Protein AF-A0A957TT31-F1 (afdb_monomer_lite)

Radius of gyration: 31.15 Å; chains: 1; bounding box: 66×62×93 Å

Secondary structure (DSSP, 8-state):
-PPPHHHHHHHHHHHHT--EEEE----GGG--GGG--TT--HHHHHHHHHHHHHHHHGGG-SEEE-BHHHHHTTHHHHHHHHHHHHTTS-TTS-BEEEEEE---HHHHHHHHHIIIIIS--SEEEE--TT-GGGTHHHHT-TTSEEEEEEE-SSTTGGGTTT-EE--TTSTTTS--EEHHHHHHHHHTTT-TTEEEEE-TT-HHHHHHHHHHSTT--EEEE-BTTT-B-HHHHHHHH--TTS-SEEEEESHHHHTSS-HHHHHHHHHHHHHTTSPPTTSS-S----------------PPPP--HHHHHHHHHHHHHTT-EEEEEEE-TTS-EEEEEE-GGGGGG-HHHHHHHHHHHHHHHTTS--S-EE--TTTHHHHHHHHHHHHTPPEE--

pLDDT: mean 89.49, std 16.85, range [23.06, 98.88]

Structure (mmCIF, N/CA/C/O backbone):
data_AF-A0A957TT31-F1
#
_entry.id   AF-A0A957TT31-F1
#
loop_
_atom_site.group_PDB
_atom_site.id
_atom_site.type_symbol
_atom_site.label_atom_id
_atom_site.label_alt_id
_atom_site.label_comp_id
_atom_site.label_asym_id
_atom_site.label_entity_id
_atom_site.label_seq_id
_atom_site.pdbx_PDB_ins_code
_atom_site.Cartn_x
_atom_site.Cartn_y
_atom_site.Cartn_z
_atom_site.occupancy
_atom_site.B_iso_or_equiv
_atom_site.auth_seq_id
_atom_site.auth_comp_id
_atom_site.auth_asym_id
_atom_site.auth_atom_id
_atom_site.pdbx_PDB_model_num
ATOM 1 N N . MET A 1 1 ? -16.024 -15.726 -14.349 1.00 43.94 1 MET A N 1
ATOM 2 C CA . MET A 1 1 ? -16.118 -14.706 -13.283 1.00 43.94 1 MET A CA 1
ATOM 3 C C . MET A 1 1 ? -14.703 -14.243 -13.011 1.00 43.94 1 MET A C 1
ATOM 5 O O . MET A 1 1 ? -13.843 -15.108 -12.925 1.00 43.94 1 MET A O 1
ATOM 9 N N . SER A 1 2 ? -14.451 -12.932 -12.979 1.00 58.69 2 SER A N 1
ATOM 10 C CA . SER A 1 2 ? -13.141 -12.396 -12.581 1.00 58.69 2 SER A CA 1
ATOM 11 C C . SER A 1 2 ? -12.835 -12.866 -11.155 1.00 58.69 2 SER A C 1
ATOM 13 O O . SER A 1 2 ? -13.702 -12.765 -10.284 1.00 58.69 2 SER A O 1
ATOM 15 N N . THR A 1 3 ? -11.665 -13.462 -10.931 1.00 79.94 3 THR A N 1
ATOM 16 C CA . THR A 1 3 ? -11.231 -13.902 -9.598 1.00 79.94 3 THR A CA 1
ATOM 17 C C . THR A 1 3 ? -10.870 -12.668 -8.774 1.00 79.94 3 THR A C 1
ATOM 19 O O . THR A 1 3 ? -10.092 -11.839 -9.233 1.00 79.94 3 THR A O 1
ATOM 22 N N . ASN A 1 4 ? -11.415 -12.544 -7.560 1.00 93.44 4 ASN A N 1
ATOM 23 C CA . ASN A 1 4 ? -11.081 -11.451 -6.640 1.00 93.44 4 ASN A CA 1
ATOM 24 C C . ASN A 1 4 ? -9.559 -11.382 -6.381 1.00 93.44 4 ASN A C 1
ATOM 26 O O . ASN A 1 4 ? -8.913 -12.422 -6.230 1.00 93.44 4 ASN A O 1
ATOM 30 N N . PHE A 1 5 ? -9.000 -10.170 -6.284 1.00 97.38 5 PHE A N 1
ATOM 31 C CA . PHE A 1 5 ? -7.570 -9.925 -6.058 1.00 97.38 5 PHE A CA 1
ATOM 32 C C . PHE A 1 5 ? -6.982 -10.749 -4.907 1.00 97.38 5 PHE A C 1
ATOM 34 O O . PHE A 1 5 ? -5.926 -11.350 -5.083 1.00 97.38 5 PHE A O 1
ATOM 41 N N . PHE A 1 6 ? -7.645 -10.813 -3.748 1.00 97.69 6 PHE A N 1
ATOM 42 C CA . PHE A 1 6 ? -7.110 -11.538 -2.592 1.00 97.69 6 PHE A CA 1
ATOM 43 C C . PHE A 1 6 ? -7.133 -13.049 -2.801 1.00 97.69 6 PHE A C 1
ATOM 45 O O . PHE A 1 6 ? -6.177 -13.713 -2.425 1.00 97.69 6 PHE A O 1
ATOM 52 N N . ALA A 1 7 ? -8.141 -13.583 -3.494 1.00 97.31 7 ALA A N 1
ATOM 53 C CA . ALA A 1 7 ? -8.153 -14.995 -3.878 1.00 97.31 7 ALA A CA 1
ATOM 54 C C . ALA A 1 7 ? -7.024 -15.318 -4.877 1.00 97.31 7 ALA A C 1
ATOM 56 O O . ALA A 1 7 ? -6.354 -16.343 -4.757 1.00 97.31 7 ALA A O 1
ATOM 57 N N . LYS A 1 8 ? -6.769 -14.422 -5.841 1.00 98.00 8 LYS A N 1
ATOM 58 C CA . LYS A 1 8 ? -5.638 -14.533 -6.778 1.00 98.00 8 LYS A CA 1
ATOM 59 C C . LYS A 1 8 ? -4.292 -14.461 -6.041 1.00 98.00 8 LYS A C 1
ATOM 61 O O . LYS A 1 8 ? -3.389 -15.241 -6.333 1.00 98.00 8 LYS A O 1
ATOM 66 N N . LEU A 1 9 ? -4.176 -13.562 -5.062 1.00 98.50 9 LEU A N 1
ATOM 67 C CA . LEU A 1 9 ? -2.997 -13.404 -4.213 1.00 98.50 9 LEU A CA 1
ATOM 68 C C . LEU A 1 9 ? -2.744 -14.642 -3.354 1.00 98.50 9 LEU A C 1
ATOM 70 O O . LEU A 1 9 ? -1.636 -15.160 -3.366 1.00 98.50 9 LEU A O 1
ATOM 74 N N . GLU A 1 10 ? -3.753 -15.149 -2.650 1.00 98.06 10 GLU A N 1
ATOM 75 C CA . GLU A 1 10 ? -3.643 -16.358 -1.826 1.00 98.06 10 GLU A CA 1
ATOM 76 C C . GLU A 1 10 ? -3.229 -17.569 -2.665 1.00 98.06 10 GLU A C 1
ATOM 78 O O . GLU A 1 10 ? -2.332 -18.318 -2.275 1.00 98.06 10 GLU A O 1
ATOM 83 N N . ALA A 1 11 ? -3.795 -17.716 -3.867 1.00 98.00 11 ALA A N 1
ATOM 84 C CA . ALA A 1 11 ? -3.382 -18.755 -4.803 1.00 98.00 11 ALA A CA 1
ATOM 85 C C . ALA A 1 11 ? -1.902 -18.622 -5.210 1.00 98.00 11 ALA A C 1
ATOM 87 O O . ALA A 1 11 ? -1.191 -19.628 -5.241 1.00 98.00 11 ALA A O 1
ATOM 88 N N . ALA A 1 12 ? -1.416 -17.406 -5.484 1.00 98.31 12 ALA A N 1
ATOM 89 C CA . ALA A 1 12 ? -0.005 -17.163 -5.790 1.00 98.31 12 ALA A CA 1
ATOM 90 C C . ALA A 1 12 ? 0.906 -17.430 -4.578 1.00 98.31 12 ALA A C 1
ATOM 92 O O . ALA A 1 12 ? 1.937 -18.085 -4.719 1.00 98.31 12 ALA A O 1
ATOM 93 N N . VAL A 1 13 ? 0.499 -17.004 -3.378 1.00 98.25 13 VAL A N 1
ATOM 94 C CA . VAL A 1 13 ? 1.218 -17.244 -2.116 1.00 98.25 13 VAL A CA 1
ATOM 95 C C . VAL A 1 13 ? 1.392 -18.737 -1.860 1.00 98.25 13 VAL A C 1
ATOM 97 O O . VAL A 1 13 ? 2.490 -19.177 -1.521 1.00 98.25 13 VAL A O 1
ATOM 100 N N . LEU A 1 14 ? 0.330 -19.523 -2.049 1.00 97.56 14 LEU A N 1
ATOM 101 C CA . LEU A 1 14 ? 0.353 -20.973 -1.868 1.00 97.56 14 LEU A CA 1
ATOM 102 C C . LEU A 1 14 ? 1.168 -21.679 -2.956 1.00 97.56 14 LEU A C 1
ATOM 104 O O . LEU A 1 14 ? 1.984 -22.544 -2.643 1.00 97.56 14 LEU A O 1
ATOM 108 N N . ARG A 1 15 ? 0.986 -21.301 -4.226 1.00 97.94 15 ARG A N 1
ATOM 109 C CA . ARG A 1 15 ? 1.692 -21.914 -5.361 1.00 97.94 15 ARG A CA 1
ATOM 110 C C . ARG A 1 15 ? 3.197 -21.657 -5.312 1.00 97.94 15 ARG A C 1
ATOM 112 O O . ARG A 1 15 ? 3.978 -22.586 -5.481 1.00 97.94 15 ARG A O 1
ATOM 119 N N . ASN A 1 16 ? 3.590 -20.417 -5.040 1.00 98.19 16 ASN A N 1
ATOM 120 C CA . ASN A 1 16 ? 4.989 -19.986 -5.074 1.00 98.19 16 ASN A CA 1
ATOM 121 C C . ASN A 1 16 ? 5.668 -20.058 -3.697 1.00 98.19 16 ASN A C 1
ATOM 123 O O . ASN A 1 16 ? 6.864 -19.767 -3.580 1.00 98.19 16 ASN A O 1
ATOM 127 N N . GLN A 1 17 ? 4.906 -20.427 -2.656 1.00 97.44 17 GLN A N 1
ATOM 128 C CA . GLN A 1 17 ? 5.329 -20.442 -1.253 1.00 97.44 17 GLN A CA 1
ATOM 129 C C . GLN A 1 17 ? 6.017 -19.128 -0.879 1.00 97.44 17 GLN A C 1
ATOM 131 O O . GLN A 1 17 ? 7.173 -19.108 -0.461 1.00 97.44 17 GLN A O 1
ATOM 136 N N . SER A 1 18 ? 5.333 -18.007 -1.107 1.00 98.00 18 SER A N 1
ATOM 137 C CA . SER A 1 18 ? 5.964 -16.690 -1.065 1.00 98.00 18 SER A CA 1
ATOM 138 C C . SER A 1 18 ? 5.025 -15.609 -0.558 1.00 98.00 18 SER A C 1
ATOM 140 O O . SER A 1 18 ? 3.854 -15.597 -0.905 1.00 98.00 18 SER A O 1
ATOM 142 N N . LEU A 1 19 ? 5.565 -14.665 0.215 1.00 98.06 19 LEU A N 1
ATOM 143 C CA . LEU A 1 19 ? 4.933 -13.372 0.518 1.00 98.06 19 LEU A CA 1
ATOM 144 C C . LEU A 1 19 ? 5.690 -12.211 -0.160 1.00 98.06 19 LEU A C 1
ATOM 146 O O . LEU A 1 19 ? 5.476 -11.042 0.163 1.00 98.06 19 LEU A O 1
ATOM 150 N N . LEU A 1 20 ? 6.622 -12.524 -1.066 1.00 97.88 20 LEU A N 1
ATOM 151 C CA . LEU A 1 20 ? 7.483 -11.549 -1.727 1.00 97.88 20 LEU A CA 1
ATOM 152 C C . LEU A 1 20 ? 6.703 -10.750 -2.773 1.00 97.88 20 LEU A C 1
ATOM 154 O O . LEU A 1 20 ? 6.063 -11.313 -3.657 1.00 97.88 20 LEU A O 1
ATOM 158 N N . CYS A 1 21 ? 6.838 -9.432 -2.722 1.00 98.31 21 CYS A N 1
ATOM 159 C CA . CYS A 1 21 ? 6.385 -8.517 -3.755 1.00 98.31 21 CYS A CA 1
ATOM 160 C C . CYS A 1 21 ? 7.582 -7.892 -4.462 1.00 98.31 21 CYS A C 1
ATOM 162 O O . CYS A 1 21 ? 8.368 -7.184 -3.831 1.00 98.31 21 CYS A O 1
ATOM 164 N N . VAL A 1 22 ? 7.691 -8.091 -5.774 1.00 98.19 22 VAL A N 1
ATOM 165 C CA . VAL A 1 22 ? 8.746 -7.457 -6.576 1.00 98.19 22 VAL A CA 1
ATOM 166 C C . VAL A 1 22 ? 8.247 -6.132 -7.139 1.00 98.19 22 VAL A C 1
ATOM 168 O O . VAL A 1 22 ? 7.262 -6.077 -7.876 1.00 98.19 22 VAL A O 1
ATOM 171 N N . GLY A 1 23 ? 8.933 -5.048 -6.783 1.00 97.44 23 GLY A N 1
ATOM 172 C CA . GLY A 1 23 ? 8.699 -3.726 -7.355 1.00 97.44 23 GLY A CA 1
ATOM 173 C C . GLY A 1 23 ? 9.363 -3.573 -8.722 1.00 97.44 23 GLY A C 1
ATOM 174 O O . GLY A 1 23 ? 10.506 -3.989 -8.907 1.00 97.44 23 GLY A O 1
ATOM 175 N N . LEU A 1 24 ? 8.654 -2.949 -9.663 1.00 97.88 24 LEU A N 1
ATOM 176 C CA . LEU A 1 24 ? 9.130 -2.670 -11.022 1.00 97.88 24 LEU A CA 1
ATOM 177 C C . LEU A 1 24 ? 9.228 -1.155 -11.207 1.00 97.88 24 LEU A C 1
ATOM 179 O O . LEU A 1 24 ? 8.354 -0.536 -11.816 1.00 97.88 24 LEU A O 1
ATOM 183 N N . ASP A 1 25 ? 10.287 -0.578 -10.637 1.00 96.69 25 ASP A N 1
ATOM 184 C CA . ASP A 1 25 ? 10.470 0.868 -10.455 1.00 96.69 25 ASP A CA 1
ATOM 185 C C . ASP A 1 25 ? 11.693 1.393 -11.249 1.00 96.69 25 ASP A C 1
ATOM 187 O O . ASP A 1 25 ? 12.682 1.833 -10.653 1.00 96.69 25 ASP A O 1
ATOM 191 N N . PRO A 1 26 ? 11.706 1.281 -12.590 1.00 94.19 26 PRO A N 1
ATOM 192 C CA . PRO A 1 26 ? 12.907 1.530 -13.377 1.00 94.19 26 PRO A CA 1
ATOM 193 C C . PRO A 1 26 ? 13.257 3.020 -13.455 1.00 94.19 26 PRO A C 1
ATOM 195 O O . PRO A 1 26 ? 12.402 3.874 -13.667 1.00 94.19 26 PRO A O 1
ATOM 198 N N . THR A 1 27 ? 14.551 3.340 -13.394 1.00 95.19 27 THR A N 1
ATOM 199 C CA . THR A 1 27 ? 15.062 4.664 -13.776 1.00 95.19 27 THR A CA 1
ATOM 200 C C . THR A 1 27 ? 16.132 4.521 -14.849 1.00 95.19 27 THR A C 1
ATOM 202 O O . THR A 1 27 ? 16.907 3.565 -14.841 1.00 95.19 27 THR A O 1
ATOM 205 N N . VAL A 1 28 ? 16.225 5.500 -15.753 1.00 94.81 28 VAL A N 1
ATOM 206 C CA . VAL A 1 28 ? 17.264 5.523 -16.802 1.00 94.81 28 VAL A CA 1
ATOM 207 C C . VAL A 1 28 ? 18.672 5.493 -16.195 1.00 94.81 28 VAL A C 1
ATOM 209 O O . VAL A 1 28 ? 19.565 4.828 -16.716 1.00 94.81 28 VAL A O 1
ATOM 212 N N . ALA A 1 29 ? 18.866 6.175 -15.063 1.00 94.94 29 ALA A N 1
ATOM 213 C CA . ALA A 1 29 ? 20.140 6.206 -14.350 1.00 94.94 29 ALA A CA 1
ATOM 214 C C . ALA A 1 29 ? 20.556 4.829 -13.806 1.00 94.94 29 ALA A C 1
ATOM 216 O O . ALA A 1 29 ? 21.746 4.543 -13.717 1.00 94.94 29 ALA A O 1
ATOM 217 N N . GLN A 1 30 ? 19.588 3.980 -13.458 1.00 94.81 30 GLN A N 1
ATOM 218 C CA . GLN A 1 30 ? 19.825 2.649 -12.900 1.00 94.81 30 GLN A CA 1
ATOM 219 C C . GLN A 1 30 ? 19.789 1.530 -13.944 1.00 94.81 30 GLN A C 1
ATOM 221 O O . GLN A 1 30 ? 20.028 0.383 -13.576 1.00 94.81 30 GLN A O 1
ATOM 226 N N . LEU A 1 31 ? 19.501 1.838 -15.216 1.00 96.31 31 LEU A N 1
ATOM 227 C CA . LEU A 1 31 ? 19.433 0.847 -16.288 1.00 96.31 31 LEU A CA 1
ATOM 228 C C . LEU A 1 31 ? 20.762 0.065 -16.376 1.00 96.31 31 LEU A C 1
ATOM 230 O O . LEU A 1 31 ? 21.790 0.673 -16.712 1.00 96.31 31 LEU A O 1
ATOM 234 N N . PRO A 1 32 ? 20.766 -1.255 -16.088 1.00 95.44 32 PRO A N 1
ATOM 235 C CA . PRO A 1 32 ? 21.983 -2.056 -16.106 1.00 95.44 32 PRO A CA 1
ATOM 236 C C . PRO A 1 32 ? 22.593 -2.124 -17.503 1.00 95.44 32 PRO A C 1
ATOM 238 O O . PRO A 1 32 ? 21.870 -2.231 -18.493 1.00 95.44 32 PRO A O 1
ATOM 241 N N . GLU A 1 33 ? 23.925 -2.149 -17.578 1.00 94.44 33 GLU A N 1
ATOM 242 C CA . GLU A 1 33 ? 24.658 -2.155 -18.853 1.00 94.44 33 GLU A CA 1
ATOM 243 C C . GLU A 1 33 ? 24.217 -3.295 -19.779 1.00 94.44 33 GLU A C 1
ATOM 245 O O . GLU A 1 33 ? 23.986 -3.087 -20.965 1.00 94.44 33 GLU A O 1
ATOM 250 N N . ARG A 1 34 ? 23.975 -4.484 -19.209 1.00 95.31 34 ARG A N 1
ATOM 251 C CA . ARG A 1 34 ? 23.498 -5.676 -19.932 1.00 95.31 34 ARG A CA 1
ATOM 252 C C . ARG A 1 34 ? 22.146 -5.505 -20.639 1.00 95.31 34 ARG A C 1
ATOM 254 O O . ARG A 1 34 ? 21.832 -6.301 -21.516 1.00 95.31 34 ARG A O 1
ATOM 261 N N . HIS A 1 35 ? 21.360 -4.494 -20.265 1.00 96.44 35 HIS A N 1
ATOM 262 C CA . HIS A 1 35 ? 20.056 -4.189 -20.863 1.00 96.44 35 HIS A CA 1
ATOM 263 C C . HIS A 1 35 ? 20.064 -2.911 -21.704 1.00 96.44 35 HIS A C 1
ATOM 265 O O . HIS A 1 35 ? 19.047 -2.580 -22.316 1.00 96.44 35 HIS A O 1
ATOM 271 N N . ARG A 1 36 ? 21.187 -2.182 -21.766 1.00 95.75 36 ARG A N 1
ATOM 272 C CA . ARG A 1 36 ? 21.300 -1.009 -22.637 1.00 95.75 36 ARG A CA 1
ATOM 273 C C . ARG A 1 36 ? 21.240 -1.432 -24.098 1.00 95.75 36 ARG A C 1
ATOM 275 O O . ARG A 1 36 ? 21.781 -2.461 -24.501 1.00 95.75 36 ARG A O 1
ATOM 282 N N . AR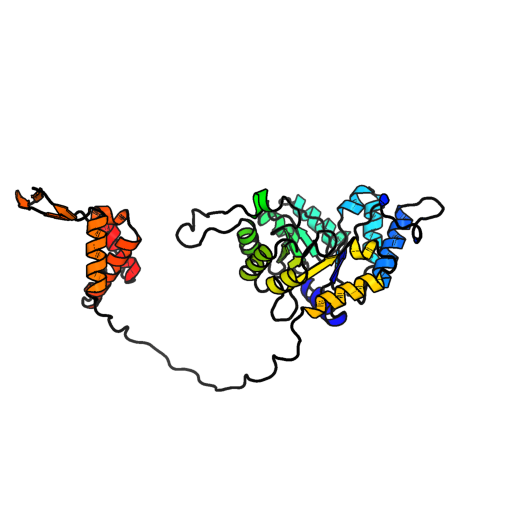G A 1 37 ? 20.562 -0.619 -24.905 1.00 95.94 37 ARG A N 1
ATOM 283 C CA . ARG A 1 37 ? 20.469 -0.838 -26.347 1.00 95.94 37 ARG A CA 1
ATOM 284 C C . ARG A 1 37 ? 21.620 -0.127 -27.066 1.00 95.94 37 ARG A C 1
ATOM 286 O O . ARG A 1 37 ? 21.954 0.990 -26.672 1.00 95.94 37 ARG A O 1
ATOM 293 N N . PRO A 1 38 ? 22.218 -0.728 -28.115 1.00 92.50 38 PRO A N 1
ATOM 294 C CA . PRO A 1 38 ? 23.312 -0.101 -28.865 1.00 92.50 38 PRO A CA 1
ATOM 295 C C . PRO A 1 38 ? 22.952 1.249 -29.503 1.00 92.50 38 PRO A C 1
ATOM 297 O O . PRO A 1 38 ? 23.830 2.076 -29.722 1.00 92.50 38 PRO A O 1
ATOM 300 N N . ASP A 1 39 ? 21.672 1.469 -29.802 1.00 93.62 39 ASP A N 1
ATOM 301 C CA . ASP A 1 39 ? 21.121 2.707 -30.364 1.00 93.62 39 ASP A CA 1
ATOM 302 C C . ASP A 1 39 ? 20.766 3.765 -29.301 1.00 93.62 39 ASP A C 1
ATOM 304 O O . ASP A 1 39 ? 20.360 4.874 -29.646 1.00 93.62 39 ASP A O 1
ATOM 308 N N . GLY A 1 40 ? 20.940 3.450 -28.013 1.00 93.31 40 GLY A N 1
ATOM 309 C CA . GLY A 1 40 ? 20.608 4.340 -26.903 1.00 93.31 40 GLY A CA 1
ATOM 310 C C . GLY A 1 40 ? 19.120 4.390 -26.542 1.00 93.31 40 GLY A C 1
ATOM 311 O O . GLY A 1 40 ? 18.731 5.260 -25.759 1.00 93.31 40 GLY A O 1
ATOM 312 N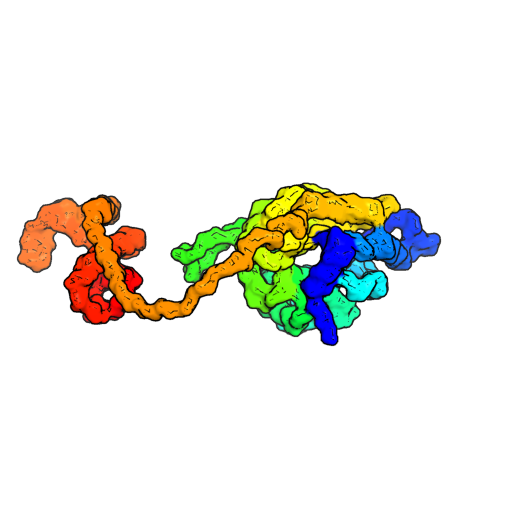 N . ASP A 1 41 ? 18.282 3.483 -27.062 1.00 96.69 41 ASP A N 1
ATOM 313 C CA . ASP A 1 41 ? 16.859 3.434 -26.712 1.00 96.69 41 ASP A CA 1
ATOM 314 C C . ASP A 1 41 ? 16.644 2.951 -25.265 1.00 96.69 41 ASP A C 1
ATOM 316 O O . ASP A 1 41 ? 16.605 1.755 -24.948 1.00 96.69 41 ASP A O 1
ATOM 320 N N . ASN A 1 42 ? 16.474 3.921 -24.364 1.00 96.94 42 ASN A N 1
ATOM 321 C CA . ASN A 1 42 ? 16.207 3.670 -22.951 1.00 96.94 42 ASN A CA 1
ATOM 322 C C . ASN A 1 42 ? 14.858 2.975 -22.713 1.00 96.94 42 ASN A C 1
ATOM 324 O O . ASN A 1 42 ? 14.757 2.194 -21.770 1.00 96.94 42 ASN A O 1
ATOM 328 N N . ILE A 1 43 ? 13.832 3.221 -23.537 1.00 98.06 43 ILE A N 1
ATOM 329 C CA . ILE A 1 43 ? 12.505 2.610 -23.362 1.00 98.06 43 ILE A CA 1
ATOM 330 C C . ILE A 1 43 ? 12.594 1.115 -23.658 1.00 98.06 43 ILE A C 1
ATOM 332 O O . ILE A 1 43 ? 12.210 0.288 -22.827 1.00 98.06 43 ILE A O 1
ATOM 336 N N . ALA A 1 44 ? 13.182 0.754 -24.801 1.00 98.00 44 ALA A N 1
ATOM 337 C CA . ALA A 1 44 ? 13.386 -0.642 -25.168 1.00 98.00 44 ALA A CA 1
ATOM 338 C C . ALA A 1 44 ? 14.357 -1.369 -24.222 1.00 98.00 44 ALA A C 1
ATOM 340 O O . ALA A 1 44 ? 14.247 -2.589 -24.053 1.00 98.00 44 ALA A O 1
ATOM 341 N N . GLY A 1 45 ? 15.320 -0.652 -23.633 1.00 98.31 45 GLY A N 1
ATOM 342 C CA . GLY A 1 45 ? 16.222 -1.184 -22.610 1.00 98.31 45 GLY A CA 1
ATOM 343 C C . GLY A 1 45 ? 15.512 -1.469 -21.285 1.00 98.31 45 GLY A C 1
ATOM 344 O O . GLY A 1 45 ? 15.643 -2.562 -20.738 1.00 98.31 45 GLY A O 1
ATOM 345 N N . ILE A 1 46 ? 14.686 -0.535 -20.800 1.00 98.50 46 ILE A N 1
ATOM 346 C CA . ILE A 1 46 ? 13.890 -0.733 -19.580 1.00 98.50 46 ILE A CA 1
ATOM 347 C C . ILE A 1 46 ? 12.880 -1.871 -19.761 1.00 98.50 46 ILE A C 1
ATOM 349 O O . ILE A 1 46 ? 12.730 -2.692 -18.860 1.00 98.50 46 ILE A O 1
ATOM 353 N N . LEU A 1 47 ? 12.233 -1.986 -20.925 1.00 98.62 47 LEU A N 1
ATOM 354 C CA . LEU A 1 47 ? 11.324 -3.105 -21.189 1.00 98.62 47 LEU A CA 1
ATOM 355 C C . LEU A 1 47 ? 12.045 -4.458 -21.108 1.00 98.62 47 LEU A C 1
ATOM 357 O O . LEU A 1 47 ? 11.511 -5.406 -20.536 1.00 98.62 47 LEU A O 1
ATOM 361 N N . ALA A 1 48 ? 13.256 -4.554 -21.668 1.00 98.44 48 ALA A N 1
ATOM 362 C CA . ALA A 1 48 ? 14.069 -5.768 -21.584 1.00 98.44 48 ALA A CA 1
ATOM 363 C C . ALA A 1 48 ? 14.475 -6.087 -20.146 1.00 98.44 48 ALA A C 1
ATOM 365 O O . ALA A 1 48 ? 14.435 -7.245 -19.736 1.00 98.44 48 ALA A O 1
ATOM 366 N N . TRP A 1 49 ? 14.814 -5.057 -19.375 1.00 98.44 49 TRP A N 1
ATOM 367 C CA . TRP A 1 49 ? 15.156 -5.202 -17.970 1.00 98.44 49 TRP A CA 1
ATOM 368 C C . TRP A 1 49 ? 13.966 -5.698 -17.141 1.00 98.44 49 TRP A C 1
ATOM 370 O O . TRP A 1 49 ? 14.095 -6.698 -16.435 1.00 98.44 49 TRP A O 1
ATOM 380 N N . ASN A 1 50 ? 12.795 -5.072 -17.287 1.00 98.62 50 ASN A N 1
ATOM 381 C CA . ASN A 1 50 ? 11.560 -5.502 -16.630 1.00 98.62 50 ASN A CA 1
ATOM 382 C C . ASN A 1 50 ? 11.199 -6.943 -17.010 1.00 98.62 50 ASN A C 1
ATOM 384 O O . ASN A 1 50 ? 10.905 -7.751 -16.132 1.00 98.62 50 ASN A O 1
ATOM 388 N N . ARG A 1 51 ? 11.283 -7.287 -18.303 1.00 98.69 51 ARG A N 1
ATOM 389 C CA . ARG A 1 51 ? 11.074 -8.655 -18.797 1.00 98.69 51 ARG A CA 1
ATOM 390 C C . ARG A 1 51 ? 11.997 -9.652 -18.105 1.00 98.69 51 ARG A C 1
ATOM 392 O O . ARG A 1 51 ? 11.517 -10.653 -17.590 1.00 98.69 51 ARG A O 1
ATOM 399 N N . ALA A 1 52 ? 13.296 -9.361 -18.064 1.00 98.62 52 ALA A N 1
ATOM 400 C CA . ALA A 1 52 ? 14.282 -10.249 -17.463 1.00 98.62 52 ALA A CA 1
ATOM 401 C C . ALA A 1 52 ? 14.035 -10.460 -15.961 1.00 98.62 52 ALA A C 1
ATOM 403 O O . ALA A 1 52 ? 14.210 -11.571 -15.470 1.00 98.62 52 ALA A O 1
ATOM 404 N N . ILE A 1 53 ? 13.599 -9.423 -15.233 1.00 98.69 53 ILE A N 1
ATOM 405 C CA . ILE A 1 53 ? 13.196 -9.562 -13.826 1.00 98.69 53 ILE A CA 1
ATOM 406 C C . ILE A 1 53 ? 11.971 -10.475 -13.713 1.00 98.69 53 ILE A C 1
ATOM 408 O O . ILE A 1 53 ? 11.982 -11.396 -12.898 1.00 98.69 53 ILE A O 1
ATOM 412 N N . ILE A 1 54 ? 10.928 -10.240 -14.514 1.00 98.81 54 ILE A N 1
ATOM 413 C CA . ILE A 1 54 ? 9.673 -11.004 -14.449 1.00 98.81 54 ILE A CA 1
ATOM 414 C C . ILE A 1 54 ? 9.921 -12.481 -14.778 1.00 98.81 54 ILE A C 1
ATOM 416 O O . ILE A 1 54 ? 9.591 -13.354 -13.979 1.00 98.81 54 ILE A O 1
ATOM 420 N N . GLU A 1 55 ? 10.579 -12.768 -15.902 1.00 98.56 55 GLU A N 1
ATOM 421 C CA . GLU A 1 55 ? 10.897 -14.136 -16.334 1.00 98.56 55 GLU A CA 1
ATOM 422 C C . GLU A 1 55 ? 11.765 -14.880 -15.305 1.00 98.56 55 GLU A C 1
ATOM 424 O O . GLU A 1 55 ? 11.593 -16.079 -15.090 1.00 98.56 55 GLU A O 1
ATOM 429 N N . ALA A 1 56 ? 12.666 -14.174 -14.616 1.00 98.62 56 ALA A N 1
ATOM 430 C CA . ALA A 1 56 ? 13.515 -14.768 -13.591 1.00 98.62 56 ALA A CA 1
ATOM 431 C C . ALA A 1 56 ? 12.813 -14.996 -12.241 1.00 98.62 56 ALA A C 1
ATOM 433 O O . ALA A 1 56 ? 13.355 -15.744 -11.430 1.00 98.62 56 ALA A O 1
ATOM 434 N N . THR A 1 57 ? 11.670 -14.354 -11.964 1.00 98.69 57 THR A N 1
ATOM 435 C CA . THR A 1 57 ? 11.099 -14.306 -10.601 1.00 98.69 57 THR A CA 1
ATOM 436 C C . THR A 1 57 ? 9.621 -14.684 -10.487 1.00 98.69 57 THR A C 1
ATOM 438 O O . THR A 1 57 ? 9.123 -14.779 -9.368 1.00 98.69 57 THR A O 1
ATOM 441 N N . ALA A 1 58 ? 8.912 -14.936 -11.589 1.00 98.56 58 ALA A N 1
ATOM 442 C CA . ALA A 1 58 ? 7.466 -15.182 -11.582 1.00 98.56 58 ALA A CA 1
ATOM 443 C C . ALA A 1 58 ? 7.023 -16.342 -10.659 1.00 98.56 58 ALA A C 1
ATOM 445 O O . ALA A 1 58 ? 6.008 -16.251 -9.975 1.00 98.56 58 ALA A O 1
ATOM 446 N N . ASP A 1 59 ? 7.810 -17.411 -10.569 1.00 98.44 59 ASP A N 1
ATOM 447 C CA . ASP A 1 59 ? 7.590 -18.574 -9.694 1.00 98.44 59 ASP A CA 1
ATOM 448 C C . ASP A 1 59 ? 7.999 -18.341 -8.224 1.00 98.44 59 ASP A C 1
ATOM 450 O O . ASP A 1 59 ? 7.868 -19.228 -7.380 1.00 98.44 59 ASP A O 1
ATOM 454 N N . LEU A 1 60 ? 8.506 -17.150 -7.896 1.00 98.38 60 LEU A N 1
ATOM 455 C CA . LEU A 1 60 ? 9.053 -16.805 -6.580 1.00 98.38 60 LEU A CA 1
ATOM 456 C C . LEU A 1 60 ? 8.264 -15.709 -5.861 1.00 98.38 60 LEU A C 1
ATOM 458 O O . LEU A 1 60 ? 8.529 -15.441 -4.687 1.00 98.38 60 LEU A O 1
ATOM 462 N N . VAL A 1 61 ? 7.318 -15.056 -6.535 1.00 98.50 61 VAL A N 1
ATOM 463 C CA . VAL A 1 61 ? 6.613 -13.873 -6.020 1.00 98.50 61 VAL A CA 1
ATOM 464 C C . VAL A 1 61 ? 5.153 -14.157 -5.705 1.00 98.50 61 VAL A C 1
ATOM 466 O O . VAL A 1 61 ? 4.519 -15.004 -6.324 1.00 98.50 61 VAL A O 1
ATOM 469 N N . ALA A 1 62 ? 4.600 -13.408 -4.759 1.00 98.50 62 ALA A N 1
ATOM 470 C CA . ALA A 1 62 ? 3.165 -13.342 -4.518 1.00 98.50 62 ALA A CA 1
ATOM 471 C C . ALA A 1 62 ? 2.474 -12.327 -5.442 1.00 98.50 62 ALA A C 1
ATOM 473 O O . ALA A 1 62 ? 1.308 -12.502 -5.771 1.00 98.50 62 ALA A O 1
ATOM 474 N N . VAL A 1 63 ? 3.165 -11.246 -5.821 1.00 98.75 63 VAL A N 1
ATOM 475 C CA . VAL A 1 63 ? 2.604 -10.107 -6.570 1.00 98.75 63 VAL A CA 1
ATOM 476 C C . VAL A 1 63 ? 3.727 -9.265 -7.184 1.00 98.75 63 VAL A C 1
ATOM 478 O O . VAL A 1 63 ? 4.812 -9.148 -6.605 1.00 98.75 63 VAL A O 1
ATOM 481 N N . TYR A 1 64 ? 3.461 -8.634 -8.328 1.00 98.88 64 TYR A N 1
ATOM 482 C CA . TYR A 1 64 ? 4.309 -7.563 -8.861 1.00 98.88 64 TYR A CA 1
ATOM 483 C C . TYR A 1 64 ? 3.699 -6.195 -8.579 1.00 98.88 64 TYR A C 1
ATOM 485 O O . TYR A 1 64 ? 2.485 -6.006 -8.684 1.00 98.88 64 TYR A O 1
ATOM 493 N N . LYS A 1 65 ? 4.554 -5.223 -8.251 1.00 98.69 65 LYS A N 1
ATOM 494 C CA . LYS A 1 65 ? 4.129 -3.877 -7.863 1.00 98.69 65 LYS A CA 1
ATOM 495 C C . LYS A 1 65 ? 4.863 -2.767 -8.619 1.00 98.69 65 LYS A C 1
ATOM 497 O O . LYS A 1 65 ? 5.783 -2.162 -8.056 1.00 98.69 65 LYS A O 1
ATOM 502 N N . PRO A 1 66 ? 4.476 -2.454 -9.865 1.00 98.50 66 PRO A N 1
ATOM 503 C CA . PRO A 1 66 ? 5.003 -1.288 -10.564 1.00 98.50 66 PRO A CA 1
ATOM 504 C C . PRO A 1 66 ? 4.534 0.006 -9.890 1.00 98.50 66 PRO A C 1
ATOM 506 O O . PRO A 1 66 ? 3.342 0.184 -9.626 1.00 98.50 66 PRO A O 1
ATOM 509 N N . ASN A 1 67 ? 5.460 0.925 -9.618 1.00 98.44 67 ASN A N 1
ATOM 510 C CA . ASN A 1 67 ? 5.119 2.290 -9.230 1.00 98.44 67 ASN A CA 1
ATOM 511 C C . ASN A 1 67 ? 5.023 3.181 -10.473 1.00 98.44 67 ASN A C 1
ATOM 513 O O . ASN A 1 67 ? 6.004 3.394 -11.186 1.00 98.44 67 ASN A O 1
ATOM 517 N N . ILE A 1 68 ? 3.821 3.706 -10.714 1.00 98.44 68 ILE A N 1
ATOM 518 C CA . ILE A 1 68 ? 3.475 4.433 -11.941 1.00 98.44 68 ILE A CA 1
ATOM 519 C C . ILE A 1 68 ? 4.316 5.699 -12.148 1.00 98.44 68 ILE A C 1
ATOM 521 O O . ILE A 1 68 ? 4.582 6.059 -13.291 1.00 98.44 68 ILE A O 1
ATOM 525 N N . ALA A 1 69 ? 4.817 6.319 -11.074 1.00 98.25 69 ALA A N 1
ATOM 526 C CA . ALA A 1 69 ? 5.577 7.565 -11.154 1.00 98.25 69 ALA A CA 1
ATOM 527 C C . ALA A 1 69 ? 6.853 7.428 -12.006 1.00 98.25 69 ALA A C 1
ATOM 529 O O . ALA A 1 69 ? 7.230 8.354 -12.723 1.00 98.25 69 ALA A O 1
ATOM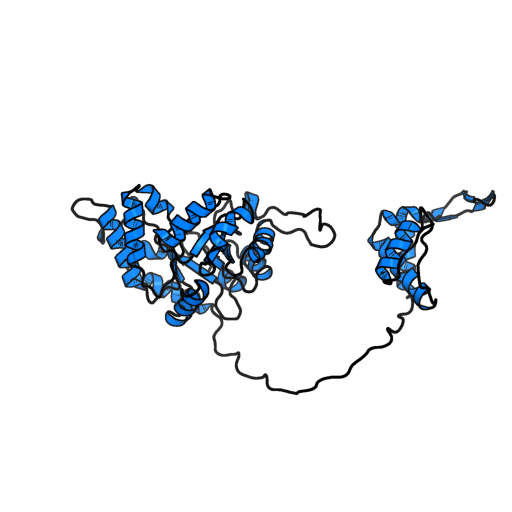 530 N N . PHE A 1 70 ? 7.502 6.258 -11.970 1.00 98.25 70 PHE A N 1
ATOM 531 C CA . PHE A 1 70 ? 8.713 5.986 -12.754 1.00 98.25 70 PHE A CA 1
ATOM 532 C C . PHE A 1 70 ? 8.441 5.898 -14.259 1.00 98.25 70 PHE A C 1
ATOM 534 O O . PHE A 1 70 ? 9.301 6.237 -15.068 1.00 98.25 70 PHE A O 1
ATOM 541 N N . TYR A 1 71 ? 7.229 5.489 -14.628 1.00 98.56 71 TYR A N 1
ATOM 542 C CA . TYR A 1 71 ? 6.774 5.418 -16.011 1.00 98.56 71 TYR A CA 1
ATOM 543 C C . TYR A 1 71 ? 6.234 6.775 -16.474 1.00 98.56 71 TYR A C 1
ATOM 545 O O . TYR A 1 71 ? 6.577 7.227 -17.561 1.00 98.56 71 TYR A O 1
ATOM 553 N N . GLU A 1 72 ? 5.475 7.479 -15.629 1.00 98.31 72 GLU A N 1
ATOM 554 C CA . GLU A 1 72 ? 4.986 8.841 -15.898 1.00 98.31 72 GLU A CA 1
ATOM 555 C C . GLU A 1 72 ? 6.137 9.820 -16.177 1.00 98.31 72 GLU A C 1
ATOM 557 O O . GLU A 1 72 ? 6.040 10.646 -17.085 1.00 98.31 72 GLU A O 1
ATOM 562 N N . ALA A 1 73 ? 7.262 9.685 -15.464 1.00 98.06 73 ALA A N 1
ATOM 563 C CA . ALA A 1 73 ? 8.461 10.498 -15.677 1.00 98.06 73 ALA A CA 1
ATOM 564 C C . ALA A 1 73 ? 9.070 10.360 -17.090 1.00 98.06 73 ALA A C 1
ATOM 566 O O . ALA A 1 73 ? 9.825 11.231 -17.519 1.00 98.06 73 ALA A O 1
ATOM 567 N N . LEU A 1 74 ? 8.737 9.290 -17.822 1.00 97.56 74 LEU A N 1
ATOM 568 C CA . LEU A 1 74 ? 9.175 9.034 -19.200 1.00 97.56 74 LEU A CA 1
ATOM 569 C C . LEU A 1 74 ? 8.141 9.504 -20.248 1.00 97.56 74 LEU A C 1
ATOM 571 O O . LEU A 1 74 ? 8.317 9.268 -21.444 1.00 97.56 74 LEU A O 1
ATOM 575 N N . GLY A 1 75 ? 7.061 10.172 -19.824 1.00 97.94 75 GLY A N 1
ATOM 576 C CA . GLY A 1 75 ? 6.015 10.707 -20.697 1.00 97.94 75 GLY A CA 1
ATOM 577 C C . GLY A 1 75 ? 5.155 9.627 -21.363 1.00 97.94 75 GLY A C 1
ATOM 578 O O . GLY A 1 75 ? 5.007 8.516 -20.857 1.00 97.94 75 GLY A O 1
ATOM 579 N N . ALA A 1 76 ? 4.577 9.945 -22.527 1.00 98.06 76 ALA A N 1
ATOM 580 C CA . ALA A 1 76 ? 3.722 9.010 -23.267 1.00 98.06 76 ALA A CA 1
ATOM 581 C C . ALA A 1 76 ? 4.415 7.669 -23.616 1.00 98.06 76 ALA A C 1
ATOM 583 O O . ALA A 1 76 ? 3.786 6.628 -23.416 1.00 98.06 76 ALA A O 1
ATOM 584 N N . PRO A 1 77 ? 5.698 7.639 -24.046 1.00 98.19 77 PRO A N 1
ATOM 585 C CA . PRO A 1 77 ? 6.424 6.379 -24.227 1.00 98.19 77 PRO A CA 1
ATOM 586 C C . PRO A 1 77 ? 6.546 5.562 -22.936 1.00 98.19 77 PRO A C 1
ATOM 588 O O . PRO A 1 77 ? 6.488 4.338 -22.975 1.00 98.19 77 PRO A O 1
ATOM 591 N N . GLY A 1 78 ? 6.671 6.231 -21.789 1.00 98.25 78 GLY A N 1
ATOM 592 C CA . GLY A 1 78 ? 6.680 5.602 -20.472 1.00 98.25 78 GLY A CA 1
ATOM 593 C C . GLY A 1 78 ? 5.375 4.907 -20.110 1.00 98.25 78 GLY A C 1
ATOM 594 O O . GLY A 1 78 ? 5.383 3.791 -19.596 1.00 98.25 78 GLY A O 1
ATOM 595 N N . MET A 1 79 ? 4.244 5.533 -20.425 1.00 98.31 79 MET A N 1
ATOM 596 C CA . MET A 1 79 ? 2.930 4.927 -20.200 1.00 98.31 79 MET A CA 1
ATOM 597 C C . MET A 1 79 ? 2.701 3.702 -21.090 1.00 98.31 79 MET A C 1
ATOM 599 O O . MET A 1 79 ? 2.171 2.692 -20.627 1.00 98.31 79 MET A O 1
ATOM 603 N N . GLU A 1 80 ? 3.160 3.747 -22.341 1.00 98.50 80 GLU A N 1
ATOM 604 C CA . GLU A 1 80 ? 3.128 2.576 -23.222 1.00 98.50 80 GLU A CA 1
ATOM 605 C C . GLU A 1 80 ? 4.085 1.474 -22.735 1.00 98.50 80 GLU A C 1
ATOM 607 O O . GLU A 1 80 ? 3.725 0.298 -22.722 1.00 98.50 80 GLU A O 1
ATOM 612 N N . LEU A 1 81 ? 5.268 1.843 -22.239 1.00 98.69 81 LEU A N 1
ATOM 613 C CA . LEU A 1 81 ? 6.200 0.929 -21.576 1.00 98.69 81 LEU A CA 1
ATOM 614 C C . LEU A 1 81 ? 5.579 0.255 -20.343 1.00 98.69 81 LEU A C 1
ATOM 616 O O . LEU A 1 81 ? 5.797 -0.941 -20.140 1.00 98.69 81 LEU A O 1
ATOM 620 N N . LEU A 1 82 ? 4.802 0.984 -19.533 1.00 98.75 82 LEU A N 1
ATOM 621 C CA . LEU A 1 82 ? 4.061 0.402 -18.414 1.00 98.75 82 LEU A CA 1
ATOM 622 C C . LEU A 1 82 ? 3.077 -0.645 -18.931 1.00 98.75 82 LEU A C 1
ATOM 624 O O . LEU A 1 82 ? 3.132 -1.785 -18.484 1.00 98.75 82 LEU A O 1
ATOM 628 N N . ARG A 1 83 ? 2.240 -0.300 -19.916 1.00 98.62 83 ARG A N 1
ATOM 629 C CA . ARG A 1 83 ? 1.268 -1.231 -20.512 1.00 98.62 83 ARG A CA 1
ATOM 630 C C . ARG A 1 83 ? 1.945 -2.498 -21.041 1.00 98.62 83 ARG A C 1
ATOM 632 O O . ARG A 1 83 ? 1.471 -3.603 -20.790 1.00 98.62 83 ARG A O 1
ATOM 639 N N . GLN A 1 84 ? 3.076 -2.345 -21.730 1.00 98.62 84 GLN A N 1
ATOM 640 C CA . GLN A 1 84 ? 3.864 -3.473 -22.222 1.00 98.62 84 GLN A CA 1
ATOM 641 C C . GLN A 1 84 ? 4.455 -4.297 -21.081 1.00 98.62 84 GLN A C 1
ATOM 643 O O . GLN A 1 84 ? 4.404 -5.514 -21.160 1.00 98.62 84 GLN A O 1
ATOM 648 N N . THR A 1 85 ? 4.962 -3.660 -20.022 1.00 98.69 85 THR A N 1
ATOM 649 C CA . THR A 1 85 ? 5.493 -4.337 -18.827 1.00 98.69 85 THR A CA 1
ATOM 650 C C . THR A 1 85 ? 4.411 -5.147 -18.114 1.00 98.69 85 THR A C 1
ATOM 652 O O . THR A 1 85 ? 4.654 -6.297 -17.762 1.00 98.69 85 THR A O 1
ATOM 655 N N . LEU A 1 86 ? 3.216 -4.577 -17.928 1.00 98.69 86 LEU A N 1
ATOM 656 C CA . LEU A 1 86 ? 2.090 -5.259 -17.287 1.00 98.69 86 LEU A CA 1
ATOM 657 C C . LEU A 1 86 ? 1.673 -6.510 -18.067 1.00 98.69 86 LEU A C 1
ATOM 659 O O . LEU A 1 86 ? 1.439 -7.549 -17.464 1.00 98.69 86 LEU A O 1
ATOM 663 N N . ALA A 1 87 ? 1.680 -6.441 -19.400 1.00 98.44 87 ALA A N 1
ATOM 664 C CA . ALA A 1 87 ? 1.370 -7.575 -20.269 1.00 98.44 87 ALA A CA 1
ATOM 665 C C . ALA A 1 87 ? 2.411 -8.716 -20.228 1.00 98.44 87 ALA A C 1
ATOM 667 O O . ALA A 1 87 ? 2.173 -9.771 -20.810 1.00 98.44 87 ALA A O 1
ATOM 668 N N . LEU A 1 88 ? 3.572 -8.517 -19.588 1.00 98.50 88 LEU A N 1
ATOM 669 C CA . LEU A 1 88 ? 4.566 -9.579 -19.375 1.00 98.50 88 LEU A CA 1
ATOM 670 C C . LEU A 1 88 ? 4.304 -10.391 -18.111 1.00 98.50 88 LEU A C 1
ATOM 672 O O . LEU A 1 88 ? 4.883 -11.466 -17.961 1.00 98.50 88 LEU A O 1
ATOM 676 N N . ILE A 1 89 ? 3.501 -9.866 -17.186 1.00 98.69 89 ILE A N 1
ATOM 677 C CA . ILE A 1 89 ? 3.223 -10.520 -15.913 1.00 98.69 89 ILE A CA 1
ATOM 678 C C . ILE A 1 89 ? 2.244 -11.674 -16.176 1.00 98.69 89 ILE A C 1
ATOM 680 O O . ILE A 1 89 ? 1.192 -11.433 -16.765 1.00 98.69 89 ILE A O 1
ATOM 684 N N . PRO A 1 90 ? 2.564 -12.914 -15.759 1.00 98.19 90 PRO A N 1
ATOM 685 C CA . PRO A 1 90 ? 1.657 -14.049 -15.904 1.00 98.19 90 PRO A CA 1
ATOM 686 C C . PRO A 1 90 ? 0.274 -13.791 -15.294 1.00 98.19 90 PRO A C 1
ATOM 688 O O . PRO A 1 90 ? 0.165 -13.247 -14.194 1.00 98.19 90 PRO A O 1
ATOM 691 N N . ASP A 1 91 ? -0.781 -14.232 -15.986 1.00 96.50 91 ASP A N 1
ATOM 692 C CA . ASP A 1 91 ? -2.182 -13.983 -15.608 1.00 96.50 91 ASP A CA 1
ATOM 693 C C . ASP A 1 91 ? -2.551 -14.497 -14.210 1.00 96.50 91 ASP A C 1
ATOM 695 O O . ASP A 1 91 ? -3.502 -14.010 -13.599 1.00 96.50 91 ASP A O 1
ATOM 699 N N . ASP A 1 92 ? -1.823 -15.484 -13.691 1.00 96.56 92 ASP A N 1
ATOM 700 C CA . ASP A 1 92 ? -2.017 -16.092 -12.378 1.00 96.56 92 ASP A CA 1
ATOM 701 C C . ASP A 1 92 ? -1.270 -15.363 -11.246 1.00 96.56 92 ASP A C 1
ATOM 703 O O . ASP A 1 92 ? -1.435 -15.736 -10.079 1.00 96.56 92 ASP A O 1
ATOM 707 N N . ILE A 1 93 ? -0.487 -14.325 -11.560 1.00 98.38 93 ILE A N 1
ATOM 708 C CA . ILE A 1 93 ? 0.198 -13.457 -10.596 1.00 98.38 93 ILE A CA 1
ATOM 709 C C . ILE A 1 93 ? -0.530 -12.106 -10.532 1.00 98.38 93 ILE A C 1
ATOM 711 O O . ILE A 1 93 ? -0.774 -11.478 -11.564 1.00 98.38 93 ILE A O 1
ATOM 715 N N . PRO A 1 94 ? -0.939 -11.642 -9.339 1.00 98.50 94 PRO A N 1
ATOM 716 C CA . PRO A 1 94 ? -1.577 -10.344 -9.190 1.00 98.50 94 PRO A CA 1
ATOM 717 C C . PRO A 1 94 ? -0.672 -9.169 -9.576 1.00 98.50 94 PRO A C 1
ATOM 719 O O . PRO A 1 94 ? 0.547 -9.199 -9.378 1.00 98.50 94 PRO A O 1
ATOM 722 N N . ILE A 1 95 ? -1.308 -8.089 -10.030 1.00 98.81 95 ILE A N 1
ATOM 723 C CA . ILE A 1 95 ? -0.675 -6.793 -10.295 1.00 98.81 95 ILE A CA 1
ATOM 724 C C . ILE A 1 95 ? -1.200 -5.755 -9.298 1.00 98.81 95 ILE A C 1
ATOM 726 O O . ILE A 1 95 ? -2.379 -5.399 -9.321 1.00 98.81 95 ILE A O 1
ATOM 730 N N . LEU A 1 96 ? -0.312 -5.224 -8.454 1.00 98.88 96 LEU A N 1
ATOM 731 C CA . LEU A 1 96 ? -0.601 -4.115 -7.542 1.00 98.88 96 LEU A CA 1
ATOM 732 C C . LEU A 1 96 ? -0.001 -2.814 -8.086 1.00 98.88 96 LEU A C 1
ATOM 734 O O . LEU A 1 96 ? 1.197 -2.576 -7.974 1.00 98.88 96 LEU A O 1
ATOM 738 N N . LEU A 1 97 ? -0.823 -1.937 -8.652 1.00 98.81 97 LEU A N 1
ATOM 739 C CA . LEU A 1 97 ? -0.351 -0.657 -9.167 1.00 98.81 97 LEU A CA 1
ATOM 740 C C . LEU A 1 97 ? -0.129 0.336 -8.019 1.00 98.81 97 LEU A C 1
ATOM 742 O O . LEU A 1 97 ? -1.066 0.784 -7.356 1.00 98.81 97 LEU A O 1
ATOM 746 N N . ASP A 1 98 ? 1.122 0.722 -7.791 1.00 98.69 98 ASP A N 1
ATOM 747 C CA . ASP A 1 98 ? 1.447 1.701 -6.761 1.00 98.69 98 ASP A CA 1
ATOM 748 C C . ASP A 1 98 ? 1.294 3.128 -7.312 1.00 98.69 98 ASP A C 1
ATOM 750 O O . ASP A 1 98 ? 2.242 3.710 -7.841 1.00 98.69 98 ASP A O 1
ATOM 754 N N . ALA A 1 99 ? 0.070 3.658 -7.225 1.00 98.31 99 ALA A N 1
ATOM 755 C CA . ALA A 1 99 ? -0.340 4.934 -7.812 1.00 98.31 99 ALA A CA 1
ATOM 756 C C . ALA A 1 99 ? -0.696 6.028 -6.791 1.00 98.31 99 ALA A C 1
ATOM 758 O O . ALA A 1 99 ? -0.722 7.204 -7.159 1.00 98.31 99 ALA A O 1
ATOM 759 N N . LYS A 1 100 ? -0.971 5.658 -5.531 1.00 98.06 100 LYS A N 1
ATOM 760 C CA . LYS A 1 100 ? -1.315 6.561 -4.414 1.00 98.06 100 LYS A CA 1
ATOM 761 C C . LYS A 1 100 ? -2.382 7.600 -4.786 1.00 98.06 100 LYS A C 1
ATOM 763 O O . LYS A 1 100 ? -2.271 8.767 -4.416 1.00 98.06 100 LYS A O 1
ATOM 768 N N . ARG A 1 101 ? -3.393 7.191 -5.562 1.00 98.12 101 ARG A N 1
ATOM 769 C CA . ARG A 1 101 ? -4.452 8.101 -6.031 1.00 98.12 101 ARG A CA 1
ATOM 770 C C . ARG A 1 101 ? -5.351 8.534 -4.871 1.00 98.12 101 ARG A C 1
ATOM 772 O O . ARG A 1 101 ? -5.450 7.841 -3.861 1.00 98.12 101 ARG A O 1
ATOM 779 N N . GLY A 1 102 ? -6.002 9.678 -5.031 1.00 94.75 102 GLY A N 1
ATOM 780 C CA . GLY A 1 102 ? -6.962 10.217 -4.072 1.00 94.75 102 GLY A CA 1
ATOM 781 C C . GLY A 1 102 ? -7.539 11.521 -4.604 1.00 94.75 102 GLY A C 1
ATOM 782 O O . GLY A 1 102 ? -6.823 12.510 -4.704 1.00 94.75 102 GLY A O 1
ATOM 783 N N . ASP A 1 103 ? -8.810 11.492 -4.982 1.00 96.50 103 ASP A N 1
ATOM 784 C CA . ASP A 1 103 ? -9.599 12.642 -5.442 1.00 96.50 103 ASP A CA 1
ATOM 785 C C . ASP A 1 103 ? -11.085 12.322 -5.198 1.00 96.50 103 ASP A C 1
ATOM 787 O O . ASP A 1 103 ? -11.392 11.222 -4.752 1.00 96.50 103 ASP A O 1
ATOM 791 N N . ILE A 1 104 ? -12.018 13.225 -5.478 1.00 92.25 104 ILE A N 1
ATOM 792 C CA . ILE A 1 104 ? -13.449 13.021 -5.213 1.00 92.25 104 ILE A CA 1
ATOM 793 C C . ILE A 1 104 ? -14.266 12.825 -6.494 1.00 92.25 104 ILE A C 1
ATOM 795 O O . ILE A 1 104 ? -13.906 13.279 -7.585 1.00 92.25 104 ILE A O 1
ATOM 799 N N . GLY A 1 105 ? -15.407 12.147 -6.352 1.00 92.62 105 GLY A N 1
ATOM 800 C CA . GLY A 1 105 ? -16.449 12.063 -7.377 1.00 92.62 105 GLY A CA 1
ATOM 801 C C . GLY A 1 105 ? -15.945 11.583 -8.743 1.00 92.62 105 GLY A C 1
ATOM 802 O O . GLY A 1 105 ? -15.343 10.515 -8.865 1.00 92.62 105 GLY A O 1
ATOM 803 N N . SER A 1 106 ? -16.206 12.368 -9.794 1.00 96.12 106 SER A N 1
ATOM 804 C CA . SER A 1 106 ? -15.875 11.996 -11.177 1.00 96.12 106 SER A CA 1
ATOM 805 C C . SER A 1 106 ? -14.375 11.828 -11.423 1.00 96.12 106 SER A C 1
ATOM 807 O O . SER A 1 106 ? -13.990 11.035 -12.280 1.00 96.12 106 SER A O 1
ATOM 809 N N . THR A 1 107 ? -13.522 12.538 -10.680 1.00 97.75 107 THR A N 1
ATOM 810 C CA . THR A 1 107 ? -12.065 12.432 -10.842 1.00 97.75 107 THR A CA 1
ATOM 811 C C . THR A 1 107 ? -11.549 11.098 -10.308 1.00 97.75 107 THR A C 1
ATOM 813 O O . THR A 1 107 ? -10.790 10.413 -10.993 1.00 97.75 107 THR A O 1
ATOM 816 N N . ALA A 1 108 ? -12.019 10.662 -9.134 1.00 97.94 108 ALA A N 1
ATOM 817 C CA . ALA A 1 108 ? -11.703 9.329 -8.621 1.00 97.94 108 ALA A CA 1
ATOM 818 C C . ALA A 1 108 ? -12.229 8.215 -9.536 1.00 97.94 108 ALA A C 1
ATOM 820 O O . ALA A 1 108 ? -11.524 7.233 -9.758 1.00 97.94 108 ALA A O 1
ATOM 821 N N . ALA A 1 109 ? -13.412 8.386 -10.136 1.00 98.31 109 ALA A N 1
ATOM 822 C CA . ALA A 1 109 ? -13.931 7.436 -11.121 1.00 98.31 109 ALA A CA 1
ATOM 823 C C . ALA A 1 109 ? -13.025 7.325 -12.362 1.00 98.31 109 ALA A C 1
ATOM 825 O O . ALA A 1 109 ? -12.726 6.215 -12.801 1.00 98.31 109 ALA A O 1
ATOM 826 N N . ALA A 1 110 ? -12.522 8.451 -12.882 1.00 98.56 110 ALA A N 1
ATOM 827 C CA . ALA A 1 110 ? -11.571 8.452 -13.994 1.00 98.56 110 ALA A CA 1
ATOM 828 C C . ALA A 1 110 ? -10.244 7.765 -13.624 1.00 98.56 110 ALA A C 1
ATOM 830 O O . ALA A 1 110 ? -9.699 7.001 -14.423 1.00 98.56 110 ALA A O 1
ATOM 831 N N . TYR A 1 111 ? -9.739 7.969 -12.400 1.00 98.50 111 TYR A N 1
ATOM 832 C CA . TYR A 1 111 ? -8.559 7.243 -11.926 1.00 98.50 111 TYR A CA 1
ATOM 833 C C . TYR A 1 111 ? -8.808 5.741 -11.776 1.00 98.50 111 TYR A C 1
ATOM 835 O O . TYR A 1 111 ? -7.951 4.954 -12.182 1.00 98.50 111 TYR A O 1
ATOM 843 N N . ALA A 1 112 ? -9.955 5.333 -11.230 1.00 98.56 112 ALA A N 1
ATOM 844 C CA . ALA A 1 112 ? -10.321 3.925 -11.106 1.00 98.56 112 ALA A CA 1
ATOM 845 C C . ALA A 1 112 ? -10.398 3.255 -12.485 1.00 98.56 112 ALA A C 1
ATOM 847 O O . ALA A 1 112 ? -9.794 2.203 -12.688 1.00 98.56 112 ALA A O 1
ATOM 848 N N . GLN A 1 113 ? -11.029 3.921 -13.457 1.00 98.56 113 GLN A N 1
ATOM 849 C CA . GLN A 1 113 ? -11.089 3.462 -14.842 1.00 98.56 113 GLN A CA 1
ATOM 850 C C . GLN A 1 113 ? -9.689 3.306 -15.457 1.00 98.56 113 GLN A C 1
ATOM 852 O O . GLN A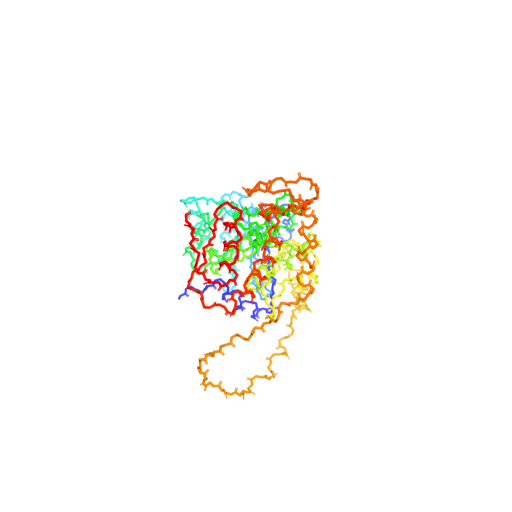 1 113 ? -9.367 2.272 -16.045 1.00 98.56 113 GLN A O 1
ATOM 857 N N . ALA A 1 114 ? -8.822 4.308 -15.293 1.00 98.44 114 ALA A N 1
ATOM 858 C CA . ALA A 1 114 ? -7.455 4.249 -15.802 1.00 98.44 114 ALA A CA 1
ATOM 859 C C . ALA A 1 114 ? -6.656 3.085 -15.184 1.00 98.44 114 ALA A C 1
ATOM 861 O O . ALA A 1 114 ? -5.930 2.387 -15.889 1.00 98.44 114 ALA A O 1
ATOM 862 N N . CYS A 1 115 ? -6.802 2.841 -13.880 1.00 98.50 115 CYS A N 1
ATOM 863 C CA . CYS A 1 115 ? -6.053 1.792 -13.188 1.00 98.50 115 CYS A CA 1
ATOM 864 C C . CYS A 1 115 ? -6.579 0.384 -13.503 1.00 98.50 115 CYS A C 1
ATOM 866 O O . CYS A 1 115 ? -5.787 -0.517 -13.777 1.00 98.50 115 CYS A O 1
ATOM 868 N N . PHE A 1 116 ? -7.896 0.180 -13.461 1.00 98.44 116 PHE A N 1
ATOM 869 C CA . PHE A 1 116 ? -8.489 -1.156 -13.537 1.00 98.44 116 PHE A CA 1
ATOM 870 C C . PHE A 1 116 ? -8.892 -1.578 -14.948 1.00 98.44 116 PHE A C 1
ATOM 872 O O . PHE A 1 116 ? -8.757 -2.755 -15.269 1.00 98.44 116 PHE A O 1
ATOM 879 N N . GLU A 1 117 ? -9.348 -0.655 -15.799 1.00 97.88 117 GLU A N 1
ATOM 880 C CA . GLU A 1 117 ? -9.754 -0.985 -17.172 1.00 97.88 117 GLU A CA 1
ATOM 881 C C . GLU A 1 117 ? -8.605 -0.793 -18.162 1.00 97.88 117 GLU A C 1
ATOM 883 O O . GLU A 1 117 ? -8.297 -1.699 -18.929 1.00 97.88 117 GLU A O 1
ATOM 888 N N . GLN A 1 118 ? -7.952 0.375 -18.145 1.00 97.38 118 GLN A N 1
ATOM 889 C CA . GLN A 1 118 ? -6.925 0.692 -19.148 1.00 97.38 118 GLN A CA 1
ATOM 890 C C . GLN A 1 118 ? -5.604 -0.031 -18.875 1.00 97.38 118 GLN A C 1
ATOM 892 O O . GLN A 1 118 ? -4.969 -0.539 -19.798 1.00 97.38 118 GLN A O 1
ATOM 897 N N . LEU A 1 119 ? -5.184 -0.074 -17.608 1.00 98.06 119 LEU A N 1
ATOM 898 C CA . LEU A 1 119 ? -3.950 -0.746 -17.194 1.00 98.06 119 LEU A CA 1
ATOM 899 C C . LEU A 1 119 ? -4.177 -2.192 -16.737 1.00 98.06 119 LEU A C 1
ATOM 901 O O . LEU A 1 119 ? -3.209 -2.938 -16.626 1.00 98.06 119 LEU A O 1
ATOM 905 N N . GLY A 1 120 ? -5.422 -2.603 -16.478 1.00 97.62 120 GLY A N 1
ATOM 906 C CA . GLY A 1 120 ? -5.727 -3.975 -16.070 1.00 97.62 120 GLY A CA 1
ATOM 907 C C . GLY A 1 120 ? -5.163 -4.366 -14.702 1.00 97.62 120 GLY A C 1
ATOM 908 O O . GLY A 1 120 ? -4.983 -5.552 -14.443 1.00 97.62 120 GLY A O 1
ATOM 909 N N . ALA A 1 121 ? -4.860 -3.405 -13.821 1.00 98.44 121 ALA A N 1
ATOM 910 C CA . ALA A 1 121 ? -4.346 -3.719 -12.491 1.00 98.44 121 ALA A CA 1
ATOM 911 C C . ALA A 1 121 ? -5.382 -4.508 -11.670 1.00 98.44 121 ALA A C 1
ATOM 913 O O . ALA A 1 121 ? -6.597 -4.310 -11.797 1.00 98.44 121 ALA A O 1
ATOM 914 N N . ASP A 1 122 ? -4.910 -5.393 -10.794 1.00 98.75 122 ASP A N 1
ATOM 915 C CA . ASP A 1 122 ? -5.775 -6.146 -9.882 1.00 98.75 122 ASP A CA 1
ATOM 916 C C . ASP A 1 122 ? -5.991 -5.401 -8.558 1.00 98.75 122 ASP A C 1
ATOM 918 O O . ASP A 1 122 ? -7.003 -5.584 -7.884 1.00 98.75 122 ASP A O 1
ATOM 922 N N . ALA A 1 123 ? -5.052 -4.532 -8.190 1.00 98.81 123 ALA A N 1
ATOM 923 C CA . ALA A 1 123 ? -5.140 -3.692 -7.009 1.00 98.81 123 ALA A CA 1
ATOM 924 C C . ALA A 1 123 ? -4.418 -2.355 -7.205 1.00 98.81 123 ALA A C 1
ATOM 926 O O . ALA A 1 123 ? -3.576 -2.214 -8.094 1.00 98.81 123 ALA A O 1
ATOM 927 N N . VAL A 1 124 ? -4.729 -1.375 -6.355 1.00 98.81 124 VAL A N 1
ATOM 928 C CA . VAL A 1 124 ? -4.127 -0.034 -6.406 1.00 98.81 124 VAL A CA 1
ATOM 929 C C . VAL A 1 124 ? -3.851 0.520 -5.008 1.00 98.81 124 VAL A C 1
ATOM 931 O O . VAL A 1 124 ? -4.589 0.229 -4.064 1.00 98.81 124 VAL A O 1
ATOM 934 N N . THR A 1 125 ? -2.794 1.323 -4.859 1.00 98.88 125 THR A N 1
ATOM 935 C CA . THR A 1 125 ? -2.553 2.097 -3.628 1.00 98.88 125 THR A CA 1
ATOM 936 C C . THR A 1 125 ? -3.318 3.425 -3.633 1.00 98.88 125 THR A C 1
ATOM 938 O O . THR A 1 125 ? -3.351 4.124 -4.649 1.00 98.88 125 THR A O 1
ATOM 941 N N . LEU A 1 126 ? -3.917 3.794 -2.496 1.00 98.69 126 LEU A N 1
ATOM 942 C CA . LEU A 1 126 ? -4.812 4.952 -2.359 1.00 98.69 126 LEU A CA 1
ATOM 943 C C . LEU A 1 126 ? -4.506 5.778 -1.104 1.00 98.69 126 LEU A C 1
ATOM 945 O O . LEU A 1 126 ? -4.156 5.232 -0.057 1.00 98.69 126 LEU A O 1
ATOM 949 N N . SER A 1 127 ? -4.665 7.097 -1.197 1.00 98.25 127 SER A N 1
ATOM 950 C CA . SER A 1 127 ? -4.567 8.007 -0.051 1.00 98.25 127 SER A CA 1
ATOM 951 C C . SER A 1 127 ? -5.895 8.056 0.718 1.00 98.25 127 SER A C 1
ATOM 953 O O . SER A 1 127 ? -6.928 8.286 0.093 1.00 98.25 127 SER A O 1
ATOM 955 N N . PRO A 1 128 ? -5.906 7.902 2.058 1.00 97.50 128 PRO A N 1
ATOM 956 C CA . PRO A 1 128 ? -7.134 7.983 2.859 1.00 97.50 128 PRO A CA 1
ATOM 957 C C . PRO A 1 128 ? -7.618 9.416 3.107 1.00 97.50 128 PRO A C 1
ATOM 959 O O . PRO A 1 128 ? -8.700 9.604 3.656 1.00 97.50 128 PRO A O 1
ATOM 962 N N . TYR A 1 129 ? -6.794 10.421 2.796 1.00 97.38 129 TYR A N 1
ATOM 963 C CA . TYR A 1 129 ? -6.900 11.756 3.392 1.00 97.38 129 TYR A CA 1
ATOM 964 C C . TYR A 1 129 ? -8.227 12.466 3.101 1.00 97.38 129 TYR A C 1
ATOM 966 O O . TYR A 1 129 ? -8.749 13.172 3.959 1.00 97.38 129 TYR A O 1
ATOM 974 N N . LEU A 1 130 ? -8.786 12.259 1.906 1.00 96.94 130 LEU A N 1
ATOM 975 C CA . LEU A 1 130 ? -10.043 12.884 1.490 1.00 96.94 130 LEU A CA 1
ATOM 976 C C . LEU A 1 130 ? -11.288 12.161 2.031 1.00 96.94 130 LEU A C 1
ATOM 978 O O . LEU A 1 130 ? -12.379 12.704 1.939 1.00 96.94 130 LEU A O 1
ATOM 982 N N . GLY A 1 131 ? -11.129 10.988 2.654 1.00 95.31 131 GLY A N 1
ATOM 983 C CA . GLY A 1 131 ? -12.224 10.213 3.231 1.00 95.31 131 GLY A CA 1
ATOM 984 C C . GLY A 1 131 ? -12.875 9.220 2.264 1.00 95.31 131 GLY A C 1
ATOM 985 O O . GLY A 1 131 ? -12.376 8.936 1.174 1.00 95.31 131 GLY A O 1
ATOM 986 N N . ARG A 1 132 ? -13.986 8.628 2.716 1.00 96.12 132 ARG A N 1
ATOM 987 C CA . ARG A 1 132 ? -14.655 7.482 2.074 1.00 96.12 132 ARG A CA 1
ATOM 988 C C . ARG A 1 132 ? -15.076 7.737 0.624 1.00 96.12 132 ARG A C 1
ATOM 990 O O . ARG A 1 132 ? -14.901 6.861 -0.217 1.00 96.12 132 ARG A O 1
ATOM 997 N N . ASP A 1 133 ? -15.612 8.914 0.336 1.00 95.00 133 ASP A N 1
ATOM 998 C CA . ASP A 1 133 ? -16.079 9.333 -0.992 1.00 95.00 133 ASP A CA 1
ATOM 999 C C . ASP A 1 133 ? -14.966 9.341 -2.051 1.00 95.00 133 ASP A C 1
ATOM 1001 O O . ASP A 1 133 ? -15.237 9.122 -3.232 1.00 95.00 133 ASP A O 1
ATOM 1005 N N . SER A 1 134 ? -13.707 9.514 -1.640 1.00 96.12 134 SER A N 1
ATOM 1006 C CA . SER A 1 134 ? -12.557 9.399 -2.544 1.00 96.12 134 SER A CA 1
ATOM 1007 C C . SER A 1 134 ? -12.189 7.955 -2.914 1.00 96.12 134 SER A C 1
ATOM 1009 O O . SER A 1 134 ? -11.509 7.708 -3.912 1.00 96.12 134 SER A O 1
ATOM 1011 N N . ILE A 1 135 ? -12.660 6.985 -2.124 1.00 97.56 135 ILE A N 1
ATOM 1012 C CA . ILE A 1 135 ? -12.378 5.551 -2.279 1.00 97.56 135 ILE A CA 1
ATOM 1013 C C . ILE A 1 135 ? -13.551 4.811 -2.919 1.00 97.56 135 ILE A C 1
ATOM 1015 O O . ILE A 1 135 ? -13.336 3.828 -3.626 1.00 97.56 135 ILE A O 1
ATOM 1019 N N . GLU A 1 136 ? -14.784 5.279 -2.716 1.00 96.88 136 GLU A N 1
ATOM 1020 C CA . GLU A 1 136 ? -16.005 4.648 -3.234 1.00 96.88 136 GLU A CA 1
ATOM 1021 C C . GLU A 1 136 ? -15.959 4.312 -4.736 1.00 96.88 136 GLU A C 1
ATOM 1023 O O . GLU A 1 136 ? -16.308 3.179 -5.081 1.00 96.88 136 GLU A O 1
ATOM 1028 N N . PRO A 1 137 ? -15.458 5.187 -5.634 1.00 98.00 137 PRO A N 1
ATOM 1029 C CA . PRO A 1 137 ? -15.332 4.846 -7.051 1.00 98.00 137 PRO A CA 1
ATOM 1030 C C . PRO A 1 137 ? -14.399 3.660 -7.326 1.00 98.00 137 PRO A C 1
ATOM 1032 O O . PRO A 1 137 ? -14.643 2.895 -8.255 1.00 98.00 137 PRO A O 1
ATOM 1035 N N . PHE A 1 138 ? -13.357 3.467 -6.512 1.00 98.44 138 PHE A N 1
ATOM 1036 C CA . PHE A 1 138 ? -12.491 2.289 -6.595 1.00 98.44 138 PHE A CA 1
ATOM 1037 C C . PHE A 1 138 ? -13.151 1.062 -5.953 1.00 98.44 138 PHE A C 1
ATOM 1039 O O . PHE A 1 138 ? -13.073 -0.034 -6.499 1.00 98.44 138 PHE A O 1
ATOM 1046 N N . ALA A 1 139 ? -13.842 1.241 -4.823 1.00 96.94 139 ALA A N 1
ATOM 1047 C CA . ALA A 1 139 ? -14.554 0.174 -4.117 1.00 96.94 139 ALA A CA 1
ATOM 1048 C C . ALA A 1 139 ? -15.745 -0.404 -4.891 1.00 96.94 139 ALA A C 1
ATOM 1050 O O . ALA A 1 139 ? -16.151 -1.532 -4.612 1.00 96.94 139 ALA A O 1
ATOM 1051 N N . ALA A 1 140 ? -16.268 0.322 -5.883 1.00 96.75 140 ALA A N 1
ATOM 1052 C CA . ALA A 1 140 ? -17.267 -0.190 -6.817 1.00 96.75 140 ALA A CA 1
ATOM 1053 C C . ALA A 1 140 ? -16.764 -1.408 -7.625 1.00 96.75 140 ALA A C 1
ATOM 1055 O O . ALA A 1 140 ? -17.569 -2.231 -8.062 1.00 96.75 140 ALA A O 1
ATOM 1056 N N . TYR A 1 141 ? -15.445 -1.564 -7.780 1.00 97.62 141 TYR A N 1
ATOM 1057 C CA . TYR A 1 141 ? -14.824 -2.730 -8.404 1.00 97.62 141 TYR A CA 1
ATOM 1058 C C . TYR A 1 141 ? -14.634 -3.845 -7.363 1.00 97.62 141 TYR A C 1
ATOM 1060 O O . TYR A 1 141 ? -13.585 -3.979 -6.731 1.00 97.62 141 TYR A O 1
ATOM 1068 N N . ALA A 1 142 ? -15.679 -4.653 -7.166 1.00 96.25 142 ALA A N 1
ATOM 1069 C CA . ALA A 1 142 ? -15.755 -5.663 -6.103 1.00 96.25 142 ALA A CA 1
ATOM 1070 C C . ALA A 1 142 ? -14.723 -6.808 -6.207 1.00 96.25 142 ALA A C 1
ATOM 1072 O O . ALA A 1 142 ? -14.540 -7.569 -5.253 1.00 96.25 142 ALA A O 1
ATOM 1073 N N . ASP A 1 143 ? -14.045 -6.958 -7.343 1.00 97.19 143 ASP A N 1
ATOM 1074 C CA . ASP A 1 143 ? -12.973 -7.930 -7.560 1.00 97.19 143 ASP A CA 1
ATOM 1075 C C . ASP A 1 143 ? -11.565 -7.344 -7.349 1.00 97.19 143 ASP A C 1
ATOM 1077 O O . ASP A 1 143 ? -10.595 -8.100 -7.373 1.00 97.19 143 ASP A O 1
ATOM 1081 N N . LYS A 1 144 ? -11.430 -6.034 -7.096 1.00 98.44 144 LYS A N 1
ATOM 1082 C CA . LYS A 1 144 ? -10.135 -5.341 -6.992 1.00 98.44 144 LYS A CA 1
ATOM 1083 C C . LYS A 1 144 ? -9.705 -5.082 -5.549 1.00 98.44 144 LYS A C 1
ATOM 1085 O O . LYS A 1 144 ? -10.542 -4.881 -4.670 1.00 98.44 144 LYS A O 1
ATOM 1090 N N . GLY A 1 145 ? -8.392 -5.077 -5.311 1.00 98.50 145 GLY A N 1
ATOM 1091 C CA . GLY A 1 145 ? -7.783 -4.781 -4.007 1.00 98.50 145 GLY A CA 1
ATOM 1092 C C . GLY A 1 145 ? -7.471 -3.293 -3.813 1.00 98.50 145 GLY A C 1
ATOM 1093 O O . GLY A 1 145 ? -6.957 -2.634 -4.718 1.00 98.50 145 GLY A O 1
ATOM 1094 N N . LEU A 1 146 ? -7.741 -2.756 -2.620 1.00 98.69 146 LEU A N 1
ATOM 1095 C CA . LEU A 1 146 ? -7.547 -1.336 -2.300 1.00 98.69 146 LEU A CA 1
ATOM 1096 C C . LEU A 1 146 ? -6.533 -1.180 -1.163 1.00 98.69 146 LEU A C 1
ATOM 1098 O O . LEU A 1 146 ? -6.862 -1.426 -0.008 1.00 98.69 146 LEU A O 1
ATOM 1102 N N . PHE A 1 147 ? -5.304 -0.766 -1.467 1.00 98.75 147 PHE A N 1
ATOM 1103 C CA . PHE A 1 147 ? -4.239 -0.617 -0.470 1.00 98.75 147 PHE A CA 1
ATOM 1104 C C . PHE A 1 147 ? -4.161 0.822 0.033 1.00 98.75 147 PHE A C 1
ATOM 1106 O O . PHE A 1 147 ? -3.538 1.687 -0.583 1.00 98.75 147 PHE A O 1
ATOM 1113 N N . VAL A 1 148 ? -4.798 1.081 1.168 1.00 98.75 148 VAL A N 1
ATOM 1114 C CA . VAL A 1 148 ? -4.874 2.412 1.767 1.00 98.75 148 VAL A CA 1
ATOM 1115 C C . VAL A 1 148 ? -3.586 2.720 2.531 1.00 98.75 148 VAL A C 1
ATOM 1117 O O . VAL A 1 148 ? -3.116 1.915 3.339 1.00 98.75 148 VAL A O 1
ATOM 1120 N N . LEU A 1 149 ? -2.996 3.890 2.278 1.00 98.50 149 LEU A N 1
ATOM 1121 C CA . LEU A 1 149 ? -1.827 4.365 3.022 1.00 98.50 149 LEU A CA 1
ATOM 1122 C C . LEU A 1 149 ? -2.186 4.535 4.504 1.00 98.50 149 LEU A C 1
ATOM 1124 O O . LEU A 1 149 ? -3.113 5.274 4.819 1.00 98.50 149 LEU A O 1
ATOM 1128 N N . CYS A 1 150 ? -1.465 3.851 5.396 1.00 97.06 150 CYS A N 1
ATOM 1129 C CA . CYS A 1 150 ? -1.746 3.849 6.831 1.00 97.06 150 CYS A CA 1
ATOM 1130 C C . CYS A 1 150 ? -0.593 4.478 7.619 1.00 97.06 150 CYS A C 1
ATOM 1132 O O . CYS A 1 150 ? -0.714 5.621 8.051 1.00 97.06 150 CYS A O 1
ATOM 1134 N N . HIS A 1 151 ? 0.536 3.770 7.734 1.00 96.56 151 HIS A N 1
ATOM 1135 C CA . HIS A 1 151 ? 1.767 4.306 8.317 1.00 96.56 151 HIS A CA 1
ATOM 1136 C C . HIS A 1 151 ? 2.943 4.082 7.360 1.00 96.56 151 HIS A C 1
ATOM 1138 O O . HIS A 1 151 ? 3.432 2.966 7.201 1.00 96.56 151 HIS A O 1
ATOM 1144 N N . THR A 1 152 ? 3.381 5.110 6.646 1.00 93.38 152 THR A N 1
ATOM 1145 C CA . THR A 1 152 ? 4.346 4.971 5.546 1.00 93.38 152 THR A CA 1
ATOM 1146 C C . THR A 1 152 ? 5.785 4.752 6.042 1.00 93.38 152 THR A C 1
ATOM 1148 O O . THR A 1 152 ? 6.093 4.928 7.214 1.00 93.38 152 THR A O 1
ATOM 1151 N N . SER A 1 153 ? 6.692 4.307 5.161 1.00 88.38 153 SER A N 1
ATOM 1152 C CA . SER A 1 153 ? 8.075 3.937 5.533 1.00 88.38 153 SER A CA 1
ATOM 1153 C C . SER A 1 153 ? 9.088 5.092 5.498 1.00 88.38 153 SER A C 1
ATOM 1155 O O . SER A 1 153 ? 10.278 4.886 5.723 1.00 88.38 153 SER A O 1
ATOM 1157 N N . ASN A 1 154 ? 8.660 6.303 5.142 1.00 90.56 154 ASN A N 1
ATOM 1158 C CA . ASN A 1 154 ? 9.542 7.466 5.051 1.00 90.56 154 ASN A CA 1
ATOM 1159 C C . ASN A 1 154 ? 9.834 8.062 6.444 1.00 90.56 154 ASN A C 1
ATOM 1161 O O . ASN A 1 154 ? 8.952 8.033 7.295 1.00 90.56 154 ASN A O 1
ATOM 1165 N N . PRO A 1 155 ? 10.996 8.716 6.651 1.00 88.62 155 PRO A N 1
ATOM 1166 C CA . PRO A 1 155 ? 11.352 9.315 7.944 1.00 88.62 155 PRO A CA 1
ATOM 1167 C C . PRO A 1 155 ? 10.339 10.330 8.498 1.00 88.62 155 PRO A C 1
ATOM 1169 O O . PRO A 1 155 ? 10.208 10.465 9.706 1.00 88.62 155 PRO A O 1
ATOM 1172 N N . GLY A 1 156 ? 9.622 11.035 7.616 1.00 91.50 156 GLY A N 1
ATOM 1173 C CA . GLY A 1 156 ? 8.589 12.012 7.985 1.00 91.50 156 GLY A CA 1
ATOM 1174 C C . GLY A 1 156 ? 7.190 11.422 8.202 1.00 91.50 156 GLY A C 1
ATOM 1175 O O . GLY A 1 156 ? 6.228 12.179 8.252 1.00 91.50 156 GLY A O 1
ATOM 1176 N N . ALA A 1 157 ? 7.031 10.093 8.264 1.00 90.62 157 ALA A N 1
ATOM 1177 C CA . ALA A 1 157 ? 5.726 9.453 8.465 1.00 90.62 157 ALA A CA 1
ATOM 1178 C C . ALA A 1 157 ? 5.011 9.989 9.723 1.00 90.62 157 ALA A C 1
ATOM 1180 O O . ALA A 1 157 ? 3.843 10.386 9.658 1.00 90.62 157 ALA A O 1
ATOM 1181 N N . GLY A 1 158 ? 5.756 10.123 10.823 1.00 92.25 158 GLY A N 1
ATOM 1182 C CA . GLY A 1 158 ? 5.233 10.565 12.115 1.00 92.25 158 GLY A CA 1
ATOM 1183 C C . GLY A 1 158 ? 4.785 12.027 12.197 1.00 92.25 158 GLY A C 1
ATOM 1184 O O . GLY A 1 158 ? 4.113 12.386 13.156 1.00 92.25 158 GLY A O 1
ATOM 1185 N N . GLU A 1 159 ? 5.078 12.878 11.202 1.00 94.88 159 GLU A N 1
ATOM 1186 C CA . GLU A 1 159 ? 4.655 14.294 11.226 1.00 94.88 159 GLU A CA 1
ATOM 1187 C C . GLU A 1 159 ? 3.131 14.450 11.317 1.00 94.88 159 GLU A C 1
ATOM 1189 O O . GLU A 1 159 ? 2.630 15.353 11.986 1.00 94.88 159 GLU A O 1
ATOM 1194 N N . PHE A 1 160 ? 2.400 13.551 10.654 1.00 95.81 160 PHE A N 1
ATOM 1195 C CA . PHE A 1 160 ? 0.939 13.506 10.704 1.00 95.81 160 PHE A CA 1
ATOM 1196 C C . PHE A 1 160 ? 0.415 12.182 11.242 1.00 95.81 160 PHE A C 1
ATOM 1198 O O . PHE A 1 160 ? -0.593 12.164 11.941 1.00 95.81 160 PHE A O 1
ATOM 1205 N N . GLN A 1 161 ? 1.054 11.067 10.888 1.00 97.00 161 GLN A N 1
ATOM 1206 C CA . GLN A 1 161 ? 0.464 9.742 11.079 1.00 97.00 161 GLN A CA 1
ATOM 1207 C C . GLN A 1 161 ? 0.493 9.320 12.552 1.00 97.00 161 GLN A C 1
ATOM 1209 O O . GLN A 1 161 ? -0.457 8.684 13.005 1.00 97.00 161 GLN A O 1
ATOM 1214 N N . ASP A 1 162 ? 1.507 9.759 13.302 1.00 95.44 162 ASP A N 1
ATOM 1215 C CA . ASP A 1 162 ? 1.647 9.518 14.745 1.00 95.44 162 ASP A CA 1
ATOM 1216 C C . ASP A 1 162 ? 0.914 10.555 15.609 1.00 95.44 162 ASP A C 1
ATOM 1218 O O . ASP A 1 162 ? 0.953 10.470 16.836 1.00 95.44 162 ASP A O 1
ATOM 1222 N N . LEU A 1 163 ? 0.231 11.539 15.004 1.00 95.50 163 LEU A N 1
ATOM 1223 C CA . LEU A 1 163 ? -0.551 12.501 15.777 1.00 95.50 163 LEU A CA 1
ATOM 1224 C C . LEU A 1 163 ? -1.642 11.769 16.551 1.00 95.50 163 LEU A C 1
ATOM 1226 O O . LEU A 1 163 ? -2.502 11.101 15.974 1.00 95.50 163 LEU A O 1
ATOM 1230 N N . GLU A 1 164 ? -1.614 11.941 17.865 1.00 92.94 164 GLU A N 1
ATOM 1231 C CA . GLU A 1 164 ? -2.646 11.444 18.753 1.00 92.94 164 GLU A CA 1
ATOM 1232 C C . GLU A 1 164 ? -3.935 12.237 18.513 1.00 92.94 164 GLU A C 1
ATOM 1234 O O . GLU A 1 164 ? -3.992 13.461 18.667 1.00 92.94 164 GLU A O 1
ATOM 1239 N N . ILE A 1 165 ? -4.979 11.531 18.100 1.00 87.81 165 ILE A N 1
ATOM 1240 C CA . ILE A 1 165 ? -6.287 12.104 17.822 1.00 87.81 165 ILE A CA 1
ATOM 1241 C C . ILE A 1 165 ? -7.283 11.658 18.884 1.00 87.81 165 ILE A C 1
ATOM 1243 O O . ILE A 1 165 ? -7.458 10.472 19.172 1.00 87.81 165 ILE A O 1
ATOM 1247 N N . SER A 1 166 ? -7.977 12.647 19.437 1.00 82.50 166 SER A N 1
ATOM 1248 C CA . SER A 1 166 ? -9.161 12.446 20.261 1.00 82.50 166 SER A CA 1
ATOM 1249 C C . SER A 1 166 ? -10.394 12.757 19.418 1.00 82.50 166 SER A C 1
ATOM 1251 O O . SER A 1 166 ? -10.470 13.785 18.740 1.00 82.50 166 SER A O 1
ATOM 1253 N N . ASP A 1 167 ? -11.370 11.855 19.428 1.00 76.44 167 ASP A N 1
ATOM 1254 C CA . ASP A 1 167 ? -12.678 12.138 18.852 1.00 76.44 167 ASP A CA 1
ATOM 1255 C C . ASP A 1 167 ? -13.572 12.655 19.971 1.00 76.44 167 ASP A C 1
ATOM 1257 O O . ASP A 1 167 ? -13.933 11.920 20.890 1.00 76.44 167 ASP A O 1
ATOM 1261 N N . TRP A 1 168 ? -13.932 13.937 19.895 1.00 75.94 168 TRP A N 1
ATOM 1262 C CA . TRP A 1 168 ? -14.747 14.573 20.925 1.00 75.94 168 TRP A CA 1
ATOM 1263 C C . TRP A 1 168 ? -16.108 13.890 21.117 1.00 75.94 168 TRP A C 1
ATOM 1265 O O . TRP A 1 168 ? -16.717 14.003 22.178 1.00 75.94 168 TRP A O 1
ATOM 1275 N N . ARG A 1 169 ? -16.578 13.144 20.110 1.00 72.19 169 ARG A N 1
ATOM 1276 C CA . ARG A 1 169 ? -17.823 12.369 20.167 1.00 72.19 169 ARG A CA 1
ATOM 1277 C C . ARG A 1 169 ? -17.677 11.086 20.988 1.00 72.19 169 ARG A C 1
ATOM 1279 O O . ARG A 1 169 ? -18.688 10.506 21.377 1.00 72.19 169 ARG A O 1
ATOM 1286 N N . THR A 1 170 ? -16.448 10.631 21.234 1.00 66.69 170 THR A N 1
ATOM 1287 C CA . THR A 1 170 ? -16.130 9.381 21.940 1.00 66.69 170 THR A CA 1
ATOM 1288 C C . THR A 1 170 ? -15.137 9.574 23.088 1.00 66.69 170 THR A C 1
ATOM 1290 O O . THR A 1 170 ? -14.587 8.579 23.553 1.00 66.69 170 THR A O 1
ATOM 1293 N N . LEU A 1 171 ? -14.926 10.816 23.553 1.00 60.72 171 LEU A N 1
ATOM 1294 C CA . LEU A 1 171 ? -13.954 11.198 24.596 1.00 60.72 171 LEU A CA 1
ATOM 1295 C C . LEU A 1 171 ? -13.985 10.300 25.844 1.00 60.72 171 LEU A C 1
ATOM 1297 O O . LEU A 1 171 ? -12.940 10.042 26.428 1.00 60.72 171 LEU A O 1
ATOM 1301 N N . ASP A 1 172 ? -15.162 9.791 26.218 1.00 63.47 172 ASP A N 1
ATOM 1302 C CA . ASP A 1 172 ? -15.346 8.956 27.413 1.00 63.47 172 ASP A CA 1
ATOM 1303 C C . ASP A 1 172 ? -15.434 7.445 27.115 1.00 63.47 172 ASP A C 1
ATOM 1305 O O . ASP A 1 172 ? -15.685 6.649 28.020 1.00 63.47 172 ASP A O 1
ATOM 1309 N N . ARG A 1 173 ? -15.313 7.033 25.845 1.00 68.38 173 ARG A N 1
ATOM 1310 C CA . ARG A 1 173 ? -15.582 5.651 25.393 1.00 68.38 173 ARG A CA 1
ATOM 1311 C C . ARG A 1 173 ? -14.391 4.966 24.749 1.00 68.38 173 ARG A C 1
ATOM 1313 O O . ARG A 1 173 ? -14.269 3.755 24.874 1.00 68.38 173 ARG A O 1
ATOM 1320 N N . GLU A 1 174 ? -13.543 5.720 24.064 1.00 70.00 174 GLU A N 1
ATOM 1321 C CA . GLU A 1 174 ? -12.378 5.183 23.369 1.00 70.00 174 GLU A CA 1
ATOM 1322 C C . GLU A 1 174 ? -11.127 5.931 23.823 1.00 70.00 174 GLU A C 1
ATOM 1324 O O . GLU A 1 174 ? -11.172 7.160 23.936 1.00 70.00 174 GLU A O 1
ATOM 1329 N N . PRO A 1 175 ? -10.009 5.226 24.070 1.00 77.38 175 PRO A N 1
ATOM 1330 C CA . PRO A 1 175 ? -8.743 5.894 24.299 1.00 77.38 175 PRO A CA 1
ATOM 1331 C C . PRO A 1 175 ? -8.365 6.716 23.066 1.00 77.38 175 PRO A C 1
ATOM 1333 O O . PRO A 1 175 ? -8.744 6.399 21.932 1.00 77.38 175 PRO A O 1
ATOM 1336 N N . ASN A 1 176 ? -7.580 7.761 23.295 1.00 84.69 176 ASN A N 1
ATOM 1337 C CA . ASN A 1 176 ? -6.892 8.432 22.210 1.00 84.69 176 ASN A CA 1
ATOM 1338 C C . ASN A 1 176 ? -6.015 7.426 21.457 1.00 84.69 176 ASN A C 1
ATOM 1340 O O . ASN A 1 176 ? -5.438 6.515 22.053 1.00 84.69 176 ASN A O 1
ATOM 1344 N N . ARG A 1 177 ? -5.929 7.595 20.141 1.00 88.06 177 ARG A N 1
ATOM 1345 C CA . ARG A 1 177 ? -5.153 6.721 19.256 1.00 88.06 177 ARG A CA 1
ATOM 1346 C C . ARG A 1 177 ? -4.378 7.557 18.262 1.00 88.06 177 ARG A C 1
ATOM 1348 O O . ARG A 1 177 ? -4.765 8.693 17.984 1.00 88.06 177 ARG A O 1
ATOM 1355 N N . ALA A 1 178 ? -3.322 6.993 17.694 1.00 94.81 178 ALA A N 1
ATOM 1356 C CA . ALA A 1 178 ? -2.623 7.651 16.602 1.00 94.81 178 ALA A CA 1
ATOM 1357 C C . ALA A 1 178 ? -3.523 7.761 15.356 1.00 94.81 178 ALA A C 1
ATOM 1359 O O . ALA A 1 178 ? -4.420 6.938 15.127 1.00 94.81 178 ALA A O 1
ATOM 1360 N N . LEU A 1 179 ? -3.276 8.770 14.518 1.00 96.06 179 LEU A N 1
ATOM 1361 C CA . LEU A 1 179 ? -4.031 8.992 13.285 1.00 96.06 179 LEU A CA 1
ATOM 1362 C C . LEU A 1 179 ? -4.030 7.749 12.386 1.00 96.06 179 LEU A C 1
ATOM 1364 O O . LEU A 1 179 ? -5.080 7.389 11.849 1.00 96.06 179 LEU A O 1
ATOM 1368 N N . TYR A 1 180 ? -2.893 7.061 12.257 1.00 97.31 180 TYR A N 1
ATOM 1369 C CA . TYR A 1 180 ? -2.803 5.852 11.435 1.00 97.31 180 TYR A CA 1
ATOM 1370 C C . TYR A 1 180 ? -3.720 4.720 11.937 1.00 97.31 180 TYR A C 1
ATOM 1372 O O . TYR A 1 180 ? -4.333 4.033 11.123 1.00 97.31 180 TYR A O 1
ATOM 1380 N N . GLU A 1 181 ? -3.897 4.544 13.251 1.00 95.88 181 GLU A N 1
ATOM 1381 C CA . GLU A 1 181 ? -4.812 3.530 13.796 1.00 95.88 181 GLU A CA 1
ATOM 1382 C C . GLU A 1 181 ? -6.263 3.851 13.436 1.00 95.88 181 GLU A C 1
ATOM 1384 O O . GLU A 1 181 ? -7.028 2.970 13.035 1.00 95.88 181 GLU A O 1
ATOM 1389 N N . ARG A 1 182 ? -6.656 5.129 13.524 1.00 94.19 182 ARG A N 1
ATOM 1390 C CA . ARG A 1 182 ? -8.003 5.550 13.119 1.00 94.19 182 ARG A CA 1
ATOM 1391 C C . ARG A 1 182 ? -8.207 5.397 11.621 1.00 94.19 182 ARG A C 1
ATOM 1393 O O . ARG A 1 182 ? -9.311 5.034 11.214 1.00 94.19 182 ARG A O 1
ATOM 1400 N N . VAL A 1 183 ? -7.180 5.653 10.809 1.00 97.00 183 VAL A N 1
ATOM 1401 C CA . VAL A 1 183 ? -7.210 5.358 9.371 1.00 97.00 183 VAL A CA 1
ATOM 1402 C C . VAL A 1 183 ? -7.463 3.868 9.159 1.00 97.00 183 VAL A C 1
ATOM 1404 O O . VAL A 1 183 ? -8.398 3.535 8.433 1.00 97.00 183 VAL A O 1
ATOM 1407 N N . ALA A 1 184 ? -6.719 2.981 9.831 1.00 97.44 184 ALA A N 1
ATOM 1408 C CA . ALA A 1 184 ? -6.913 1.535 9.728 1.00 97.44 184 ALA A CA 1
ATOM 1409 C C . ALA A 1 184 ? -8.345 1.115 10.094 1.00 97.44 184 ALA A C 1
ATOM 1411 O O . ALA A 1 184 ? -9.034 0.468 9.303 1.00 97.44 184 ALA A O 1
ATOM 1412 N N . GLN A 1 185 ? -8.827 1.560 11.256 1.00 94.31 185 GLN A N 1
ATOM 1413 C CA . GLN A 1 185 ? -10.168 1.255 11.751 1.00 94.31 185 GLN A CA 1
ATOM 1414 C C . GLN A 1 185 ? -11.260 1.758 10.799 1.00 94.31 185 GLN A C 1
ATOM 1416 O O . GLN A 1 185 ? -12.197 1.033 10.471 1.00 94.31 185 GLN A O 1
ATOM 1421 N N . THR A 1 186 ? -11.140 3.005 10.340 1.00 94.81 186 THR A N 1
ATOM 1422 C CA . THR A 1 186 ? -12.164 3.657 9.518 1.00 94.81 186 THR A CA 1
ATOM 1423 C C . THR A 1 186 ? -12.179 3.071 8.112 1.00 94.81 186 THR A C 1
ATOM 1425 O O . THR A 1 186 ? -13.239 2.685 7.617 1.00 94.81 186 THR A O 1
ATOM 1428 N N . ALA A 1 187 ? -11.015 2.955 7.473 1.00 97.56 187 ALA A N 1
ATOM 1429 C CA . ALA A 1 187 ? -10.922 2.492 6.097 1.00 97.56 187 ALA A CA 1
ATOM 1430 C C . ALA A 1 187 ? -11.290 1.013 5.941 1.00 97.56 187 ALA A C 1
ATOM 1432 O O . ALA A 1 187 ? -11.856 0.633 4.918 1.00 97.56 187 ALA A O 1
ATOM 1433 N N . ALA A 1 188 ? -11.095 0.190 6.978 1.00 97.25 188 ALA A N 1
ATOM 1434 C CA . ALA A 1 188 ? -11.564 -1.196 6.987 1.00 97.25 188 ALA A CA 1
ATOM 1435 C C . ALA A 1 188 ? -13.092 -1.333 6.816 1.00 97.25 188 ALA A C 1
ATOM 1437 O O . ALA A 1 188 ? -13.559 -2.411 6.443 1.00 97.25 188 ALA A O 1
ATOM 1438 N N . THR A 1 189 ? -13.861 -0.264 7.071 1.00 96.56 189 THR A N 1
ATOM 1439 C CA . THR A 1 189 ? -15.323 -0.217 6.872 1.00 96.56 189 THR A CA 1
ATOM 1440 C C . THR A 1 189 ? -15.740 0.205 5.462 1.00 96.56 189 THR A C 1
ATOM 1442 O O . THR A 1 189 ? -16.911 0.072 5.106 1.00 96.56 189 THR A O 1
ATOM 1445 N N . TRP A 1 190 ? -14.818 0.735 4.650 1.00 96.25 190 TRP A N 1
ATOM 1446 C CA . TRP A 1 190 ? -15.144 1.276 3.327 1.00 96.25 190 TRP A CA 1
ATOM 1447 C C . TRP A 1 190 ? -15.390 0.177 2.296 1.00 96.25 190 TRP A C 1
ATOM 1449 O O . TRP A 1 190 ? -16.242 0.333 1.427 1.00 96.25 190 TRP A O 1
ATOM 1459 N N . SER A 1 191 ? -14.669 -0.942 2.400 1.00 96.12 191 SER A N 1
ATOM 1460 C CA . SER A 1 191 ? -14.865 -2.124 1.560 1.00 96.12 191 SER A CA 1
ATOM 1461 C C . SER A 1 191 ? -14.220 -3.361 2.199 1.00 96.12 191 SER A C 1
ATOM 1463 O O . SER A 1 191 ? -13.188 -3.241 2.866 1.00 96.12 191 SER A O 1
ATOM 1465 N N . PRO A 1 192 ? -14.769 -4.575 1.985 1.00 95.06 192 PRO A N 1
ATOM 1466 C CA . PRO A 1 192 ? -14.104 -5.811 2.385 1.00 95.06 192 PRO A CA 1
ATOM 1467 C C . PRO A 1 192 ? -12.765 -6.030 1.666 1.00 95.06 192 PRO A C 1
ATOM 1469 O O . PRO A 1 192 ? -11.950 -6.790 2.177 1.00 95.06 192 PRO A O 1
ATOM 1472 N N . ASN A 1 193 ? -12.513 -5.348 0.546 1.00 96.81 193 ASN A N 1
ATOM 1473 C CA . ASN A 1 193 ? -11.263 -5.458 -0.202 1.00 96.81 193 ASN A CA 1
ATOM 1474 C C . ASN A 1 193 ? -10.203 -4.413 0.198 1.00 96.81 193 ASN A C 1
ATOM 1476 O O . ASN A 1 193 ? -9.223 -4.215 -0.527 1.00 96.81 193 ASN A O 1
ATOM 1480 N N . VAL A 1 194 ? -10.394 -3.713 1.319 1.00 98.31 194 VAL A N 1
ATOM 1481 C CA . VAL A 1 194 ? -9.377 -2.797 1.842 1.00 98.31 194 VAL A CA 1
ATOM 1482 C C . VAL A 1 194 ? -8.251 -3.578 2.517 1.00 98.31 194 VAL A C 1
ATOM 1484 O O . VAL A 1 194 ? -8.475 -4.411 3.396 1.00 98.31 194 VAL A O 1
ATOM 1487 N N . ALA A 1 195 ? -7.034 -3.259 2.101 1.00 98.56 195 ALA A N 1
ATOM 1488 C CA . ALA A 1 195 ? -5.759 -3.630 2.690 1.00 98.56 195 ALA A CA 1
ATOM 1489 C C . ALA A 1 195 ? -4.986 -2.354 3.056 1.00 98.56 195 ALA A C 1
ATOM 1491 O O . ALA A 1 195 ? -5.387 -1.245 2.694 1.00 98.56 195 ALA A O 1
ATOM 1492 N N . PHE A 1 196 ? -3.863 -2.495 3.756 1.00 98.62 196 PHE A N 1
ATOM 1493 C CA . PHE A 1 196 ? -3.121 -1.348 4.288 1.00 98.62 196 PHE A CA 1
ATOM 1494 C C . PHE A 1 196 ? -1.682 -1.306 3.812 1.00 98.62 196 PHE A C 1
ATOM 1496 O O . PHE A 1 196 ? -1.086 -2.337 3.524 1.00 98.62 196 PHE A O 1
ATOM 1503 N N . VAL A 1 197 ? -1.111 -0.108 3.742 1.00 98.38 197 VAL A N 1
ATOM 1504 C CA . VAL A 1 197 ? 0.326 0.085 3.532 1.00 98.38 197 VAL A CA 1
ATOM 1505 C C . VAL A 1 197 ? 0.955 0.525 4.847 1.00 98.38 197 VAL A C 1
ATOM 1507 O O . VAL A 1 197 ? 0.631 1.606 5.348 1.00 98.38 197 VAL A O 1
ATOM 1510 N N . VAL A 1 198 ? 1.847 -0.308 5.386 1.00 97.06 198 VAL A N 1
ATOM 1511 C CA . VAL A 1 198 ? 2.555 -0.062 6.650 1.00 97.06 198 VAL A CA 1
ATOM 1512 C C . VAL A 1 198 ? 4.046 -0.334 6.463 1.00 97.06 198 VAL A C 1
ATOM 1514 O O . VAL A 1 198 ? 4.424 -1.403 6.000 1.00 97.06 198 VAL A O 1
ATOM 1517 N N . GLY A 1 199 ? 4.907 0.632 6.776 1.00 92.88 199 GLY A N 1
ATOM 1518 C CA . GLY A 1 199 ? 6.351 0.527 6.565 1.00 92.88 199 GLY A CA 1
ATOM 1519 C C . GLY A 1 199 ? 7.051 -0.469 7.497 1.00 92.88 199 GLY A C 1
ATOM 1520 O O . GLY A 1 199 ? 6.771 -0.510 8.689 1.00 92.88 199 GLY A O 1
ATOM 1521 N N . ALA A 1 200 ? 8.036 -1.205 6.972 1.00 88.00 200 ALA A N 1
ATOM 1522 C CA . ALA A 1 200 ? 8.863 -2.152 7.741 1.00 88.00 200 ALA A CA 1
ATOM 1523 C C . ALA A 1 200 ? 9.781 -1.501 8.797 1.00 88.00 200 ALA A C 1
ATOM 1525 O O . ALA A 1 200 ? 10.407 -2.191 9.596 1.00 88.00 200 ALA A O 1
ATOM 1526 N N . THR A 1 201 ? 9.939 -0.179 8.767 1.00 84.12 201 THR A N 1
ATOM 1527 C CA . THR A 1 201 ? 10.814 0.578 9.676 1.00 84.12 201 THR A CA 1
ATOM 1528 C C . THR A 1 201 ? 10.192 0.817 11.054 1.00 84.12 201 THR A C 1
ATOM 1530 O O . THR A 1 201 ? 10.872 1.335 11.932 1.00 84.12 201 THR A O 1
ATOM 1533 N N . TYR A 1 202 ? 8.921 0.442 11.240 1.00 84.94 202 TYR A N 1
ATOM 1534 C CA . TYR A 1 202 ? 8.095 0.803 12.394 1.00 84.94 202 TYR A CA 1
ATOM 1535 C C . TYR A 1 202 ? 7.325 -0.420 12.950 1.00 84.94 202 TYR A C 1
ATOM 1537 O O . TYR A 1 202 ? 6.121 -0.545 12.714 1.00 84.94 202 TYR A O 1
ATOM 1545 N N . PRO A 1 203 ? 7.995 -1.371 13.641 1.00 88.00 203 PRO A N 1
ATOM 1546 C CA . PRO A 1 203 ? 7.354 -2.601 14.121 1.00 88.00 203 PRO A CA 1
ATOM 1547 C C . PRO A 1 203 ? 6.220 -2.371 15.130 1.00 88.00 203 PRO A C 1
ATOM 1549 O O . PRO A 1 203 ? 5.219 -3.075 15.076 1.00 88.00 203 PRO A O 1
ATOM 1552 N N . GLU A 1 204 ? 6.331 -1.364 16.000 1.00 92.62 204 GLU A N 1
ATOM 1553 C CA . GLU A 1 204 ? 5.275 -1.025 16.969 1.00 92.62 204 GLU A CA 1
ATOM 1554 C C . GLU A 1 204 ? 3.994 -0.564 16.255 1.00 92.62 204 GLU A C 1
ATOM 1556 O O . GLU A 1 204 ? 2.895 -1.022 16.557 1.00 92.62 204 GLU A O 1
ATOM 1561 N N . GLN A 1 205 ? 4.136 0.281 15.230 1.00 94.75 205 GLN A N 1
ATOM 1562 C CA . GLN A 1 205 ? 3.027 0.727 14.388 1.00 94.75 205 GLN A CA 1
ATOM 1563 C C . GLN A 1 205 ? 2.432 -0.439 13.588 1.00 94.75 205 GLN A C 1
ATOM 1565 O O . GLN A 1 205 ? 1.217 -0.502 13.402 1.00 94.75 205 GLN A O 1
ATOM 1570 N N . MET A 1 206 ? 3.263 -1.384 13.130 1.00 95.69 206 MET A N 1
ATOM 1571 C CA . MET A 1 206 ? 2.789 -2.618 12.495 1.00 95.69 206 MET A CA 1
ATOM 1572 C C . MET A 1 206 ? 1.919 -3.444 13.448 1.00 95.69 206 MET A C 1
ATOM 1574 O O . MET A 1 206 ? 0.825 -3.852 13.058 1.00 95.69 206 MET A O 1
ATOM 1578 N N . GLU A 1 207 ? 2.366 -3.652 14.688 1.00 96.06 207 GLU A N 1
ATOM 1579 C CA . GLU A 1 207 ? 1.620 -4.391 15.714 1.00 96.06 207 GLU A CA 1
ATOM 1580 C C . GLU A 1 207 ? 0.303 -3.685 16.073 1.00 96.06 207 GLU A C 1
ATOM 1582 O O . GLU A 1 207 ? -0.754 -4.321 16.145 1.00 96.06 207 GLU A O 1
ATOM 1587 N N . ALA A 1 208 ? 0.332 -2.357 16.211 1.00 95.94 208 ALA A N 1
ATOM 1588 C CA . ALA A 1 208 ? -0.859 -1.550 16.453 1.00 95.94 208 ALA A CA 1
ATOM 1589 C C . ALA A 1 208 ? -1.872 -1.675 15.301 1.00 95.94 208 ALA A C 1
ATOM 1591 O O . ALA A 1 208 ? -3.049 -1.958 15.537 1.00 95.94 208 ALA A O 1
ATOM 1592 N N . VAL A 1 209 ? -1.426 -1.558 14.042 1.00 97.19 209 VAL A N 1
ATOM 1593 C CA . VAL A 1 209 ? -2.306 -1.755 12.877 1.00 97.19 209 VAL A CA 1
ATOM 1594 C C . VAL A 1 209 ? -2.846 -3.182 12.839 1.00 97.19 209 VAL A C 1
ATOM 1596 O O . VAL A 1 209 ? -4.054 -3.357 12.686 1.00 97.19 209 VAL A O 1
ATOM 1599 N N . ARG A 1 210 ? -2.007 -4.209 13.023 1.00 97.38 210 ARG A N 1
ATOM 1600 C CA . ARG A 1 210 ? -2.454 -5.611 13.047 1.00 97.38 210 ARG A CA 1
ATOM 1601 C C . ARG A 1 210 ? -3.501 -5.851 14.135 1.00 97.38 210 ARG A C 1
ATOM 1603 O O . ARG A 1 210 ? -4.475 -6.549 13.874 1.00 97.38 210 ARG A O 1
ATOM 1610 N N . THR A 1 211 ? -3.357 -5.232 15.305 1.00 96.19 211 THR A N 1
ATOM 1611 C CA . THR A 1 211 ? -4.344 -5.311 16.394 1.00 96.19 211 THR A CA 1
ATOM 1612 C C . THR A 1 211 ? -5.692 -4.709 15.991 1.00 96.19 211 THR A C 1
ATOM 1614 O O . THR A 1 211 ? -6.740 -5.278 16.291 1.00 96.19 211 THR A O 1
ATOM 1617 N N . VAL A 1 212 ? -5.686 -3.576 15.281 1.00 94.94 212 VAL A N 1
ATOM 1618 C CA . VAL A 1 212 ? -6.912 -2.904 14.814 1.00 94.94 212 VAL A CA 1
ATOM 1619 C C . VAL A 1 212 ? -7.584 -3.672 13.669 1.00 94.94 212 VAL A C 1
ATOM 1621 O O . VAL A 1 212 ? -8.812 -3.701 13.580 1.00 94.94 212 VAL A O 1
ATOM 1624 N N . VAL A 1 213 ? -6.801 -4.295 12.785 1.00 96.50 213 VAL A N 1
ATOM 1625 C CA . VAL A 1 213 ? -7.285 -5.001 11.589 1.00 96.50 213 VAL A CA 1
ATOM 1626 C C . VAL A 1 213 ? -6.698 -6.420 11.469 1.00 96.50 213 VAL A C 1
ATOM 1628 O O . VAL A 1 213 ? -5.931 -6.700 10.540 1.00 96.50 213 VAL A O 1
ATOM 1631 N N . PRO A 1 214 ? -7.086 -7.355 12.360 1.00 97.00 214 PRO A N 1
ATOM 1632 C CA . PRO A 1 214 ? -6.429 -8.659 12.514 1.00 97.00 214 PRO A CA 1
ATOM 1633 C C . PRO A 1 214 ? -6.403 -9.490 11.231 1.00 97.00 214 PRO A C 1
ATOM 1635 O O . PRO A 1 214 ? -5.384 -10.103 10.921 1.00 97.00 214 PRO A O 1
ATOM 1638 N N . ASP A 1 215 ? -7.457 -9.421 10.420 1.00 95.56 215 ASP A N 1
ATOM 1639 C CA . ASP A 1 215 ? -7.607 -10.282 9.242 1.00 95.56 215 ASP A CA 1
ATOM 1640 C C . ASP A 1 215 ? -7.131 -9.629 7.934 1.00 95.56 215 ASP A C 1
ATOM 1642 O O . ASP A 1 215 ? -7.026 -10.286 6.896 1.00 95.56 215 ASP A O 1
ATOM 1646 N N . ARG A 1 216 ? -6.822 -8.325 7.939 1.00 97.38 216 ARG A N 1
ATOM 1647 C CA . ARG A 1 216 ? -6.555 -7.571 6.702 1.00 97.38 216 ARG A CA 1
ATOM 1648 C C . ARG A 1 216 ? -5.154 -7.831 6.154 1.00 97.38 216 ARG A C 1
ATOM 1650 O O . ARG A 1 216 ? -4.211 -8.095 6.896 1.00 97.38 216 ARG A O 1
ATOM 1657 N N . TRP A 1 217 ? -5.006 -7.741 4.837 1.00 98.56 217 TRP A N 1
ATOM 1658 C CA . TRP A 1 217 ? -3.694 -7.788 4.196 1.00 98.56 217 TRP A CA 1
ATOM 1659 C C . TRP A 1 217 ? -2.939 -6.471 4.399 1.00 98.56 217 TRP A C 1
ATOM 1661 O O . TRP A 1 217 ? -3.541 -5.395 4.391 1.00 98.56 217 TRP A O 1
ATOM 1671 N N . ILE A 1 218 ? -1.616 -6.557 4.549 1.00 98.56 218 ILE A N 1
ATOM 1672 C CA . ILE A 1 218 ? -0.737 -5.395 4.696 1.00 98.56 218 ILE A CA 1
ATOM 1673 C C . ILE A 1 218 ? 0.400 -5.476 3.672 1.00 98.56 218 ILE A C 1
ATOM 1675 O O . ILE A 1 218 ? 1.175 -6.431 3.654 1.00 98.56 218 ILE A O 1
ATOM 1679 N N . LEU A 1 219 ? 0.513 -4.459 2.819 1.00 98.31 219 LEU A N 1
ATOM 1680 C CA . LEU A 1 219 ? 1.693 -4.202 2.001 1.00 98.31 219 LEU A CA 1
ATOM 1681 C C . LEU A 1 219 ? 2.768 -3.546 2.862 1.00 98.31 219 LEU A C 1
ATOM 1683 O O . LEU A 1 219 ? 2.553 -2.475 3.430 1.00 98.31 219 LEU A O 1
ATOM 1687 N N . VAL A 1 220 ? 3.949 -4.150 2.864 1.00 96.50 220 VAL A N 1
ATOM 1688 C CA . VAL A 1 220 ? 5.082 -3.723 3.672 1.00 96.50 220 VAL A CA 1
ATOM 1689 C C . VAL A 1 220 ? 6.238 -3.257 2.785 1.00 96.50 220 VAL A C 1
ATOM 1691 O O . VAL A 1 220 ? 7.069 -4.065 2.355 1.00 96.50 220 VAL A O 1
ATOM 1694 N N . PRO A 1 221 ? 6.321 -1.955 2.462 1.00 92.38 221 PRO A N 1
ATOM 1695 C CA . PRO A 1 221 ? 7.513 -1.385 1.855 1.00 92.38 221 PRO A CA 1
ATOM 1696 C C . PRO A 1 221 ? 8.637 -1.219 2.887 1.00 92.38 221 PRO A C 1
ATOM 1698 O O . PRO A 1 221 ? 8.396 -1.007 4.074 1.00 92.38 221 PRO A O 1
ATOM 1701 N N . GLY A 1 222 ? 9.883 -1.246 2.411 1.00 80.31 222 GLY A N 1
ATOM 1702 C CA . GLY A 1 222 ? 11.050 -0.822 3.194 1.00 80.31 222 GLY A CA 1
ATOM 1703 C C . GLY A 1 222 ? 11.998 -1.934 3.648 1.00 80.31 222 GLY A C 1
ATOM 1704 O O . GLY A 1 222 ? 13.038 -1.634 4.234 1.00 80.31 222 GLY A O 1
ATOM 1705 N N . ILE A 1 223 ? 11.718 -3.197 3.317 1.00 78.44 223 ILE A N 1
ATOM 1706 C CA . ILE A 1 223 ? 12.662 -4.301 3.544 1.00 78.44 223 ILE A CA 1
ATOM 1707 C C . ILE A 1 223 ? 13.896 -4.129 2.636 1.00 78.44 223 ILE A C 1
ATOM 1709 O O . ILE A 1 223 ? 13.785 -3.875 1.433 1.00 78.44 223 ILE A O 1
ATOM 1713 N N . GLY A 1 224 ? 15.094 -4.236 3.219 1.00 71.44 224 GLY A N 1
ATOM 1714 C CA . GLY A 1 224 ? 16.370 -4.074 2.514 1.00 71.44 224 GLY A CA 1
ATOM 1715 C C . GLY A 1 224 ? 16.821 -2.615 2.417 1.00 71.44 224 GLY A C 1
ATOM 1716 O O . GLY A 1 224 ? 17.428 -2.089 3.342 1.00 71.44 224 GLY A O 1
ATOM 1717 N N . ALA A 1 225 ? 16.542 -1.942 1.296 1.00 62.03 225 ALA A N 1
ATOM 1718 C CA . ALA A 1 225 ? 17.154 -0.647 0.954 1.00 62.03 225 ALA A CA 1
ATOM 1719 C C . ALA A 1 225 ? 16.769 0.541 1.863 1.00 62.03 225 ALA A C 1
ATOM 1721 O O . ALA A 1 225 ? 17.357 1.612 1.730 1.00 62.03 225 ALA A O 1
ATOM 1722 N N . GLN A 1 226 ? 15.758 0.388 2.722 1.00 59.88 226 GLN A N 1
ATOM 1723 C CA . GLN A 1 226 ? 15.360 1.387 3.727 1.00 59.88 226 GLN A CA 1
ATOM 1724 C C . GLN A 1 226 ? 15.642 0.906 5.161 1.00 59.88 226 GLN A C 1
ATOM 1726 O O . GLN A 1 226 ? 15.242 1.570 6.108 1.00 59.88 226 GLN A O 1
ATOM 1731 N N . GLY A 1 227 ? 16.339 -0.225 5.324 1.00 62.50 227 GLY A N 1
ATOM 1732 C CA . GLY A 1 227 ? 16.766 -0.726 6.631 1.00 62.50 227 GLY A CA 1
ATOM 1733 C C . GLY A 1 227 ? 15.664 -1.357 7.483 1.00 62.50 227 GLY A C 1
ATOM 1734 O O . GLY A 1 227 ? 15.868 -1.507 8.681 1.00 62.50 227 GLY A O 1
ATOM 1735 N N . GLY A 1 228 ? 14.512 -1.720 6.903 1.00 71.38 228 GLY A N 1
ATOM 1736 C CA . GLY A 1 228 ? 13.440 -2.395 7.638 1.00 71.38 228 GLY A CA 1
ATOM 1737 C C . GLY A 1 228 ? 13.884 -3.746 8.208 1.00 71.38 228 GLY A C 1
ATOM 1738 O O . GLY A 1 228 ? 14.494 -4.552 7.495 1.00 71.38 228 GLY A O 1
ATOM 1739 N N . ASP A 1 229 ? 13.556 -3.987 9.477 1.00 83.44 229 ASP A N 1
ATOM 1740 C CA . ASP A 1 229 ? 13.902 -5.216 10.187 1.00 83.44 229 ASP A CA 1
ATOM 1741 C C . ASP A 1 229 ? 12.884 -6.318 9.875 1.00 83.44 229 ASP A C 1
ATOM 1743 O O . ASP A 1 229 ? 11.743 -6.288 10.341 1.00 83.44 229 ASP A O 1
ATOM 1747 N N . LEU A 1 230 ? 13.289 -7.283 9.044 1.00 89.31 230 LEU A N 1
ATOM 1748 C CA . LEU A 1 230 ? 12.419 -8.379 8.615 1.00 89.31 230 LEU A CA 1
ATOM 1749 C C . LEU A 1 230 ? 11.891 -9.220 9.798 1.00 89.31 230 LEU A C 1
ATOM 1751 O O . LEU A 1 230 ? 10.680 -9.423 9.835 1.00 89.31 230 LEU A O 1
ATOM 1755 N N . PRO A 1 231 ? 12.716 -9.677 10.763 1.00 91.31 231 PRO A N 1
ATOM 1756 C CA . PRO A 1 231 ? 12.236 -10.437 11.919 1.00 91.31 231 PRO A CA 1
ATOM 1757 C C . PRO A 1 231 ? 11.137 -9.713 12.706 1.00 91.31 231 PRO A C 1
ATOM 1759 O O . PRO A 1 231 ? 10.046 -10.264 12.856 1.00 91.31 231 PRO A O 1
ATOM 1762 N N . SER A 1 232 ? 11.377 -8.470 13.143 1.00 91.38 232 SER A N 1
ATOM 1763 C CA . SER A 1 232 ? 10.397 -7.715 13.937 1.00 91.38 232 SER A CA 1
ATOM 1764 C C . SER A 1 232 ? 9.141 -7.396 13.130 1.00 91.38 232 SER A C 1
ATOM 1766 O O . SER A 1 232 ? 8.034 -7.494 13.646 1.00 91.38 232 SER A O 1
ATOM 1768 N N . THR A 1 233 ? 9.289 -7.082 11.838 1.00 92.69 233 THR A N 1
ATOM 1769 C CA . THR A 1 233 ? 8.151 -6.865 10.928 1.00 92.69 233 THR A CA 1
ATOM 1770 C C . THR A 1 233 ? 7.266 -8.107 10.828 1.00 92.69 233 THR A C 1
ATOM 1772 O O . THR A 1 233 ? 6.041 -8.006 10.892 1.00 92.69 233 THR A O 1
ATOM 1775 N N . MET A 1 234 ? 7.876 -9.283 10.652 1.00 94.06 234 MET A N 1
ATOM 1776 C CA . MET A 1 234 ? 7.145 -10.544 10.542 1.00 94.06 234 MET A CA 1
ATOM 1777 C C . MET A 1 234 ? 6.440 -10.868 11.857 1.00 94.06 234 MET A C 1
ATOM 1779 O O . MET A 1 234 ? 5.250 -11.160 11.837 1.00 94.06 234 MET A O 1
ATOM 1783 N N . GLN A 1 235 ? 7.137 -10.738 12.989 1.00 93.50 235 GLN A N 1
ATOM 1784 C CA . GLN A 1 235 ? 6.571 -10.985 14.314 1.00 93.50 235 GLN A CA 1
ATOM 1785 C C . GLN A 1 235 ? 5.391 -10.056 14.636 1.00 93.50 235 GLN A C 1
ATOM 1787 O O . GLN A 1 235 ? 4.388 -10.519 15.170 1.00 93.50 235 GLN A O 1
ATOM 1792 N N . ALA A 1 236 ? 5.494 -8.771 14.292 1.00 94.69 236 ALA A N 1
ATOM 1793 C CA . ALA A 1 236 ? 4.454 -7.779 14.559 1.00 94.69 236 ALA A CA 1
ATOM 1794 C C . ALA A 1 236 ? 3.236 -7.904 13.626 1.00 94.69 236 ALA A C 1
ATOM 1796 O O . ALA A 1 236 ? 2.124 -7.528 13.993 1.00 94.69 236 ALA A O 1
ATOM 1797 N N . GLY A 1 237 ? 3.445 -8.372 12.390 1.00 95.06 237 GLY A N 1
ATOM 1798 C CA . GLY A 1 237 ? 2.469 -8.201 11.317 1.00 95.06 237 GLY A CA 1
ATOM 1799 C C . GLY A 1 237 ? 1.872 -9.475 10.726 1.00 95.06 237 GLY A C 1
ATOM 1800 O O . GLY A 1 237 ? 0.833 -9.373 10.067 1.00 95.06 237 GLY A O 1
ATOM 1801 N N . ILE A 1 238 ? 2.492 -10.649 10.881 1.00 96.31 238 ILE A N 1
ATOM 1802 C CA . ILE A 1 238 ? 2.003 -11.872 10.227 1.00 96.31 238 ILE A CA 1
ATOM 1803 C C . ILE A 1 238 ? 0.723 -12.390 10.887 1.00 96.31 238 ILE A C 1
ATOM 1805 O O . ILE A 1 238 ? 0.561 -12.327 12.104 1.00 96.31 238 ILE A O 1
ATOM 1809 N N . ARG A 1 239 ? -0.207 -12.904 10.079 1.00 96.56 239 ARG A N 1
ATOM 1810 C CA . ARG A 1 239 ? -1.410 -13.562 10.598 1.00 96.56 239 ARG A CA 1
ATOM 1811 C C . ARG A 1 239 ? -1.104 -15.001 11.046 1.00 96.56 239 ARG A C 1
ATOM 1813 O O . ARG A 1 239 ? -0.134 -15.596 10.567 1.00 96.56 239 ARG A O 1
ATOM 1820 N N . PRO A 1 240 ? -1.948 -15.603 11.908 1.00 94.00 240 PRO A N 1
ATOM 1821 C CA . PRO A 1 240 ? -1.771 -16.987 12.361 1.00 94.00 240 PRO A CA 1
ATOM 1822 C C . PRO A 1 240 ? -1.754 -18.033 11.235 1.00 94.00 240 PRO A C 1
ATOM 1824 O O . PRO A 1 240 ? -1.102 -19.061 11.370 1.00 94.00 240 PRO A O 1
ATOM 1827 N N . ASP A 1 241 ? -2.424 -17.758 10.110 1.00 93.75 241 ASP A N 1
ATOM 1828 C CA . ASP A 1 241 ? -2.428 -18.594 8.896 1.00 93.75 241 ASP A CA 1
ATOM 1829 C C . ASP A 1 241 ? -1.093 -18.558 8.115 1.00 93.75 241 ASP A C 1
ATOM 1831 O O . ASP A 1 241 ? -0.951 -19.193 7.069 1.00 93.75 241 ASP A O 1
ATOM 1835 N N . GLY A 1 242 ? -0.112 -17.785 8.590 1.00 94.81 242 GLY A N 1
ATOM 1836 C CA . GLY A 1 242 ? 1.170 -17.571 7.930 1.00 94.81 242 GLY A CA 1
ATOM 1837 C C . GLY A 1 242 ? 1.092 -16.741 6.650 1.00 94.81 242 GLY A C 1
ATOM 1838 O O . GLY A 1 242 ? 1.996 -16.823 5.810 1.00 94.81 242 GLY A O 1
ATOM 1839 N N . MET A 1 243 ? 0.027 -15.951 6.498 1.00 95.75 243 MET A N 1
ATOM 1840 C CA . MET A 1 243 ? -0.205 -14.993 5.418 1.00 95.75 243 MET A CA 1
ATOM 1841 C C . MET A 1 243 ? -0.461 -13.580 5.984 1.00 95.75 243 MET A C 1
ATOM 1843 O O . MET A 1 243 ? -0.072 -13.247 7.103 1.00 95.75 243 MET A O 1
ATOM 1847 N N . GLY A 1 244 ? -1.081 -12.700 5.190 1.00 96.25 244 GLY A N 1
ATOM 1848 C CA . GLY A 1 244 ? -1.530 -11.376 5.632 1.00 96.25 244 GLY A CA 1
ATOM 1849 C C . GLY A 1 244 ? -0.499 -10.256 5.520 1.00 96.25 244 GLY A C 1
ATOM 1850 O O . GLY A 1 244 ? -0.858 -9.098 5.736 1.00 96.25 244 GLY A O 1
ATOM 1851 N N . LEU A 1 245 ? 0.734 -10.570 5.116 1.00 97.62 245 LEU A N 1
ATOM 1852 C CA . LEU A 1 245 ? 1.764 -9.600 4.745 1.00 97.62 245 LEU A CA 1
ATOM 1853 C C . LEU A 1 245 ? 2.192 -9.783 3.288 1.00 97.62 245 LEU A C 1
ATOM 1855 O O . LEU A 1 245 ? 2.264 -10.901 2.788 1.00 97.62 245 LEU A O 1
ATOM 1859 N N . ILE A 1 246 ? 2.535 -8.678 2.632 1.00 97.44 246 ILE A N 1
ATOM 1860 C CA . ILE A 1 246 ? 3.176 -8.638 1.317 1.00 97.44 246 ILE A CA 1
ATOM 1861 C C . ILE A 1 246 ? 4.453 -7.806 1.451 1.00 97.44 246 ILE A C 1
ATOM 1863 O O . ILE A 1 246 ? 4.385 -6.593 1.637 1.00 97.44 246 ILE A O 1
ATOM 1867 N N . LEU A 1 247 ? 5.624 -8.429 1.349 1.00 96.44 247 LEU A N 1
ATOM 1868 C CA . LEU A 1 247 ? 6.907 -7.782 1.623 1.00 96.44 247 LEU A CA 1
ATOM 1869 C C . LEU A 1 247 ? 7.483 -7.228 0.319 1.00 96.44 247 LEU A C 1
ATOM 1871 O O . LEU A 1 247 ? 7.940 -7.980 -0.541 1.00 96.44 247 LEU A O 1
ATOM 1875 N N . SER A 1 248 ? 7.443 -5.907 0.153 1.00 95.12 248 SER A N 1
ATOM 1876 C CA . SER A 1 248 ? 7.841 -5.246 -1.091 1.00 95.12 248 SER A CA 1
ATOM 1877 C C . SER A 1 248 ? 9.348 -5.001 -1.150 1.00 95.12 248 SER A C 1
ATOM 1879 O O . SER A 1 248 ? 9.885 -4.197 -0.386 1.00 95.12 248 SER A O 1
ATOM 1881 N N . ALA A 1 249 ? 10.004 -5.588 -2.151 1.00 93.19 249 ALA A N 1
ATOM 1882 C CA . ALA A 1 249 ? 11.395 -5.346 -2.511 1.00 93.19 249 ALA A CA 1
ATOM 1883 C C . ALA A 1 249 ? 11.503 -4.921 -3.982 1.00 93.19 249 ALA A C 1
ATOM 1885 O O . ALA A 1 249 ? 10.986 -5.575 -4.877 1.00 93.19 249 ALA A O 1
ATOM 1886 N N . SER A 1 250 ? 12.180 -3.802 -4.229 1.00 90.31 250 SER A N 1
ATOM 1887 C CA . SER A 1 250 ? 12.356 -3.231 -5.572 1.00 90.31 250 SER A CA 1
ATOM 1888 C C . SER A 1 250 ? 13.842 -3.240 -5.938 1.00 90.31 250 SER A C 1
ATOM 1890 O O . SER A 1 250 ? 14.358 -4.239 -6.435 1.00 90.31 250 SER A O 1
ATOM 1892 N N . ARG A 1 251 ? 14.579 -2.193 -5.548 1.00 90.44 251 ARG A N 1
ATOM 1893 C CA . ARG A 1 251 ? 16.026 -2.034 -5.796 1.00 90.44 251 ARG A CA 1
ATOM 1894 C C . ARG A 1 251 ? 16.887 -3.248 -5.421 1.00 90.44 251 ARG A C 1
ATOM 1896 O O . ARG A 1 251 ? 17.817 -3.552 -6.155 1.00 90.44 251 ARG A O 1
ATOM 1903 N N . GLY A 1 252 ? 16.580 -3.933 -4.315 1.00 90.00 252 GLY A N 1
ATOM 1904 C CA . GLY A 1 252 ? 17.351 -5.099 -3.855 1.00 90.00 252 GLY A CA 1
ATOM 1905 C C . GLY A 1 252 ? 17.328 -6.290 -4.819 1.00 90.00 252 GLY A C 1
ATOM 1906 O O . GLY A 1 252 ? 18.256 -7.085 -4.806 1.00 90.00 252 GLY A O 1
ATOM 1907 N N . ILE A 1 253 ? 16.306 -6.380 -5.675 1.00 94.19 253 ILE A N 1
ATOM 1908 C CA . ILE A 1 253 ? 16.199 -7.405 -6.720 1.00 94.19 253 ILE A CA 1
ATOM 1909 C C . ILE A 1 253 ? 16.563 -6.792 -8.071 1.00 94.19 253 ILE A C 1
ATOM 1911 O O . ILE A 1 253 ? 17.399 -7.332 -8.783 1.00 94.19 253 ILE A O 1
ATOM 1915 N N . ALA A 1 254 ? 16.008 -5.625 -8.408 1.00 93.44 254 ALA A N 1
ATOM 1916 C CA . ALA A 1 254 ? 16.197 -5.012 -9.722 1.00 93.44 254 ALA A CA 1
ATOM 1917 C C . ALA A 1 254 ? 17.669 -4.688 -10.051 1.00 93.44 254 ALA A C 1
ATOM 1919 O O . ALA A 1 254 ? 18.055 -4.741 -11.219 1.00 93.44 254 ALA A O 1
ATOM 1920 N N . LEU A 1 255 ? 18.486 -4.368 -9.038 1.00 93.38 255 LEU A N 1
ATOM 1921 C CA . LEU A 1 255 ? 19.905 -4.020 -9.191 1.00 93.38 255 LEU A CA 1
ATOM 1922 C C . LEU A 1 255 ? 20.864 -5.183 -8.898 1.00 93.38 255 LEU A C 1
ATOM 1924 O O . LEU A 1 255 ? 22.074 -4.983 -8.950 1.00 93.38 255 LEU A O 1
ATOM 1928 N N . ALA A 1 256 ? 20.352 -6.374 -8.580 1.00 94.75 256 ALA A N 1
ATOM 1929 C CA . ALA A 1 256 ? 21.191 -7.548 -8.373 1.00 94.75 256 ALA A CA 1
ATOM 1930 C C . ALA A 1 256 ? 21.831 -8.006 -9.693 1.00 94.75 256 ALA A C 1
ATOM 1932 O O . ALA A 1 256 ? 21.278 -7.787 -10.776 1.00 94.75 256 ALA A O 1
ATOM 1933 N N . ASP A 1 257 ? 22.981 -8.674 -9.618 1.00 94.06 257 ASP A N 1
ATOM 1934 C CA . ASP A 1 257 ? 23.589 -9.312 -10.791 1.00 94.06 257 ASP A CA 1
ATOM 1935 C C . ASP A 1 257 ? 22.757 -10.504 -11.274 1.00 94.06 257 ASP A C 1
ATOM 1937 O O . ASP A 1 257 ? 22.541 -10.655 -12.477 1.00 94.06 257 ASP A O 1
ATOM 1941 N N . ASP A 1 258 ? 22.216 -11.273 -10.327 1.00 96.94 258 ASP A N 1
ATOM 1942 C CA . ASP A 1 258 ? 21.292 -12.381 -10.554 1.00 96.94 258 ASP A CA 1
ATOM 1943 C C . ASP A 1 258 ? 1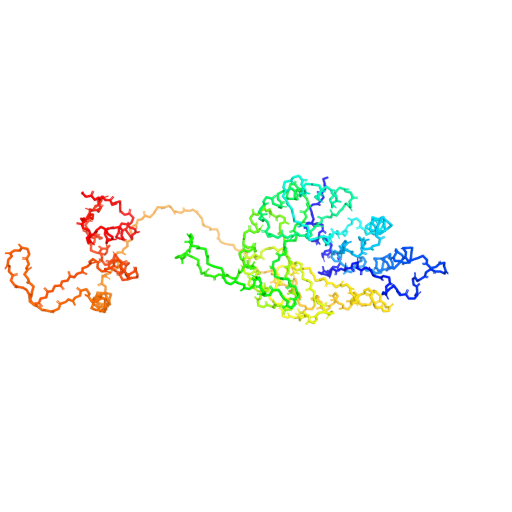9.949 -12.101 -9.860 1.00 96.94 258 ASP A C 1
ATOM 1945 O O . ASP A 1 258 ? 19.835 -12.108 -8.630 1.00 96.94 258 ASP A O 1
ATOM 1949 N N . TYR A 1 259 ? 18.920 -11.837 -10.669 1.00 97.88 259 TYR A N 1
ATOM 1950 C CA . TYR A 1 259 ? 17.572 -11.525 -10.191 1.00 97.88 259 TYR A CA 1
ATOM 1951 C C . TYR A 1 259 ? 16.914 -12.702 -9.471 1.00 97.88 259 TYR A C 1
ATOM 1953 O O . TYR A 1 259 ? 16.207 -12.492 -8.483 1.00 97.88 259 TYR A O 1
ATOM 1961 N N . ARG A 1 260 ? 17.140 -13.927 -9.962 1.00 98.25 260 ARG A N 1
ATOM 1962 C CA . ARG A 1 260 ? 16.559 -15.137 -9.382 1.00 98.25 260 ARG A CA 1
ATOM 1963 C C . ARG A 1 260 ? 17.179 -15.394 -8.021 1.00 98.25 260 ARG A C 1
ATOM 1965 O O . ARG A 1 260 ? 16.439 -15.505 -7.049 1.00 98.25 260 ARG A O 1
ATOM 1972 N N . ALA A 1 261 ? 18.509 -15.394 -7.933 1.00 98.00 261 ALA A N 1
ATOM 1973 C CA . ALA A 1 261 ? 19.207 -15.630 -6.671 1.00 98.00 261 ALA A CA 1
ATOM 1974 C C . ALA A 1 261 ? 18.787 -14.622 -5.582 1.00 98.00 261 ALA A C 1
ATOM 1976 O O . ALA A 1 261 ? 18.472 -15.020 -4.461 1.00 98.00 261 ALA A O 1
ATOM 1977 N N . ALA A 1 262 ? 18.690 -13.330 -5.922 1.00 96.88 262 ALA A N 1
ATOM 1978 C CA . ALA A 1 262 ? 18.243 -12.298 -4.983 1.00 96.88 262 ALA A CA 1
ATOM 1979 C C . ALA A 1 262 ? 16.791 -12.507 -4.506 1.00 96.88 262 ALA A C 1
ATOM 1981 O O . ALA A 1 262 ? 16.482 -12.319 -3.325 1.00 96.88 262 ALA A O 1
ATOM 1982 N N . ALA A 1 263 ? 15.888 -12.908 -5.407 1.00 97.38 263 ALA A N 1
ATOM 1983 C CA . ALA A 1 263 ? 14.499 -13.202 -5.061 1.00 97.38 263 ALA A CA 1
ATOM 1984 C C . ALA A 1 263 ? 14.365 -14.486 -4.221 1.00 97.38 263 ALA A C 1
ATOM 1986 O O . ALA A 1 263 ? 13.601 -14.504 -3.253 1.00 97.38 263 ALA A O 1
ATOM 1987 N N . GLU A 1 264 ? 15.120 -15.541 -4.542 1.00 97.94 264 GLU A N 1
ATOM 1988 C CA . GLU A 1 264 ? 15.143 -16.803 -3.791 1.00 97.94 264 GLU A CA 1
ATOM 1989 C C . GLU A 1 264 ? 15.669 -16.611 -2.371 1.00 97.94 264 GLU A C 1
ATOM 1991 O O . GLU A 1 264 ? 15.061 -17.120 -1.424 1.00 97.94 264 GLU A O 1
ATOM 1996 N N . GLU A 1 265 ? 16.753 -15.848 -2.207 1.00 96.44 265 GLU A N 1
ATOM 1997 C CA . GLU A 1 265 ? 17.308 -15.519 -0.895 1.00 96.44 265 GLU A CA 1
ATOM 1998 C C . GLU A 1 265 ? 16.262 -14.799 -0.039 1.00 96.44 265 GLU A C 1
ATOM 2000 O O . GLU A 1 265 ? 15.980 -15.211 1.091 1.00 96.44 265 GLU A O 1
ATOM 2005 N N . LEU A 1 266 ? 15.630 -13.755 -0.584 1.00 94.81 266 LEU A N 1
ATOM 2006 C CA . LEU A 1 266 ? 14.649 -12.975 0.161 1.00 94.81 266 LEU A CA 1
ATOM 2007 C C . LEU A 1 266 ? 13.387 -13.787 0.480 1.00 94.81 266 LEU A C 1
ATOM 2009 O O . LEU A 1 266 ? 12.920 -13.746 1.618 1.00 94.81 266 LEU A O 1
ATOM 2013 N N . ARG A 1 267 ? 12.863 -14.571 -0.472 1.00 96.38 267 ARG A N 1
ATOM 2014 C CA . ARG A 1 267 ? 11.734 -15.485 -0.226 1.00 96.38 267 ARG A CA 1
ATOM 2015 C C . ARG A 1 267 ? 12.067 -16.480 0.885 1.00 96.38 267 ARG A C 1
ATOM 2017 O O . ARG A 1 267 ? 11.258 -16.679 1.787 1.00 96.38 267 ARG A O 1
ATOM 2024 N N . THR A 1 268 ? 13.255 -17.082 0.839 1.00 96.19 268 THR A N 1
ATOM 2025 C CA . THR A 1 268 ? 13.706 -18.053 1.847 1.00 96.19 268 THR A CA 1
ATOM 2026 C C . THR A 1 268 ? 13.769 -17.408 3.225 1.00 96.19 268 THR A C 1
ATOM 2028 O O . THR A 1 268 ? 13.217 -17.949 4.179 1.00 96.19 268 THR A O 1
ATOM 2031 N N . ARG A 1 269 ? 14.363 -16.215 3.321 1.00 94.56 269 ARG A N 1
ATOM 2032 C CA . ARG A 1 269 ? 14.421 -15.444 4.567 1.00 94.56 269 ARG A CA 1
ATOM 2033 C C . ARG A 1 269 ? 13.036 -15.082 5.095 1.00 94.56 269 ARG A C 1
ATOM 2035 O O . ARG A 1 269 ? 12.817 -15.187 6.291 1.00 94.56 269 ARG A O 1
ATOM 2042 N N . ILE A 1 270 ? 12.096 -14.688 4.236 1.00 94.75 270 ILE A N 1
ATOM 2043 C CA . ILE A 1 270 ? 10.707 -14.419 4.643 1.00 94.75 270 ILE A CA 1
ATOM 2044 C C . ILE A 1 270 ? 10.057 -15.693 5.202 1.00 94.75 270 ILE A C 1
ATOM 2046 O O . ILE A 1 270 ? 9.455 -15.663 6.272 1.00 94.75 270 ILE A O 1
ATOM 2050 N N . ASN A 1 271 ? 10.207 -16.825 4.511 1.00 95.50 271 ASN A N 1
ATOM 2051 C CA . ASN A 1 271 ? 9.589 -18.088 4.913 1.00 95.50 271 ASN A CA 1
ATOM 2052 C C . ASN A 1 271 ? 10.136 -18.651 6.232 1.00 95.50 271 ASN A C 1
ATOM 2054 O O . ASN A 1 271 ? 9.398 -19.349 6.918 1.00 95.50 271 ASN A O 1
ATOM 2058 N N . GLN A 1 272 ? 11.370 -18.318 6.628 1.00 94.50 272 GLN A N 1
ATOM 2059 C CA . GLN A 1 272 ? 11.924 -18.698 7.939 1.00 94.50 272 GLN A CA 1
ATOM 2060 C C . GLN A 1 272 ? 11.104 -18.164 9.123 1.00 94.50 272 GLN A C 1
ATOM 2062 O O . GLN A 1 272 ? 11.157 -18.744 10.203 1.00 94.50 272 GLN A O 1
ATOM 2067 N N . TYR A 1 273 ? 10.347 -17.081 8.924 1.00 93.00 273 TYR A N 1
ATOM 2068 C CA . TYR A 1 273 ? 9.508 -16.459 9.953 1.00 93.00 273 TYR A CA 1
ATOM 2069 C C . TYR A 1 273 ? 8.012 -16.737 9.760 1.00 93.00 273 TYR A C 1
ATOM 2071 O O . TYR A 1 273 ? 7.188 -16.162 10.470 1.00 93.00 273 TYR A O 1
ATOM 2079 N N . ARG A 1 274 ? 7.631 -17.586 8.795 1.00 92.44 274 ARG A N 1
ATOM 2080 C CA . ARG A 1 274 ? 6.235 -18.006 8.643 1.00 92.44 274 ARG A CA 1
ATOM 2081 C C . ARG A 1 274 ? 5.939 -19.136 9.639 1.00 92.44 274 ARG A C 1
ATOM 2083 O O . ARG A 1 274 ? 6.762 -20.043 9.767 1.00 92.44 274 ARG A O 1
ATOM 2090 N N . PRO A 1 275 ? 4.780 -19.114 10.321 1.00 85.88 275 PRO A N 1
ATOM 2091 C CA . PRO A 1 275 ? 4.300 -20.249 11.098 1.00 85.88 275 PRO A CA 1
ATOM 2092 C C . PRO A 1 275 ? 4.351 -21.530 10.258 1.00 85.88 275 PRO A C 1
ATOM 2094 O O . PRO A 1 275 ? 3.889 -21.551 9.115 1.00 85.88 275 PRO A O 1
ATOM 2097 N N . SER A 1 276 ? 4.942 -22.589 10.807 1.00 69.06 276 SER A N 1
ATOM 2098 C CA . SER A 1 276 ? 4.968 -23.904 10.169 1.00 69.06 276 SER A CA 1
ATOM 2099 C C . SER A 1 276 ? 3.543 -24.456 10.114 1.00 69.06 276 SER A C 1
ATOM 2101 O O . SER A 1 276 ? 2.856 -24.487 11.131 1.00 69.06 276 SER A O 1
ATOM 2103 N N . SER A 1 277 ? 3.096 -24.924 8.951 1.00 54.97 277 SER A N 1
ATOM 2104 C CA . SER A 1 277 ? 1.747 -25.472 8.743 1.00 54.97 277 SER A CA 1
ATOM 2105 C C . SER A 1 277 ? 1.513 -26.854 9.387 1.00 54.97 277 SER A C 1
ATOM 2107 O O . SER A 1 277 ? 0.616 -27.570 8.960 1.00 54.97 277 SER A O 1
ATOM 2109 N N . GLU A 1 278 ? 2.314 -27.264 10.376 1.00 42.16 278 GLU A N 1
ATOM 2110 C CA . GLU A 1 278 ? 2.337 -28.636 10.919 1.00 42.16 278 GLU A CA 1
ATOM 2111 C C . GLU A 1 278 ? 1.795 -28.776 12.358 1.00 42.16 278 GLU A C 1
ATOM 2113 O O . GLU A 1 278 ? 2.058 -29.778 13.015 1.00 42.16 278 GLU A O 1
ATOM 2118 N N . SER A 1 279 ? 1.010 -27.828 12.885 1.00 37.06 279 SER A N 1
ATOM 2119 C CA . SER A 1 279 ? 0.482 -27.963 14.260 1.00 37.06 279 SER A CA 1
ATOM 2120 C C . SER A 1 279 ? -0.911 -27.377 14.515 1.00 37.06 279 SER A C 1
ATOM 2122 O O . SER A 1 279 ? -1.151 -26.758 15.552 1.00 37.06 279 SER A O 1
ATOM 2124 N N . SER A 1 280 ? -1.867 -27.610 13.613 1.00 35.81 280 SER A N 1
ATOM 2125 C CA . SER A 1 280 ? -3.281 -27.281 13.876 1.00 35.81 280 SER A CA 1
ATOM 2126 C C . SER A 1 280 ? -4.294 -28.377 13.525 1.00 35.81 280 SER A C 1
ATOM 2128 O O . SER A 1 280 ? -5.491 -28.107 13.548 1.00 35.81 280 SER A O 1
ATOM 2130 N N . ASP A 1 281 ? -3.846 -29.618 13.314 1.00 32.69 281 ASP A N 1
ATOM 2131 C CA . ASP A 1 281 ? -4.712 -30.799 13.196 1.00 32.69 281 ASP A CA 1
ATOM 2132 C C . ASP A 1 281 ? -4.433 -31.786 14.340 1.00 32.69 281 ASP A C 1
ATOM 2134 O O . ASP A 1 281 ? -3.855 -32.844 14.137 1.00 32.69 281 ASP A O 1
ATOM 2138 N N . GLU A 1 282 ? -4.831 -31.439 15.567 1.00 31.36 282 GLU A N 1
ATOM 2139 C CA . GLU A 1 282 ? -5.181 -32.430 16.594 1.00 31.36 282 GLU A CA 1
ATOM 2140 C C . GLU A 1 282 ? -5.989 -31.768 17.726 1.00 31.36 282 GLU A C 1
ATOM 2142 O O . GLU A 1 282 ? -5.465 -31.001 18.531 1.00 31.36 282 GLU A O 1
ATOM 2147 N N . GLY A 1 283 ? -7.290 -32.089 17.798 1.00 29.08 283 GLY A N 1
ATOM 2148 C CA . GLY A 1 283 ? -8.058 -31.978 19.044 1.00 29.08 283 GLY A CA 1
ATOM 2149 C C . GLY A 1 283 ? -9.307 -31.090 19.062 1.00 29.08 283 GLY A C 1
ATOM 2150 O O . GLY A 1 283 ? -9.486 -30.341 20.017 1.00 29.08 283 GLY A O 1
ATOM 2151 N N . ALA A 1 284 ? -10.224 -31.201 18.095 1.00 31.75 284 ALA A N 1
ATOM 2152 C CA . ALA A 1 284 ? -11.587 -30.680 18.273 1.00 31.75 284 ALA A CA 1
ATOM 2153 C C . ALA A 1 284 ? -12.665 -31.615 17.696 1.00 31.75 284 ALA A C 1
ATOM 2155 O O . ALA A 1 284 ? -13.312 -31.337 16.693 1.00 31.75 284 ALA A O 1
ATOM 2156 N N . ALA A 1 285 ? -12.889 -32.729 18.388 1.00 28.92 285 ALA A N 1
ATOM 2157 C CA . ALA A 1 285 ? -14.146 -33.475 18.388 1.00 28.92 285 ALA A CA 1
ATOM 2158 C C . ALA A 1 285 ? -14.331 -33.990 19.822 1.00 28.92 285 ALA A C 1
ATOM 2160 O O . ALA A 1 285 ? -13.423 -34.592 20.374 1.00 28.92 285 ALA A O 1
ATOM 2161 N N . GLY A 1 286 ? -15.419 -33.804 20.550 1.00 26.30 286 GLY A N 1
ATOM 2162 C CA . GLY A 1 286 ? -16.707 -33.176 20.330 1.00 26.30 286 GLY A CA 1
ATOM 2163 C C . GLY A 1 286 ? -17.561 -33.654 21.506 1.00 26.30 286 GLY A C 1
ATOM 2164 O O . GLY A 1 286 ? -17.579 -34.850 21.786 1.00 26.30 286 GLY A O 1
ATOM 2165 N N . GLN A 1 287 ? -18.241 -32.760 22.221 1.00 26.95 287 GLN A N 1
ATOM 2166 C CA . GLN A 1 287 ? -19.381 -33.156 23.051 1.00 26.95 287 GLN A CA 1
ATOM 2167 C C . GLN A 1 287 ? -20.513 -32.158 22.854 1.00 26.95 287 GLN A C 1
ATOM 2169 O O . GLN A 1 287 ? -20.427 -30.975 23.166 1.00 26.95 287 GLN A O 1
ATOM 2174 N N . THR A 1 288 ? -21.562 -32.697 22.252 1.00 27.53 288 THR A N 1
ATOM 2175 C CA . THR A 1 288 ? -22.858 -32.109 21.957 1.00 27.53 288 THR A CA 1
ATOM 2176 C C . THR A 1 288 ? -23.666 -31.875 23.230 1.00 27.53 288 THR A C 1
ATOM 2178 O O . THR A 1 288 ? -23.827 -32.793 24.032 1.00 27.53 288 THR A O 1
ATOM 2181 N N . GLY A 1 289 ? -24.276 -30.698 23.347 1.00 23.25 289 GLY A N 1
ATOM 2182 C CA . GLY A 1 289 ? -25.347 -30.436 24.304 1.00 23.25 289 GLY A CA 1
ATOM 2183 C C . GLY A 1 289 ? -26.016 -29.090 24.032 1.00 23.25 289 GLY A C 1
ATOM 2184 O O . GLY A 1 289 ? -25.419 -28.044 24.247 1.00 23.25 289 GLY A O 1
ATOM 2185 N N . ALA A 1 290 ? -27.260 -29.119 23.565 1.00 23.06 290 ALA A N 1
ATOM 2186 C CA . ALA A 1 290 ? -28.185 -27.987 23.524 1.00 23.06 290 ALA A CA 1
ATOM 2187 C C . ALA A 1 290 ? -29.590 -28.516 23.875 1.00 23.06 290 ALA A C 1
ATOM 2189 O O . ALA A 1 290 ? -29.828 -29.709 23.670 1.00 23.06 290 ALA A O 1
ATOM 2190 N N . PRO A 1 291 ? -30.574 -27.678 24.248 1.00 35.78 291 PRO A N 1
ATOM 2191 C CA . PRO A 1 291 ? -30.513 -26.382 24.932 1.00 35.78 291 PRO A CA 1
ATOM 2192 C C . PRO A 1 291 ? -31.416 -26.367 26.191 1.00 35.78 291 PRO A C 1
ATOM 2194 O O . PRO A 1 291 ? -32.406 -27.095 26.262 1.00 35.78 291 PRO A O 1
ATOM 2197 N N . THR A 1 292 ? -31.168 -25.478 27.155 1.00 25.20 292 THR A N 1
ATOM 2198 C CA . THR A 1 292 ? -32.169 -25.165 28.194 1.00 25.20 292 THR A CA 1
ATOM 2199 C C . THR A 1 292 ? -32.299 -23.670 28.421 1.00 25.20 292 THR A C 1
ATOM 2201 O O . THR A 1 292 ? -31.330 -22.918 28.467 1.00 25.20 292 THR A O 1
ATOM 2204 N N . ALA A 1 293 ? -33.560 -23.265 28.482 1.00 26.06 293 ALA A N 1
ATOM 2205 C CA . ALA A 1 293 ? -34.047 -21.909 28.429 1.00 26.06 293 ALA A CA 1
ATOM 2206 C C . ALA A 1 293 ? -34.230 -21.297 29.831 1.00 26.06 293 ALA A C 1
ATOM 2208 O O . ALA A 1 293 ? -34.481 -22.014 30.796 1.00 26.06 293 ALA A O 1
ATOM 2209 N N . VAL A 1 294 ? -34.235 -19.959 29.843 1.00 26.58 294 VAL A N 1
ATOM 2210 C CA . VAL A 1 294 ? -34.855 -19.036 30.815 1.00 26.58 294 VAL A CA 1
ATOM 2211 C C . VAL A 1 294 ? -34.174 -18.889 32.188 1.00 26.58 294 VAL A C 1
ATOM 2213 O O . VAL A 1 294 ? -34.160 -19.784 33.026 1.00 26.58 294 VAL A O 1
ATOM 2216 N N . ALA A 1 295 ? -33.670 -17.668 32.416 1.00 33.91 295 ALA A N 1
ATOM 2217 C CA . ALA A 1 295 ? -33.209 -17.133 33.697 1.00 33.91 295 ALA A CA 1
ATOM 2218 C C . ALA A 1 295 ? -34.335 -17.084 34.748 1.00 33.91 295 ALA A C 1
ATOM 2220 O O . ALA A 1 295 ? -35.501 -16.904 34.391 1.00 33.91 295 ALA A O 1
ATOM 2221 N N . PRO A 1 296 ? -33.994 -17.134 36.048 1.00 33.78 296 PRO A N 1
ATOM 2222 C CA . PRO A 1 296 ? -34.178 -15.902 36.819 1.00 33.78 296 PRO A CA 1
ATOM 2223 C C . PRO A 1 296 ? -33.155 -15.656 37.947 1.00 33.78 296 PRO A C 1
ATOM 2225 O O . PRO A 1 296 ? -32.470 -16.551 38.431 1.00 33.78 296 PRO A O 1
ATOM 2228 N N . HIS A 1 297 ? -33.183 -14.400 38.399 1.00 28.20 297 HIS A N 1
ATOM 2229 C CA . HIS A 1 297 ? -32.656 -13.833 39.645 1.00 28.20 297 HIS A CA 1
ATOM 2230 C C . HIS A 1 297 ? -31.142 -13.621 39.785 1.00 28.20 297 HIS A C 1
ATOM 2232 O O . HIS A 1 297 ? -30.390 -14.453 40.283 1.00 28.20 297 HIS A O 1
ATOM 2238 N N . VAL A 1 298 ? -30.750 -12.381 39.474 1.00 34.25 298 VAL A N 1
ATOM 2239 C CA . VAL A 1 298 ? -29.567 -11.711 40.024 1.00 34.25 298 VAL A CA 1
ATOM 2240 C C . VAL A 1 298 ? -29.701 -11.658 41.547 1.00 34.25 298 VAL A C 1
ATOM 2242 O O . VAL A 1 298 ? -30.597 -11.011 42.090 1.00 34.25 298 VAL A O 1
ATOM 2245 N N . THR A 1 299 ? -28.813 -12.356 42.244 1.00 36.44 299 THR A N 1
ATOM 2246 C CA . THR A 1 299 ? -28.663 -12.274 43.697 1.00 36.44 299 THR A CA 1
ATOM 2247 C C . THR A 1 299 ? -27.870 -11.028 44.088 1.00 36.44 299 THR A C 1
ATOM 2249 O O . THR A 1 299 ? -26.800 -10.758 43.545 1.00 36.44 299 THR A O 1
ATOM 2252 N N . LYS A 1 300 ? -28.405 -10.298 45.067 1.00 38.75 300 LYS A N 1
ATOM 2253 C CA . LYS A 1 300 ? -27.901 -9.061 45.677 1.00 38.75 300 LYS A CA 1
ATOM 2254 C C . LYS A 1 300 ? -26.471 -9.194 46.244 1.00 38.75 300 LYS A C 1
ATOM 2256 O O . LYS A 1 300 ? -26.276 -9.996 47.159 1.00 38.75 300 LYS A O 1
ATOM 2261 N N . PRO A 1 301 ? -25.484 -8.384 45.817 1.00 42.56 301 PRO A N 1
ATOM 2262 C CA . PRO A 1 301 ? -24.282 -8.169 46.614 1.00 42.56 301 PRO A CA 1
ATOM 2263 C C . PRO A 1 301 ? -24.604 -7.202 47.774 1.00 42.56 301 PRO A C 1
ATOM 2265 O O . PRO A 1 301 ? -25.273 -6.190 47.553 1.00 42.56 301 PRO A O 1
ATOM 2268 N N . PRO A 1 302 ? -24.166 -7.468 49.017 1.00 49.38 302 PRO A N 1
ATOM 2269 C CA . PRO A 1 302 ? -24.331 -6.516 50.110 1.00 49.38 302 PRO A CA 1
ATOM 2270 C C . PRO A 1 302 ? -23.520 -5.242 49.834 1.00 49.38 302 PRO A C 1
ATOM 2272 O O . PRO A 1 302 ? -22.410 -5.305 49.300 1.00 49.38 302 PRO A O 1
ATOM 2275 N N . VAL A 1 303 ? -24.053 -4.081 50.227 1.00 61.84 303 VAL A N 1
ATOM 2276 C CA . VAL A 1 303 ? -23.270 -2.840 50.296 1.00 61.84 303 VAL A CA 1
ATOM 2277 C C . VAL A 1 303 ? -22.113 -3.083 51.262 1.00 61.84 303 VAL A C 1
ATOM 2279 O O . VAL A 1 303 ? -22.337 -3.268 52.455 1.00 61.84 303 VAL A O 1
ATOM 2282 N N . SER A 1 304 ? -20.878 -3.136 50.763 1.00 74.44 304 SER A N 1
ATOM 2283 C CA . SER A 1 304 ? -19.718 -3.314 51.633 1.00 74.44 304 SER A CA 1
ATOM 2284 C C . SER A 1 304 ? -19.388 -2.000 52.346 1.00 74.44 304 SER A C 1
ATOM 2286 O O . SER A 1 304 ? -19.337 -0.939 51.716 1.00 74.44 304 SER A O 1
ATOM 2288 N N . ASP A 1 305 ? -19.075 -2.067 53.643 1.00 77.25 305 ASP A N 1
ATOM 2289 C CA . ASP A 1 305 ? -18.611 -0.912 54.434 1.00 77.25 305 ASP A CA 1
ATOM 2290 C C . ASP A 1 305 ? -17.428 -0.186 53.770 1.00 77.25 305 ASP A C 1
ATOM 2292 O O . ASP A 1 305 ? -17.271 1.029 53.896 1.00 77.25 305 ASP A O 1
ATOM 2296 N N . SER A 1 306 ? -16.613 -0.914 52.998 1.00 84.06 306 SER A N 1
ATOM 2297 C CA . SER A 1 306 ? -15.512 -0.355 52.211 1.00 84.06 306 SER A CA 1
ATOM 2298 C C . SER A 1 306 ? -15.975 0.592 51.098 1.00 84.06 306 SER A C 1
ATOM 2300 O O . SER A 1 306 ? -15.354 1.638 50.912 1.00 84.06 306 SER A O 1
ATOM 2302 N N . LYS A 1 307 ? -17.070 0.278 50.390 1.00 85.50 307 LYS A N 1
ATOM 2303 C CA . LYS A 1 307 ? -17.624 1.130 49.324 1.00 85.50 307 LYS A CA 1
ATOM 2304 C C . LYS A 1 307 ? -18.263 2.393 49.896 1.00 85.50 307 LYS A C 1
ATOM 2306 O O . LYS A 1 307 ? -18.048 3.482 49.371 1.00 85.50 307 LYS A O 1
ATOM 2311 N N . VAL A 1 308 ? -18.983 2.267 51.013 1.00 88.75 308 VAL A N 1
ATOM 2312 C CA . VAL A 1 308 ? -19.553 3.424 51.725 1.00 88.75 308 VAL A CA 1
ATOM 2313 C C . VAL A 1 308 ? -18.440 4.336 52.234 1.00 88.75 308 VAL A C 1
ATOM 2315 O O . VAL A 1 308 ? -18.493 5.548 52.037 1.00 88.75 308 VAL A O 1
ATOM 2318 N N . ARG A 1 309 ? -17.385 3.762 52.824 1.00 90.50 309 ARG A N 1
ATOM 2319 C CA . ARG A 1 309 ? -16.217 4.524 53.277 1.00 90.50 309 ARG A CA 1
ATOM 2320 C C . ARG A 1 309 ? -15.512 5.246 52.128 1.00 90.50 309 ARG A C 1
ATOM 2322 O O . ARG A 1 309 ? -15.128 6.399 52.305 1.00 90.50 309 ARG A O 1
ATOM 2329 N N . ALA A 1 310 ? -15.367 4.605 50.969 1.00 91.06 310 ALA A N 1
ATOM 2330 C CA . ALA A 1 310 ? -14.785 5.232 49.784 1.00 91.06 310 ALA A CA 1
ATOM 2331 C C . ALA A 1 310 ? -15.615 6.436 49.307 1.00 91.06 310 ALA A C 1
ATOM 2333 O O . ALA A 1 310 ? -15.048 7.505 49.082 1.00 91.06 310 ALA A O 1
ATOM 2334 N N . LEU A 1 311 ? -16.949 6.307 49.255 1.00 93.62 311 LEU A N 1
ATOM 2335 C CA . LEU A 1 311 ? -17.832 7.426 48.912 1.00 93.62 311 LEU A CA 1
ATOM 2336 C C . LEU A 1 311 ? -17.705 8.576 49.925 1.00 93.62 311 LEU A C 1
ATOM 2338 O O . LEU A 1 311 ? -17.614 9.731 49.520 1.00 93.62 311 LEU A O 1
ATOM 2342 N N . ILE A 1 312 ? -17.664 8.280 51.230 1.00 92.75 312 ILE A N 1
ATOM 2343 C CA . ILE A 1 312 ? -17.509 9.300 52.283 1.00 92.75 312 ILE A CA 1
ATOM 2344 C C . ILE A 1 312 ? -16.208 10.088 52.099 1.00 92.75 312 ILE A C 1
ATOM 2346 O O . ILE A 1 312 ? -16.231 11.318 52.144 1.00 92.75 312 ILE A O 1
ATOM 2350 N N . LEU A 1 313 ? -15.087 9.395 51.875 1.00 93.31 313 LEU A N 1
ATOM 2351 C CA . LEU A 1 313 ? -13.792 10.041 51.650 1.00 93.31 313 LEU A CA 1
ATOM 2352 C C . LEU A 1 313 ? -13.813 10.887 50.372 1.00 93.31 313 LEU A C 1
ATOM 2354 O O . LEU A 1 313 ? -13.431 12.052 50.411 1.00 93.31 313 LEU A O 1
ATOM 2358 N N . GLY A 1 314 ? -14.366 10.358 49.277 1.00 94.56 314 GLY A N 1
ATOM 2359 C CA . GLY A 1 314 ? -14.494 11.110 48.031 1.00 94.56 314 GLY A CA 1
ATOM 2360 C C . GLY A 1 314 ? -15.383 12.353 48.160 1.00 94.56 314 GLY A C 1
ATOM 2361 O O . GLY A 1 314 ? -15.075 13.394 47.582 1.00 94.56 314 GLY A O 1
ATOM 2362 N N . LEU A 1 315 ? -16.464 12.289 48.946 1.00 94.00 315 LEU A N 1
ATOM 2363 C CA . LEU A 1 315 ? -17.322 13.445 49.236 1.00 94.00 315 LEU A CA 1
ATOM 2364 C C . LEU A 1 315 ? -16.602 14.504 50.085 1.00 94.00 315 LEU A C 1
ATOM 2366 O O . LEU A 1 315 ? -16.820 15.701 49.879 1.00 94.00 315 LEU A O 1
ATOM 2370 N N . ALA A 1 316 ? -15.752 14.083 51.024 1.00 92.25 316 ALA A N 1
ATOM 2371 C CA . ALA A 1 316 ? -14.922 14.995 51.804 1.00 92.25 316 ALA A CA 1
ATOM 2372 C C . ALA A 1 316 ? -13.878 15.694 50.915 1.00 92.25 316 ALA A C 1
ATOM 2374 O O . ALA A 1 316 ? -13.803 16.922 50.931 1.00 92.25 316 ALA A O 1
ATOM 2375 N N . ASP A 1 317 ? -13.162 14.941 50.075 1.00 93.31 317 ASP A N 1
ATOM 2376 C CA . ASP A 1 317 ? -12.153 15.470 49.143 1.00 93.31 317 ASP A CA 1
ATOM 2377 C C . ASP A 1 317 ? -12.757 16.418 48.096 1.00 93.31 317 ASP A C 1
ATOM 2379 O O . ASP A 1 317 ? -12.133 17.396 47.683 1.00 93.31 317 ASP A O 1
ATOM 2383 N N . LEU A 1 318 ? -14.002 16.165 47.683 1.00 93.50 318 LEU A N 1
ATOM 2384 C CA . LEU A 1 318 ? -14.760 17.046 46.793 1.00 93.50 318 LEU A CA 1
ATOM 2385 C C . LEU A 1 318 ? -15.173 18.371 47.463 1.00 93.50 318 LEU A C 1
ATOM 2387 O O . LEU A 1 318 ? -15.654 19.283 46.789 1.00 93.50 318 LEU A O 1
ATOM 2391 N N . GLY A 1 319 ? -15.036 18.492 48.785 1.00 92.94 319 GLY A N 1
ATOM 2392 C CA . GLY A 1 319 ? -15.563 19.624 49.546 1.00 92.94 319 GLY A CA 1
ATOM 2393 C C . GLY A 1 319 ? -17.094 19.634 49.619 1.00 92.94 319 GLY A C 1
ATOM 2394 O O . GLY A 1 319 ? -17.698 20.680 49.880 1.00 92.94 319 GLY A O 1
ATOM 2395 N N . ALA A 1 320 ? -17.738 18.483 49.382 1.00 94.00 320 ALA A N 1
ATOM 2396 C CA . ALA A 1 320 ? -19.182 18.337 49.532 1.00 94.00 320 ALA A CA 1
ATOM 2397 C C . ALA A 1 320 ? -19.582 18.369 51.012 1.00 94.00 320 ALA A C 1
ATOM 2399 O O . ALA A 1 320 ? -20.654 18.870 51.333 1.00 94.00 320 ALA A O 1
ATOM 2400 N N . VAL A 1 321 ? -18.723 17.897 51.920 1.00 93.44 321 VAL A N 1
ATOM 2401 C CA . VAL A 1 321 ? -18.939 17.983 53.371 1.00 93.44 321 VAL A CA 1
ATOM 2402 C C . VAL A 1 321 ? -18.289 19.256 53.914 1.00 93.44 321 VAL A C 1
ATOM 2404 O O . VAL A 1 321 ? -17.070 19.401 53.878 1.00 93.44 321 VAL A O 1
ATOM 2407 N N . LYS A 1 322 ? -19.100 20.187 54.422 1.00 89.62 322 LYS A N 1
ATOM 2408 C CA . LYS A 1 322 ? -18.658 21.491 54.936 1.00 89.62 322 LYS A CA 1
ATOM 2409 C C . LYS A 1 322 ? -18.962 21.606 56.426 1.00 89.62 322 LYS A C 1
ATOM 2411 O O . LYS A 1 322 ? -20.051 21.238 56.862 1.00 89.62 322 LYS A O 1
ATOM 2416 N N . PHE A 1 323 ? -18.028 22.176 57.183 1.00 93.81 323 PHE A N 1
ATOM 2417 C CA . PHE A 1 323 ? -18.178 22.466 58.611 1.00 93.81 323 PHE A CA 1
ATOM 2418 C C . PHE A 1 323 ? -18.209 23.979 58.845 1.00 93.81 323 PHE A C 1
ATOM 2420 O O . PHE A 1 323 ? -17.457 24.721 58.214 1.00 93.81 323 PHE A O 1
ATOM 2427 N N . GLY A 1 324 ? -19.093 24.439 59.727 1.00 91.69 324 GLY A N 1
ATOM 2428 C CA . GLY A 1 324 ? -19.349 25.861 59.971 1.00 91.69 324 GLY A CA 1
ATOM 2429 C C . GLY A 1 324 ? -20.758 26.087 60.512 1.00 91.69 324 GLY A C 1
ATOM 2430 O O . GLY A 1 324 ? -21.458 25.128 60.798 1.00 91.69 324 GLY A O 1
ATOM 2431 N N . ASN A 1 325 ? -21.197 27.338 60.639 1.00 93.00 325 ASN A N 1
ATOM 2432 C CA . ASN A 1 325 ? -22.558 27.644 61.089 1.00 93.00 325 ASN A CA 1
ATOM 2433 C C . ASN A 1 325 ? -23.472 27.872 59.883 1.00 93.00 325 ASN A C 1
ATOM 2435 O O . ASN A 1 325 ? -23.346 28.885 59.192 1.00 93.00 325 ASN A O 1
ATOM 2439 N N . PHE A 1 326 ? -24.382 26.932 59.630 1.00 92.88 326 PHE A N 1
ATOM 2440 C CA . PHE A 1 326 ? -25.322 26.989 58.513 1.00 92.88 326 PHE A CA 1
ATOM 2441 C C . PHE A 1 326 ? -26.762 27.095 59.010 1.00 92.88 326 PHE A C 1
ATOM 2443 O O . PHE A 1 326 ? -27.204 26.282 59.819 1.00 92.88 326 PHE A O 1
ATOM 2450 N N . THR A 1 327 ? -27.526 28.037 58.463 1.00 92.88 327 THR A N 1
ATOM 2451 C CA . THR A 1 327 ? -28.976 28.110 58.679 1.00 92.88 327 THR A CA 1
ATOM 2452 C C . THR A 1 327 ? -29.685 27.208 57.669 1.00 92.88 327 THR A C 1
ATOM 2454 O O . THR A 1 327 ? -29.599 27.440 56.463 1.00 92.88 327 THR A O 1
ATOM 2457 N N . LEU A 1 328 ? -30.385 26.177 58.143 1.00 89.69 328 LEU A N 1
ATOM 2458 C CA . LEU A 1 328 ? -31.188 25.287 57.299 1.00 89.69 328 LEU A CA 1
ATOM 2459 C C . LEU A 1 328 ? -32.501 25.962 56.872 1.00 89.69 328 LEU A C 1
ATOM 2461 O O . LEU A 1 328 ? -32.917 26.960 57.457 1.00 89.69 328 LEU A O 1
ATOM 2465 N N . ALA A 1 329 ? -33.208 25.378 55.899 1.00 85.19 329 ALA A N 1
ATOM 2466 C CA . ALA A 1 329 ? -34.524 25.870 55.468 1.00 85.19 329 ALA A CA 1
ATOM 2467 C C . ALA A 1 329 ? -35.564 25.912 56.610 1.00 85.19 329 ALA A C 1
ATOM 2469 O O . ALA A 1 329 ? -36.509 26.691 56.556 1.00 85.19 329 ALA A O 1
ATOM 2470 N N . SER A 1 330 ? -35.366 25.117 57.667 1.00 89.75 330 SER A N 1
ATOM 2471 C CA . SER A 1 330 ? -36.165 25.144 58.899 1.00 89.75 330 SER A CA 1
ATOM 2472 C C . SER A 1 330 ? -35.862 26.333 59.825 1.00 89.75 330 SER A C 1
ATOM 2474 O O . SER A 1 330 ? -36.524 26.484 60.847 1.00 89.75 330 SER A O 1
ATOM 2476 N N . GLY A 1 331 ? -34.832 27.138 59.535 1.00 89.56 331 GLY A N 1
ATOM 2477 C CA . GLY A 1 331 ? -34.306 28.188 60.418 1.00 89.56 331 GLY A CA 1
ATOM 2478 C C . GLY A 1 331 ? -33.337 27.685 61.499 1.00 89.56 331 GLY A C 1
ATOM 2479 O O . GLY A 1 331 ? -32.736 28.487 62.212 1.00 89.56 331 GLY A O 1
ATOM 2480 N N . THR A 1 332 ? -33.151 26.369 61.622 1.00 93.69 332 THR A N 1
ATOM 2481 C CA . THR A 1 332 ? -32.243 25.749 62.601 1.00 93.69 332 THR A CA 1
ATOM 2482 C C . THR A 1 332 ? -30.779 25.938 62.200 1.00 93.69 332 THR A C 1
ATOM 2484 O O . THR A 1 332 ? -30.442 25.846 61.019 1.00 93.69 332 THR A O 1
ATOM 2487 N N . GLN A 1 333 ? -29.903 26.157 63.184 1.00 94.75 333 GLN A N 1
ATOM 2488 C CA . GLN A 1 333 ? -28.453 26.170 62.975 1.00 94.75 333 GLN A CA 1
ATOM 2489 C C . GLN A 1 333 ? -27.894 24.744 62.938 1.00 94.75 333 GLN A C 1
ATOM 2491 O O . GLN A 1 333 ? -28.193 23.938 63.818 1.00 94.75 333 GLN A O 1
ATOM 2496 N N . SER A 1 334 ? -27.057 24.451 61.944 1.00 94.50 334 SER A N 1
ATOM 2497 C CA . SER A 1 334 ? -26.338 23.186 61.796 1.00 94.50 334 SER A CA 1
ATOM 2498 C C . SER A 1 334 ? -24.828 23.433 61.726 1.00 94.50 334 SER A C 1
ATOM 2500 O O . SER A 1 334 ? -24.412 24.305 60.959 1.00 94.50 334 SER A O 1
ATOM 2502 N N . PRO A 1 335 ? -24.001 22.654 62.456 1.00 94.00 335 PRO A N 1
ATOM 2503 C CA . PRO A 1 335 ? -22.542 22.720 62.360 1.00 94.00 335 PRO A CA 1
ATOM 2504 C C . PRO A 1 335 ? -21.990 22.091 61.062 1.00 94.00 335 PRO A C 1
ATOM 2506 O O . PRO A 1 335 ? -20.790 22.164 60.790 1.00 94.00 335 PRO A O 1
ATOM 2509 N N . ILE A 1 336 ? -22.852 21.422 60.285 1.00 94.69 336 ILE A N 1
ATOM 2510 C CA . ILE A 1 336 ? -22.504 20.669 59.078 1.00 94.69 336 ILE A CA 1
ATOM 2511 C C . ILE A 1 336 ? -23.468 20.981 57.928 1.00 94.69 336 ILE A C 1
ATOM 2513 O O . ILE A 1 336 ? -24.677 21.130 58.131 1.00 94.69 336 ILE A O 1
ATOM 2517 N N . TYR A 1 337 ? -22.938 21.036 56.709 1.00 92.56 337 TYR A N 1
ATOM 2518 C CA . TYR A 1 337 ? -23.713 21.132 55.475 1.00 92.56 337 TYR A CA 1
ATOM 2519 C C . TYR A 1 337 ? -23.147 20.183 54.419 1.00 92.56 337 TYR A C 1
ATOM 2521 O O . TYR A 1 337 ? -21.934 20.142 54.214 1.00 92.56 337 TYR A O 1
ATOM 2529 N N . ILE A 1 338 ? -24.021 19.431 53.745 1.00 94.44 338 ILE A N 1
ATOM 2530 C CA . ILE A 1 338 ? -23.634 18.475 52.701 1.00 94.44 338 ILE A CA 1
ATOM 2531 C C . ILE A 1 338 ? -24.163 18.970 51.353 1.00 94.44 338 ILE A C 1
ATOM 2533 O O . ILE A 1 338 ? -25.369 19.011 51.117 1.00 94.44 338 ILE A O 1
ATOM 2537 N N . ASP A 1 339 ? -23.248 19.346 50.466 1.00 94.31 339 ASP A N 1
ATOM 2538 C CA . ASP A 1 339 ? -23.527 19.937 49.163 1.00 94.31 339 ASP A CA 1
ATOM 2539 C C . ASP A 1 339 ? -23.320 18.932 48.023 1.00 94.31 339 ASP A C 1
ATOM 2541 O O . ASP A 1 339 ? -22.294 18.920 47.341 1.00 94.31 339 ASP A O 1
ATOM 2545 N N . LEU A 1 340 ? -24.319 18.078 47.796 1.00 95.44 340 LEU A N 1
ATOM 2546 C CA . LEU A 1 340 ? -24.245 17.043 46.760 1.00 95.44 340 LEU A CA 1
ATOM 2547 C C . LEU A 1 340 ? -24.329 17.587 45.327 1.00 95.44 340 LEU A C 1
ATOM 2549 O O . LEU A 1 340 ? -24.085 16.838 44.385 1.00 95.44 340 LEU A O 1
ATOM 2553 N N . ARG A 1 341 ? -24.603 18.886 45.129 1.00 94.94 341 ARG A N 1
ATOM 2554 C CA . ARG A 1 341 ? -24.583 19.505 43.789 1.00 94.94 341 ARG A CA 1
ATOM 2555 C C . ARG A 1 341 ? -23.209 19.398 43.138 1.00 94.94 341 ARG A C 1
ATOM 2557 O O . ARG A 1 341 ? -23.121 19.363 41.918 1.00 94.94 341 ARG A O 1
ATOM 2564 N N . LEU A 1 342 ? -22.148 19.318 43.942 1.00 93.56 342 LEU A N 1
ATOM 2565 C CA . LEU A 1 342 ? -20.775 19.197 43.460 1.00 93.56 342 LEU A CA 1
ATOM 2566 C C . LEU A 1 342 ? -20.489 17.842 42.804 1.00 93.56 342 LEU A C 1
ATOM 2568 O O . LEU A 1 342 ? -19.546 17.755 42.019 1.00 93.56 342 LEU A O 1
ATOM 2572 N N . LEU A 1 343 ? -21.287 16.800 43.076 1.00 94.25 343 LEU A N 1
ATOM 2573 C CA . LEU A 1 343 ? -21.053 15.453 42.537 1.00 94.25 343 LEU A CA 1
ATOM 2574 C C . LEU A 1 343 ? -20.991 15.427 41.008 1.00 94.25 343 LEU A C 1
ATOM 2576 O O . LEU A 1 343 ? -20.236 14.639 40.446 1.00 94.25 343 LEU A O 1
ATOM 2580 N N . VAL A 1 344 ? -21.704 16.337 40.338 1.00 94.19 344 VAL A N 1
ATOM 2581 C CA . VAL A 1 344 ? -21.677 16.480 38.872 1.00 94.19 344 VAL A CA 1
ATOM 2582 C C . VAL A 1 344 ? -20.281 16.741 38.309 1.00 94.19 344 VAL A C 1
ATOM 2584 O O . VAL A 1 344 ? -20.016 16.420 37.159 1.00 94.19 344 VAL A O 1
ATOM 2587 N N . SER A 1 345 ? -19.380 17.308 39.117 1.00 94.31 345 SER A N 1
ATOM 2588 C CA . SER A 1 345 ? -17.999 17.609 38.722 1.00 94.31 345 SER A CA 1
ATOM 2589 C C . SER A 1 345 ? -17.038 16.424 38.887 1.00 94.31 345 SER A C 1
ATOM 2591 O O . SER A 1 345 ? -15.872 16.524 38.511 1.00 94.31 345 SER A O 1
ATOM 2593 N N . ARG A 1 346 ? -17.498 15.294 39.453 1.00 94.44 346 ARG A N 1
ATOM 2594 C CA . ARG A 1 346 ? -16.703 14.070 39.660 1.00 94.44 346 ARG A CA 1
ATOM 2595 C C . ARG A 1 346 ? -17.474 12.826 39.184 1.00 94.44 346 ARG A C 1
ATOM 2597 O O . ARG A 1 346 ? -18.026 12.107 40.018 1.00 94.44 346 ARG A O 1
ATOM 2604 N N . PRO A 1 347 ? -17.470 12.513 37.873 1.00 94.88 347 PRO A N 1
ATOM 2605 C CA . PRO A 1 347 ? -18.258 11.416 37.295 1.00 94.88 347 PRO A CA 1
ATOM 2606 C C . PRO A 1 347 ? -18.032 10.045 37.948 1.00 94.88 347 PRO A C 1
ATOM 2608 O O . PRO A 1 347 ? -18.993 9.338 38.232 1.00 94.88 347 PRO A O 1
ATOM 2611 N N . ALA A 1 348 ? -16.784 9.690 38.274 1.00 91.62 348 ALA A N 1
ATOM 2612 C CA . ALA A 1 348 ? -16.478 8.431 38.959 1.00 91.62 348 ALA A CA 1
ATOM 2613 C C . ALA A 1 348 ? -17.110 8.346 40.362 1.00 91.62 348 ALA A C 1
ATOM 2615 O O . ALA A 1 348 ? -17.618 7.300 40.756 1.00 91.62 348 ALA A O 1
ATOM 2616 N N . LEU A 1 349 ? -17.125 9.455 41.110 1.00 95.25 349 LEU A N 1
ATOM 2617 C CA . LEU A 1 349 ? -17.745 9.516 42.436 1.00 95.25 349 LEU A CA 1
ATOM 2618 C C . LEU A 1 349 ? -19.279 9.513 42.338 1.00 95.25 349 LEU A C 1
ATOM 2620 O O . LEU A 1 349 ? -19.952 8.904 43.167 1.00 95.25 349 LEU A O 1
ATOM 2624 N N . LEU A 1 350 ? -19.833 10.150 41.301 1.00 96.88 350 LEU A N 1
ATOM 2625 C CA . LEU A 1 350 ? -21.259 10.097 40.978 1.00 96.88 350 LEU A CA 1
ATOM 2626 C C . LEU A 1 350 ? -21.708 8.669 40.623 1.00 96.88 350 LEU A C 1
ATOM 2628 O O . LEU A 1 350 ? -22.745 8.227 41.112 1.00 96.88 350 LEU A O 1
ATOM 2632 N N . ALA A 1 351 ? -20.914 7.928 39.843 1.00 94.94 351 ALA A N 1
ATOM 2633 C CA . ALA A 1 351 ? -21.172 6.522 39.531 1.00 94.94 351 ALA A CA 1
ATOM 2634 C C . ALA A 1 351 ? -21.121 5.636 40.789 1.00 94.94 351 ALA A C 1
ATOM 2636 O O . ALA A 1 351 ? -22.022 4.832 41.011 1.00 94.94 351 ALA A O 1
ATOM 2637 N N . GLN A 1 352 ? -20.140 5.848 41.675 1.00 93.88 352 GLN A N 1
ATOM 2638 C CA . GLN A 1 352 ? -20.078 5.156 42.971 1.00 93.88 352 GLN A CA 1
ATOM 2639 C C . GLN A 1 352 ? -21.304 5.445 43.847 1.00 93.88 352 GLN A C 1
ATOM 2641 O O . GLN A 1 352 ? -21.846 4.539 44.480 1.00 93.88 352 GLN A O 1
ATOM 2646 N N . ALA A 1 353 ? -21.771 6.698 43.877 1.00 94.69 353 ALA A N 1
ATOM 2647 C CA . ALA A 1 353 ? -23.012 7.044 44.562 1.00 94.69 353 ALA A CA 1
ATOM 2648 C C . ALA A 1 353 ? -24.213 6.315 43.938 1.00 94.69 353 ALA A C 1
ATOM 2650 O O . ALA A 1 353 ? -25.045 5.783 44.671 1.00 94.69 353 ALA A O 1
ATOM 2651 N N . ALA A 1 354 ? -24.280 6.240 42.606 1.00 95.38 354 ALA A N 1
ATOM 2652 C CA . ALA A 1 354 ? -25.345 5.544 41.893 1.00 95.38 354 ALA A CA 1
ATOM 2653 C C . ALA A 1 354 ? -25.376 4.035 42.183 1.00 95.38 354 ALA A C 1
ATOM 2655 O O . ALA A 1 354 ? -26.453 3.502 42.430 1.00 95.38 354 ALA A O 1
ATOM 2656 N N . GLU A 1 355 ? -24.222 3.362 42.247 1.00 92.88 355 GLU A N 1
ATOM 2657 C CA . GLU A 1 355 ? -24.130 1.951 42.658 1.00 92.88 355 GLU A CA 1
ATOM 2658 C C . GLU A 1 355 ? -24.700 1.718 44.063 1.00 92.88 355 GLU A C 1
ATOM 2660 O O . GLU A 1 355 ? -25.405 0.738 44.311 1.00 92.88 355 GLU A O 1
ATOM 2665 N N . LEU A 1 356 ? -24.402 2.622 44.999 1.00 92.62 356 LEU A N 1
ATOM 2666 C CA . LEU A 1 356 ? -24.893 2.519 46.372 1.00 92.62 356 LEU A CA 1
ATOM 2667 C C . LEU A 1 356 ? -26.403 2.772 46.450 1.00 92.62 356 LEU A C 1
ATOM 2669 O O . LEU A 1 356 ? -27.103 2.045 47.152 1.00 92.62 356 LEU A O 1
ATOM 2673 N N . TYR A 1 357 ? -26.924 3.733 45.684 1.00 92.56 357 TYR A N 1
ATOM 2674 C CA . TYR A 1 357 ? -28.369 3.919 45.525 1.00 92.56 357 TYR A CA 1
ATOM 2675 C C . TYR A 1 357 ? -29.036 2.697 44.885 1.00 92.56 357 TYR A C 1
ATOM 2677 O O . TYR A 1 357 ? -30.077 2.267 45.372 1.00 92.56 357 TYR A O 1
ATOM 2685 N N . ALA A 1 358 ? -28.440 2.101 43.850 1.00 89.44 358 ALA A N 1
ATOM 2686 C CA . ALA A 1 358 ? -28.946 0.888 43.209 1.00 89.44 358 ALA A CA 1
ATOM 2687 C C . ALA A 1 358 ? -29.057 -0.274 44.208 1.00 89.44 358 ALA A C 1
ATOM 2689 O O . ALA A 1 358 ? -30.067 -0.973 44.240 1.00 89.44 358 ALA A O 1
ATOM 2690 N N . ALA A 1 359 ? -28.061 -0.435 45.082 1.00 86.62 359 ALA A N 1
ATOM 2691 C CA . ALA A 1 359 ? -28.087 -1.454 46.124 1.00 86.62 359 ALA A CA 1
ATOM 2692 C C . ALA A 1 359 ? -29.181 -1.213 47.183 1.00 86.62 359 ALA A C 1
ATOM 2694 O O . ALA A 1 359 ? -29.745 -2.177 47.697 1.00 86.62 359 ALA A O 1
ATOM 2695 N N . VAL A 1 360 ? -29.507 0.050 47.486 1.00 87.12 360 VAL A N 1
ATOM 2696 C CA . VAL A 1 360 ? -30.649 0.413 48.348 1.00 87.12 360 VAL A CA 1
ATOM 2697 C C . VAL A 1 360 ? -31.982 0.164 47.634 1.00 87.12 360 VAL A C 1
ATOM 2699 O O . VAL A 1 360 ? -32.920 -0.348 48.241 1.00 87.12 360 VAL A O 1
ATOM 2702 N N . LEU A 1 361 ? -32.072 0.496 46.343 1.00 86.69 361 LEU A N 1
ATOM 2703 C CA . LEU A 1 361 ? -33.276 0.296 45.531 1.00 86.69 361 LEU A CA 1
ATOM 2704 C C . LEU A 1 361 ? -33.569 -1.179 45.240 1.00 86.69 361 LEU A C 1
ATOM 2706 O O . LEU A 1 361 ? -34.721 -1.511 44.991 1.00 86.69 361 LEU A O 1
ATOM 2710 N N . ALA A 1 362 ? -32.573 -2.066 45.310 1.00 82.81 362 ALA A N 1
ATOM 2711 C CA . ALA A 1 362 ? -32.749 -3.499 45.068 1.00 82.81 362 ALA A CA 1
ATOM 2712 C C . ALA A 1 362 ? -33.807 -4.156 45.981 1.00 82.81 362 ALA A C 1
ATOM 2714 O O . ALA A 1 362 ? -34.396 -5.165 45.599 1.00 82.81 362 ALA A O 1
ATOM 2715 N N . ASP A 1 363 ? -34.066 -3.584 47.162 1.00 79.25 363 ASP A N 1
ATOM 2716 C CA . ASP A 1 363 ? -35.076 -4.075 48.111 1.00 79.25 363 ASP A CA 1
ATOM 2717 C C . ASP A 1 363 ? -36.455 -3.414 47.944 1.00 79.25 363 ASP A C 1
ATOM 2719 O O . ASP A 1 363 ? -37.383 -3.713 48.699 1.00 79.25 363 ASP A O 1
ATOM 2723 N N . LEU A 1 364 ? -36.605 -2.496 46.986 1.00 83.62 364 LEU A N 1
ATOM 2724 C CA . LEU A 1 364 ? -37.808 -1.694 46.797 1.00 83.62 364 LEU A CA 1
ATOM 2725 C C . LEU A 1 364 ? -38.398 -1.942 45.400 1.00 83.62 364 LEU A C 1
ATOM 2727 O O . LEU A 1 364 ? -37.734 -1.673 44.398 1.00 83.62 364 LEU A O 1
ATOM 2731 N N . PRO A 1 365 ? -39.660 -2.394 45.285 1.00 76.00 365 PRO A N 1
ATOM 2732 C CA . PRO A 1 365 ? -40.319 -2.460 43.989 1.00 76.00 365 PRO A CA 1
ATOM 2733 C C . PRO A 1 365 ? -40.511 -1.033 43.456 1.00 76.00 365 PRO A C 1
ATOM 2735 O O . PRO A 1 365 ? -41.284 -0.254 44.013 1.00 76.00 365 PRO A O 1
ATOM 2738 N N . CYS A 1 366 ? -39.794 -0.674 42.390 1.00 84.12 366 CYS A N 1
ATOM 2739 C CA . CYS A 1 366 ? -39.903 0.632 41.746 1.00 84.12 366 CYS A CA 1
ATOM 2740 C C . CYS A 1 366 ? -40.050 0.486 40.225 1.00 84.12 366 CYS A C 1
ATOM 2742 O O . CYS A 1 366 ? -39.268 -0.197 39.574 1.00 84.12 366 CYS A O 1
ATOM 2744 N N . GLU A 1 367 ? -41.069 1.134 39.652 1.00 91.19 367 GLU A N 1
ATOM 2745 C CA . GLU A 1 367 ? -41.254 1.197 38.192 1.00 91.19 367 GLU A CA 1
ATOM 2746 C C . GLU A 1 367 ? -40.495 2.370 37.560 1.00 91.19 367 GLU A C 1
ATOM 2748 O O . GLU A 1 367 ? -40.178 2.343 36.373 1.00 91.19 367 GLU A O 1
ATOM 2753 N N . ARG A 1 368 ? -40.277 3.442 38.334 1.00 93.50 368 ARG A N 1
ATOM 2754 C CA . ARG A 1 368 ? -39.640 4.688 37.891 1.00 93.50 368 ARG A CA 1
ATOM 2755 C C . ARG A 1 368 ? -38.849 5.328 39.027 1.00 93.50 368 ARG A C 1
ATOM 2757 O O . ARG A 1 368 ? -39.244 5.229 40.188 1.00 93.50 368 ARG A O 1
ATOM 2764 N N . ILE A 1 369 ? -37.786 6.049 38.677 1.00 93.88 369 ILE A N 1
ATOM 2765 C CA . ILE A 1 369 ? -36.985 6.865 39.601 1.00 93.88 369 ILE A CA 1
ATOM 2766 C C . ILE A 1 369 ? -37.308 8.342 39.370 1.00 93.88 369 ILE A C 1
ATOM 2768 O O . ILE A 1 369 ? -37.180 8.830 38.252 1.00 93.88 369 ILE A O 1
ATOM 2772 N N . ALA A 1 370 ? -37.696 9.075 40.414 1.00 95.31 370 ALA A N 1
ATOM 2773 C CA . ALA A 1 370 ? -37.927 10.518 40.329 1.00 95.31 370 ALA A CA 1
ATOM 2774 C C . ALA A 1 370 ? -36.709 11.304 40.844 1.00 95.31 370 ALA A C 1
ATOM 2776 O O . ALA A 1 370 ? -36.426 11.289 42.042 1.00 95.31 370 ALA A O 1
ATOM 2777 N N . GLY A 1 371 ? -35.991 12.008 39.962 1.00 94.12 371 GLY A N 1
ATOM 2778 C CA . GLY A 1 371 ? -34.892 12.895 40.366 1.00 94.12 371 GLY A CA 1
ATOM 2779 C C . GLY A 1 371 ? -35.368 14.329 40.554 1.00 94.12 371 GLY A C 1
ATOM 2780 O O . GLY A 1 371 ? -35.722 14.989 39.584 1.00 94.12 371 GLY A O 1
ATOM 2781 N N . VAL A 1 372 ? -35.355 14.824 41.793 1.00 94.88 372 VAL A N 1
ATOM 2782 C CA . VAL A 1 372 ? -35.824 16.180 42.126 1.00 94.88 372 VAL A CA 1
ATOM 2783 C C . VAL A 1 372 ? -34.751 17.228 41.773 1.00 94.88 372 VAL A C 1
ATOM 2785 O O . VAL A 1 372 ? -33.645 17.183 42.331 1.00 94.88 372 VAL A O 1
ATOM 2788 N N . PRO A 1 373 ? -35.027 18.188 40.869 1.00 92.19 373 PRO A N 1
ATOM 2789 C CA . PRO A 1 373 ? -34.043 19.196 40.491 1.00 92.19 373 PRO A CA 1
ATOM 2790 C C . PRO A 1 373 ? -33.650 20.133 41.648 1.00 92.19 373 PRO A C 1
ATOM 2792 O O . PRO A 1 373 ? -34.442 20.427 42.537 1.00 92.19 373 PRO A O 1
ATOM 2795 N N . TYR A 1 374 ? -32.426 20.665 41.685 1.00 90.75 374 TYR A N 1
ATOM 2796 C CA . TYR A 1 374 ? -31.336 20.475 40.712 1.00 90.75 374 TYR A CA 1
ATOM 2797 C C . TYR A 1 374 ? -30.278 19.466 41.171 1.00 90.75 374 TYR A C 1
ATOM 2799 O O . TYR A 1 374 ? -29.640 18.833 40.340 1.00 90.75 374 TYR A O 1
ATOM 2807 N N . ALA A 1 375 ? -30.094 19.293 42.483 1.00 92.06 375 ALA A N 1
ATOM 2808 C CA .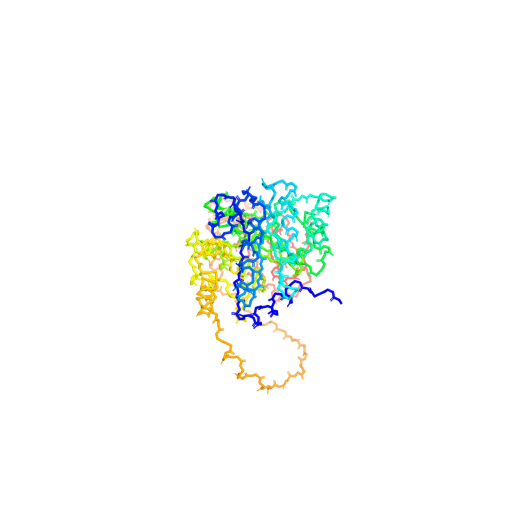 ALA A 1 375 ? -29.019 18.463 43.029 1.00 92.06 375 ALA A CA 1
ATOM 2809 C C . ALA A 1 375 ? -29.218 16.965 42.749 1.00 92.06 375 ALA A C 1
ATOM 2811 O O . ALA A 1 375 ? -28.252 16.264 42.461 1.00 92.06 375 ALA A O 1
ATOM 2812 N N . ALA A 1 376 ? -30.461 16.477 42.823 1.00 95.62 376 ALA A N 1
ATOM 2813 C CA . ALA A 1 376 ? -30.761 15.058 42.661 1.00 95.62 376 ALA A CA 1
ATOM 2814 C C . ALA A 1 376 ? -31.073 14.667 41.212 1.00 95.62 376 ALA A C 1
ATOM 2816 O O . ALA A 1 376 ? -31.183 13.478 40.937 1.00 95.62 376 ALA A O 1
ATOM 2817 N N . LEU A 1 377 ? -31.182 15.622 40.281 1.00 96.31 377 LEU A N 1
ATOM 2818 C CA . LEU A 1 377 ? -31.424 15.308 38.872 1.00 96.31 377 LEU A CA 1
ATOM 2819 C C . LEU A 1 377 ? -30.239 14.520 38.262 1.00 96.31 377 LEU A C 1
ATOM 2821 O O . LEU A 1 377 ? -30.470 13.408 37.800 1.00 96.31 377 LEU A O 1
ATOM 2825 N N . PRO A 1 378 ? -28.969 14.963 38.366 1.00 96.25 378 PRO A N 1
ATOM 2826 C CA . PRO A 1 378 ? -27.824 14.197 37.857 1.00 96.25 378 PRO A CA 1
ATOM 2827 C C . PRO A 1 378 ? -27.610 12.865 38.582 1.00 96.25 378 PRO A C 1
ATOM 2829 O O . PRO A 1 378 ? -27.213 11.876 37.971 1.00 96.25 378 PRO A O 1
ATOM 2832 N N . ILE A 1 379 ? -27.894 12.829 39.888 1.00 96.69 379 ILE A N 1
ATOM 2833 C CA . ILE A 1 379 ? -27.814 11.607 40.697 1.00 96.69 379 ILE A CA 1
ATOM 2834 C C . ILE A 1 379 ? -28.875 10.611 40.227 1.00 96.69 379 ILE A C 1
ATOM 2836 O O . ILE A 1 379 ? -28.548 9.465 39.947 1.00 96.69 379 ILE A O 1
ATOM 2840 N N . GLY A 1 380 ? -30.124 11.051 40.063 1.00 95.94 380 GLY A N 1
ATOM 2841 C CA . GLY A 1 380 ? -31.211 10.225 39.545 1.00 95.94 380 GLY A CA 1
ATOM 2842 C C . GLY A 1 380 ? -30.934 9.709 38.132 1.00 95.94 380 GLY A C 1
ATOM 2843 O O . GLY A 1 380 ? -31.193 8.536 37.871 1.00 95.94 380 GLY A O 1
ATOM 2844 N N . THR A 1 381 ? -30.328 10.526 37.258 1.00 96.56 381 THR A N 1
ATOM 2845 C CA . THR A 1 381 ? -29.881 10.081 35.926 1.00 96.56 381 THR A CA 1
ATOM 2846 C C . THR A 1 381 ? -28.852 8.961 36.044 1.00 96.56 381 THR A C 1
ATOM 2848 O O . THR A 1 381 ? -28.995 7.931 35.392 1.00 96.56 381 THR A O 1
ATOM 2851 N N . ALA A 1 382 ? -27.843 9.122 36.903 1.00 96.94 382 ALA A N 1
ATOM 2852 C CA . ALA A 1 382 ? -26.810 8.109 37.100 1.00 96.94 382 ALA A CA 1
ATOM 2853 C C . ALA A 1 382 ? -27.373 6.802 37.688 1.00 96.94 382 ALA A C 1
ATOM 2855 O O . ALA A 1 382 ? -26.982 5.721 37.257 1.00 96.94 382 ALA A O 1
ATOM 2856 N N . VAL A 1 383 ? -28.323 6.884 38.627 1.00 95.56 383 VAL A N 1
ATOM 2857 C CA . VAL A 1 383 ? -28.995 5.698 39.185 1.00 95.56 383 VAL A CA 1
ATOM 2858 C C . VAL A 1 383 ? -29.827 4.992 38.119 1.00 95.56 383 VAL A C 1
ATOM 2860 O O . VAL A 1 383 ? -29.734 3.779 38.005 1.00 95.56 383 VAL A O 1
ATOM 2863 N N . SER A 1 384 ? -30.582 5.738 37.308 1.00 95.94 384 SER A N 1
ATOM 2864 C CA . SER A 1 384 ? -31.369 5.187 36.197 1.00 95.94 384 SER A CA 1
ATOM 2865 C C . SER A 1 384 ? -30.499 4.430 35.193 1.00 95.94 384 SER A C 1
ATOM 2867 O O . SER A 1 384 ? -30.847 3.320 34.803 1.00 95.94 384 SER A O 1
ATOM 2869 N N . LEU A 1 385 ? -29.327 4.975 34.847 1.00 94.38 385 LEU A N 1
ATOM 2870 C CA . LEU A 1 385 ? -28.347 4.291 33.998 1.00 94.38 385 LEU A CA 1
ATOM 2871 C C . LEU A 1 385 ? -27.782 3.019 34.652 1.00 94.38 385 LEU A C 1
ATOM 2873 O O . LEU A 1 385 ? -27.518 2.046 33.954 1.00 94.38 385 LEU A O 1
ATOM 2877 N N . ALA A 1 386 ? -27.584 3.020 35.973 1.00 91.81 386 ALA A N 1
ATOM 2878 C CA . ALA A 1 386 ? -27.021 1.882 36.699 1.00 91.81 386 ALA A CA 1
ATOM 2879 C C . ALA A 1 386 ? -28.029 0.742 36.939 1.00 91.81 386 ALA A C 1
ATOM 2881 O O . ALA A 1 386 ? -27.618 -0.408 37.081 1.00 91.81 386 ALA A O 1
ATOM 2882 N N . THR A 1 387 ? -29.327 1.046 37.022 1.00 91.31 387 THR A N 1
ATOM 2883 C CA . THR A 1 387 ? -30.382 0.065 37.330 1.00 91.31 387 THR A CA 1
ATOM 2884 C C . THR A 1 387 ? -31.246 -0.323 36.136 1.00 91.31 387 THR A C 1
ATOM 2886 O O . THR A 1 387 ? -32.056 -1.236 36.270 1.00 91.31 387 THR A O 1
ATOM 2889 N N . ASP A 1 388 ? -31.110 0.376 35.006 1.00 92.19 388 ASP A N 1
ATOM 2890 C CA . ASP A 1 388 ? -32.002 0.279 33.841 1.00 92.19 388 ASP A CA 1
ATOM 2891 C C . ASP A 1 388 ? -33.483 0.586 34.171 1.00 92.19 388 ASP A C 1
ATOM 2893 O O . ASP A 1 388 ? -34.410 0.187 33.467 1.00 92.19 388 ASP A O 1
ATOM 2897 N N . VAL A 1 389 ? -33.736 1.320 35.266 1.00 93.38 389 VAL A N 1
ATOM 2898 C CA . VAL A 1 389 ? -35.083 1.768 35.654 1.00 93.38 389 VAL A CA 1
ATOM 2899 C C . VAL A 1 389 ? -35.346 3.157 35.065 1.00 93.38 389 VAL A C 1
ATOM 2901 O O . VAL A 1 389 ? -34.562 4.076 35.329 1.00 93.38 389 VAL A O 1
ATOM 2904 N N . PRO A 1 390 ? -36.450 3.377 34.323 1.00 95.56 390 PRO A N 1
ATOM 2905 C CA . PRO A 1 390 ? -36.746 4.669 33.712 1.00 95.56 390 PRO A CA 1
ATOM 2906 C C . PRO A 1 390 ? -36.826 5.821 34.720 1.00 95.56 390 PRO A C 1
ATOM 2908 O O . PRO A 1 390 ? -37.446 5.712 35.782 1.00 95.56 390 PRO A O 1
ATOM 2911 N N . MET A 1 391 ? -36.244 6.963 34.359 1.00 95.31 391 MET A N 1
ATOM 2912 C CA . MET A 1 391 ? -36.273 8.171 35.178 1.00 95.31 391 MET A CA 1
ATOM 2913 C C . MET A 1 391 ? -37.398 9.127 34.763 1.00 95.31 391 MET A C 1
ATOM 2915 O O . MET A 1 391 ? -37.683 9.302 33.580 1.00 95.31 391 MET A O 1
ATOM 2919 N N . ILE A 1 392 ? -37.982 9.809 35.745 1.00 95.50 392 ILE A N 1
ATOM 2920 C CA . ILE A 1 392 ? -38.828 10.995 35.580 1.00 95.50 392 ILE A CA 1
ATOM 2921 C C . ILE A 1 392 ? -38.259 12.163 36.399 1.00 95.50 392 ILE A C 1
ATOM 2923 O O . ILE A 1 392 ? -37.485 11.958 37.338 1.00 95.50 392 ILE A O 1
ATOM 2927 N N . TYR A 1 393 ? -38.660 13.392 36.081 1.00 88.81 393 TYR A N 1
ATOM 2928 C CA . TYR A 1 393 ? -38.386 14.563 36.916 1.00 88.81 393 TYR A CA 1
ATOM 2929 C C . TYR A 1 393 ? -39.627 15.477 36.963 1.00 88.81 393 TYR A C 1
ATOM 2931 O O . TYR A 1 393 ? -40.309 15.593 35.942 1.00 88.81 393 TYR A O 1
ATOM 2939 N N . PRO A 1 394 ? -39.970 16.042 38.137 1.00 71.94 394 PRO A N 1
ATOM 2940 C CA . PRO A 1 394 ? -41.084 16.977 38.301 1.00 71.94 394 PRO A CA 1
ATOM 2941 C C . PRO A 1 394 ? -40.784 18.387 37.779 1.00 71.94 394 PRO A C 1
ATOM 2943 O O . PRO A 1 394 ? -39.589 18.775 37.746 1.00 71.94 394 PRO A O 1
#

Sequence (394 aa):
MSTNFFAKLEAAVLRNQSLLCVGLDPTVAQLPERHRRPDGDNIAGILAWNRAIIEATADLVAVYKPNIAFYEALGAPGMELLRQTLALIPDDIPILLDAKRGDIGSTAAAYAQACFEQLGADAVTLSPYLGRDSIEPFAAYADKGLFVLCHTSNPGAGEFQDLEISDWRTLDREPNRALYERVAQTAATWSPNVAFVVGATYPEQMEAVRTVVPDRWILVPGIGAQGGDLPSTMQAGIRPDGMGLILSASRGIALADDYRAAAEELRTRINQYRPSSESSDEGAAGQTGAPTAVAPHVTKPPVSDSKVRALILGLADLGAVKFGNFTLASGTQSPIYIDLRLLVSRPALLAQAAELYAAVLADLPCERIAGVPYAALPIGTAVSLATDVPMIYP

Foldseek 3Di:
DQAAQVNLLVQLCVQLVFLEEEELQDDLVLQDPVLADPVRPSLSSSLVLLLQLQVLPLSLASAYEYELVSLVVVPPSSVVSLLSSLVSRDPSHAYEYEDQDFDADPVLLVVLCCQCPVSVHQEYEYECVVHLRRCLSNQVPVRHAYEYEQQAADPCSCVQQQDFDDDPVCNPPDDTGGNSLVSLLRVCVSHVRYAYEHELQCLVVQLSSCVNPVPGAYEYPQPPPNPRDLQSNLVRHAHLQQHRYRYYDYCQQSNDPRNNVSSVVVRVVNSVSGPDPPPDPDDDDDDDDDDDDDDDDDDADDDDPVLVVVLVVVQVVLVQWDADWDQDPVRDTDRIGGHLQSVVVPVVSLLSLLVVVLSVCVVPDDQEFEQEPDNRPSSSVSNCVVNVRHYDYD